Protein 2OLN (pdb70)

Sequence (385 aa):
ESYDVVVVGGGPVGLATAWQVAERGHRVLVLERHTFFNENGGTSGAERHWRLQYTQEDLFRLTLETLPLWRALESRCERRLIHEIGSLWFGDTDVVTNEGQISGTAAMMDKLSVRYEWLKATDIERRFGFRGLPRDYEGFLQPDGGTIDVRGTLAALFTLAQAAGATLRAGETVTELVPDADGVSVTTDRGTYRAGKVVLACGPYTNDLLEPLGARLAYSVYEMAIAAYRQATPVTEAPFWFAFQQPTPQDTNLFYGFGHNPWAPGEFVRCGPDFEVDPLDHPSAATGVADRRQMDRLSGWLRDHLPTVDPDPVRTSTCLAVLPTDPERQFFLGTARDLMTHGEKLVVYGAGWAFKFVPLFGRICADLAVEDSTAYDISRLAPQS

Radius of gyration: 20.55 Å; Cα contacts (8 Å, |Δi|>4): 923; chains: 1; bounding box: 46×59×38 Å

InterPro domains:
  IPR006076 FAD dependent oxidoreductase [PF01266] (6-370)
  IPR036188 FAD/NAD(P)-binding domain superfamily [G3DSA:3.50.50.60] (5-378)
  IPR036188 FAD/NAD(P)-binding domain superfamily [SSF51905] (5-384)
  IPR045170 MTOX family [PTHR10961] (2-383)

Structure (mmCIF, N/CA/C/O backbone):
data_2OLN
#
_entry.id   2OLN
#
_cell.length_a   78.24
_cell.length_b   95.60
_cell.length_c   77.90
_cell.angle_alpha   90.00
_cell.angle_beta   118.30
_cell.angle_gamma   90.00
#
_symmetry.space_group_name_H-M   'C 1 2 1'
#
loop_
_entity.id
_entity.type
_entity.pdbx_description
1 polymer 'nikD protein'
2 non-polymer 'SODIUM ION'
3 non-polymer 'FLAVIN-ADENINE DINUCLEOTIDE'
4 non-polymer 'PYRIDINE-2-CARBOXYLIC ACID'
5 water water
#
loop_
_atom_site.group_PDB
_atom_site.id
_atom_site.type_symbol
_atom_site.label_atom_id
_atom_site.label_alt_id
_atom_site.label_comp_id
_atom_site.label_asym_id
_atom_site.label_entity_id
_atom_site.label_seq_id
_atom_site.pdbx_PDB_ins_code
_atom_site.Cartn_x
_atom_site.Cartn_y
_atom_site.Cartn_z
_atom_site.occupancy
_atom_site.B_iso_or_equiv
_atom_site.auth_seq_id
_atom_site.auth_comp_id
_atom_site.auth_asym_id
_atom_site.auth_atom_id
_atom_site.pdbx_PDB_model_num
ATOM 1 N N . GLU A 1 3 ? -27.216 14.543 -24.698 1.00 50.02 3 GLU A N 1
ATOM 2 C CA . GLU A 1 3 ? -28.285 13.562 -24.898 1.00 36.10 3 GLU A CA 1
ATOM 3 C C . GLU A 1 3 ? -28.766 12.932 -23.584 1.00 27.82 3 GLU A C 1
ATOM 4 O O . GLU A 1 3 ? -28.029 12.981 -22.585 1.00 31.50 3 GLU A O 1
ATOM 10 N N . SER A 1 4 ? -29.946 12.310 -23.655 1.00 27.29 4 SER A N 1
ATOM 11 C CA . SER A 1 4 ? -30.465 11.705 -22.426 1.00 23.97 4 SER A CA 1
ATOM 12 C C . SER A 1 4 ? -31.083 10.369 -22.709 1.00 23.30 4 SER A C 1
ATOM 13 O O . SER A 1 4 ? -31.614 10.141 -23.791 1.00 26.72 4 SER A O 1
ATOM 16 N N . TYR A 1 5 ? -30.940 9.436 -21.748 1.00 19.37 5 TYR A N 1
ATOM 17 C CA . TYR A 1 5 ? -31.348 8.057 -21.888 1.00 19.19 5 TYR A CA 1
ATOM 18 C C . TYR A 1 5 ? -31.970 7.620 -20.575 1.00 18.09 5 TYR A C 1
ATOM 19 O O . TYR A 1 5 ? -31.642 8.141 -19.508 1.00 19.27 5 TYR A O 1
ATOM 28 N N . ASP A 1 6 ? -32.798 6.573 -20.629 1.00 17.59 6 ASP A N 1
ATOM 29 C CA . ASP A 1 6 ? -33.265 5.960 -19.412 1.00 17.42 6 ASP A CA 1
ATOM 30 C C . ASP A 1 6 ? -32.144 5.271 -18.653 1.00 16.31 6 ASP A C 1
ATOM 31 O O . ASP A 1 6 ? -32.031 5.386 -17.424 1.00 17.94 6 ASP A O 1
ATOM 36 N N . VAL A 1 7 ? -31.295 4.563 -19.364 1.00 15.67 7 VAL A N 1
ATOM 37 C CA . VAL A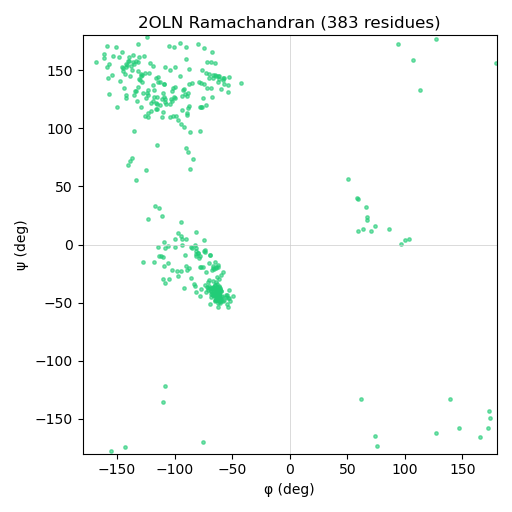 1 7 ? -30.161 3.846 -18.810 1.00 14.76 7 VAL A CA 1
ATOM 38 C C . VAL A 1 7 ? -28.938 4.125 -19.683 1.00 14.68 7 VAL A C 1
ATOM 39 O O . VAL A 1 7 ? -29.040 3.991 -20.905 1.00 15.64 7 VAL A O 1
ATOM 43 N N . VAL A 1 8 ? -27.836 4.472 -19.052 1.00 14.74 8 VAL A N 1
ATOM 44 C CA . VAL A 1 8 ? -26.543 4.449 -19.699 1.00 14.23 8 VAL A CA 1
ATOM 45 C C . VAL A 1 8 ? -25.726 3.308 -19.120 1.00 13.89 8 VAL A C 1
ATOM 46 O O . VAL A 1 8 ? -25.614 3.216 -17.887 1.00 14.40 8 VAL A O 1
ATOM 50 N N . VAL A 1 9 ? -25.206 2.439 -19.953 1.00 13.28 9 VAL A N 1
ATOM 51 C CA . VAL A 1 9 ? -24.360 1.330 -19.582 1.00 13.12 9 VAL A CA 1
ATOM 52 C C . VAL A 1 9 ? -22.929 1.713 -19.892 1.00 13.33 9 VAL A C 1
ATOM 53 O O . VAL A 1 9 ? -22.592 2.062 -21.031 1.00 14.55 9 VAL A O 1
ATOM 57 N N . VAL A 1 10 ? -22.079 1.649 -18.866 1.00 12.98 10 VAL A N 1
ATOM 58 C CA . VAL A 1 10 ? -20.652 1.920 -19.011 1.00 13.25 10 VAL A CA 1
ATOM 59 C C . VAL A 1 10 ? -19.951 0.574 -19.173 1.00 12.61 10 VAL A C 1
ATOM 60 O O . VAL A 1 10 ? -19.867 -0.211 -18.232 1.00 14.03 10 VAL A O 1
ATOM 64 N N . GLY A 1 11 ? -19.511 0.327 -20.390 1.00 12.99 11 GLY A N 1
ATOM 65 C CA . GLY A 1 11 ? -18.818 -0.890 -20.748 1.00 13.65 11 GLY A CA 1
ATOM 66 C C . GLY A 1 11 ? -19.661 -1.719 -21.713 1.00 13.58 11 GLY A C 1
ATOM 67 O O . GLY A 1 11 ? -20.837 -1.996 -21.495 1.00 14.32 11 GLY A O 1
ATOM 68 N N . GLY A 1 12 ? -19.012 -2.180 -22.787 1.00 13.04 12 GLY A N 1
ATOM 69 C CA . GLY A 1 12 ? -19.647 -2.976 -23.816 1.00 13.25 12 GLY A CA 1
ATOM 70 C C . GLY A 1 12 ? -19.077 -4.376 -23.946 1.00 12.07 12 GLY A C 1
ATOM 71 O O . GLY A 1 12 ? -19.044 -4.926 -25.040 1.00 13.50 12 GLY A O 1
ATOM 72 N N . GLY A 1 13 ? -18.648 -4.935 -22.810 1.00 12.00 13 GLY A N 1
ATOM 73 C CA . GLY A 1 13 ? -18.388 -6.350 -22.723 1.00 11.68 13 GLY A CA 1
ATOM 74 C C . GLY A 1 13 ? -19.680 -7.156 -22.647 1.00 11.32 13 GLY A C 1
ATOM 75 O O . GLY A 1 13 ? -20.771 -6.613 -22.870 1.00 11.87 13 GLY A O 1
ATOM 76 N N . PRO A 1 14 ? -19.583 -8.448 -22.364 1.00 11.10 14 PRO A N 1
ATOM 77 C CA . PRO A 1 14 ? -20.786 -9.272 -22.382 1.00 11.15 14 PRO A CA 1
ATOM 78 C C . PRO A 1 14 ? -21.809 -8.816 -21.386 1.00 11.29 14 PRO A C 1
ATOM 79 O O . PRO A 1 14 ? -23.016 -8.886 -21.662 1.00 11.47 14 PRO A O 1
ATOM 83 N N . VAL A 1 15 ? -21.394 -8.399 -20.181 1.00 11.13 15 VAL A N 1
ATOM 84 C CA . VAL A 1 15 ? -22.425 -8.000 -19.212 1.00 11.70 15 VAL A CA 1
ATOM 85 C C . VAL A 1 15 ? -23.119 -6.724 -19.649 1.00 11.55 15 VAL A C 1
ATOM 86 O O . VAL A 1 15 ? -24.351 -6.603 -19.561 1.00 12.16 15 VAL A O 1
ATOM 90 N N . GLY A 1 16 ? -22.359 -5.745 -20.131 1.00 11.67 16 GLY A N 1
ATOM 91 C CA . GLY A 1 16 ? -22.947 -4.491 -20.615 1.00 11.98 16 GLY A CA 1
ATOM 92 C C . GLY A 1 16 ? -23.901 -4.741 -21.802 1.00 11.60 16 GLY A C 1
ATOM 93 O O . GLY A 1 16 ? -25.005 -4.176 -21.849 1.00 12.28 16 GLY A O 1
ATOM 94 N N . LEU A 1 17 ? -23.499 -5.575 -22.724 1.00 11.64 17 LEU A N 1
ATOM 95 C CA . LEU A 1 17 ? -24.337 -5.877 -23.885 1.00 11.77 17 LEU A CA 1
ATOM 96 C C . LEU A 1 17 ? -25.605 -6.623 -23.497 1.00 11.75 17 LEU A C 1
ATOM 97 O O . LEU A 1 17 ? -26.678 -6.319 -23.993 1.00 12.78 17 LEU A O 1
ATOM 102 N N . ALA A 1 18 ? -25.480 -7.618 -22.603 1.00 11.39 18 ALA A N 1
ATOM 103 C CA . ALA A 1 18 ? -26.658 -8.327 -22.149 1.00 11.59 18 ALA A CA 1
ATOM 104 C C . ALA A 1 18 ? -27.598 -7.385 -21.440 1.00 11.83 18 ALA A C 1
ATOM 105 O O . ALA A 1 18 ? -28.813 -7.503 -21.598 1.00 12.54 18 ALA A O 1
ATOM 107 N N . THR A 1 19 ? -27.081 -6.499 -20.615 1.00 11.36 19 THR A N 1
ATOM 108 C CA . THR A 1 19 ? -27.917 -5.524 -19.906 1.00 11.58 19 THR A CA 1
ATOM 109 C C . THR A 1 19 ? -28.627 -4.663 -20.927 1.00 12.56 19 THR A C 1
ATOM 110 O O . THR A 1 19 ? -29.839 -4.432 -20.794 1.00 13.22 19 THR A O 1
ATOM 114 N N . ALA A 1 20 ? -27.924 -4.138 -21.891 1.00 12.77 20 ALA A N 1
ATOM 115 C CA . ALA A 1 20 ? -28.556 -3.274 -22.886 1.00 13.41 20 ALA A CA 1
ATOM 116 C C . ALA A 1 20 ? -29.630 -3.976 -23.672 1.00 13.48 20 ALA A C 1
ATOM 117 O O . ALA A 1 20 ? -30.694 -3.386 -23.937 1.00 13.94 20 ALA A O 1
ATOM 119 N N . TRP A 1 21 ? -29.392 -5.206 -24.077 1.00 13.16 21 TRP A N 1
ATOM 120 C CA . TRP A 1 21 ? -30.423 -6.020 -24.730 1.00 13.42 21 TRP A CA 1
ATOM 121 C C . TRP A 1 21 ? -31.668 -6.057 -23.864 1.00 13.78 21 TRP A C 1
ATOM 122 O O . TRP A 1 21 ? -32.768 -5.788 -24.349 1.00 15.08 21 TRP A O 1
ATOM 133 N N . GLN A 1 22 ? -31.518 -6.429 -22.616 1.00 13.51 22 GLN A N 1
ATOM 134 C CA . GLN A 1 22 ? -32.663 -6.596 -21.722 1.00 14.33 22 GLN A CA 1
ATOM 135 C C . GLN A 1 22 ? -33.374 -5.291 -21.505 1.00 15.77 22 GLN A C 1
ATOM 136 O O . GLN A 1 22 ? -34.600 -5.269 -21.514 1.00 17.86 22 GLN A O 1
ATOM 142 N N . VAL A 1 23 ? -32.653 -4.180 -21.294 1.00 14.39 23 VAL A N 1
ATOM 143 C CA . VAL A 1 23 ? -33.311 -2.869 -21.108 1.00 15.18 23 VAL A CA 1
ATOM 144 C C . VAL A 1 23 ? -34.049 -2.459 -22.342 1.00 15.50 23 VAL A C 1
ATOM 145 O O . VAL A 1 23 ? -35.199 -1.995 -22.278 1.00 17.23 23 VAL A O 1
ATOM 149 N N . ALA A 1 24 ? -33.420 -2.571 -23.528 1.00 15.99 24 ALA A N 1
ATOM 150 C CA . ALA A 1 24 ? -34.032 -2.130 -24.746 1.00 16.90 24 ALA A CA 1
ATOM 151 C C . ALA A 1 24 ? -35.247 -2.943 -25.123 1.00 17.53 24 ALA A C 1
ATOM 152 O O . ALA A 1 24 ? -36.248 -2.401 -25.630 1.00 19.88 24 ALA A O 1
ATOM 154 N N . GLU A 1 25 ? -35.187 -4.251 -24.922 1.00 16.57 25 GLU A N 1
ATOM 155 C CA . GLU A 1 25 ? -36.323 -5.089 -25.309 1.00 18.50 25 GLU A CA 1
ATOM 156 C C . GLU A 1 25 ? -37.522 -4.803 -24.437 1.00 20.26 25 GLU A C 1
ATOM 157 O O . GLU A 1 25 ? -38.658 -5.087 -24.842 1.00 24.12 25 GLU A O 1
ATOM 163 N N . ARG A 1 26 ? -37.316 -4.250 -23.262 1.00 19.14 26 ARG A N 1
ATOM 164 C CA . ARG A 1 26 ? -38.434 -3.809 -22.416 1.00 20.86 26 ARG A CA 1
ATOM 165 C C . ARG A 1 26 ? -38.943 -2.437 -22.823 1.00 20.96 26 ARG A C 1
ATOM 166 O O . ARG A 1 26 ? -39.888 -1.897 -22.221 1.00 25.72 26 ARG A O 1
ATOM 174 N N . GLY A 1 27 ? -38.384 -1.795 -23.827 1.00 20.80 27 GLY A N 1
ATOM 175 C CA . GLY A 1 27 ? -38.947 -0.592 -24.395 1.00 22.43 27 GLY A CA 1
ATOM 176 C C . GLY A 1 27 ? -38.276 0.676 -23.913 1.00 23.67 27 GLY A C 1
ATOM 177 O O . GLY A 1 27 ? -38.698 1.769 -24.291 1.00 29.47 27 GLY A O 1
ATOM 178 N N . HIS A 1 28 ? -37.228 0.585 -23.118 1.00 19.37 28 HIS A N 1
ATOM 179 C CA . HIS A 1 28 ? -36.521 1.748 -22.610 1.00 19.90 28 HIS A CA 1
ATOM 180 C C . HIS A 1 28 ? -35.370 2.212 -23.517 1.00 19.52 28 HIS A C 1
ATOM 181 O O . HIS A 1 28 ? -34.856 1.439 -24.311 1.00 22.20 28 HIS A O 1
ATOM 188 N N . ARG A 1 29 ? -34.978 3.468 -23.338 1.00 20.32 29 ARG A N 1
ATOM 189 C CA . ARG A 1 29 ? -33.924 4.103 -24.138 1.00 19.67 29 ARG A CA 1
ATOM 190 C C . ARG A 1 29 ? -32.590 3.826 -23.453 1.00 17.67 29 ARG A C 1
ATOM 191 O O . ARG A 1 29 ? -32.384 4.269 -22.319 1.00 19.39 29 ARG A O 1
ATOM 199 N N . VAL A 1 30 ? -31.716 3.127 -24.114 1.00 16.60 30 VAL A N 1
ATOM 200 C CA . VAL A 1 30 ? -30.440 2.743 -23.512 1.00 16.49 30 VAL A CA 1
ATOM 201 C C . VAL A 1 30 ? -29.292 3.103 -24.446 1.00 15.41 30 VAL A C 1
ATOM 202 O O . VAL A 1 30 ? -29.361 2.907 -25.677 1.00 17.35 30 VAL A O 1
ATOM 206 N N . LEU A 1 31 ? -28.209 3.565 -23.864 1.00 15.62 31 LEU A N 1
ATOM 207 C CA . LEU A 1 31 ? -26.931 3.850 -24.480 1.00 15.32 31 LEU A CA 1
ATOM 208 C C . LEU A 1 31 ? -25.871 2.958 -23.850 1.00 14.70 31 LEU A C 1
ATOM 209 O O . LEU A 1 31 ? -25.821 2.915 -22.619 1.00 16.57 31 LEU A O 1
ATOM 214 N N . VAL A 1 32 ? -25.032 2.314 -24.620 1.00 13.89 32 VAL A N 1
ATOM 215 C CA . VAL A 1 32 ? -23.827 1.657 -24.174 1.00 13.42 32 VAL A CA 1
ATOM 216 C C . VAL A 1 32 ? -22.610 2.438 -24.638 1.00 13.82 32 VAL A C 1
ATOM 217 O O . VAL A 1 32 ? -22.497 2.703 -25.845 1.00 15.42 32 VAL A O 1
ATOM 221 N N . LEU A 1 33 ? -21.760 2.792 -23.711 1.00 13.77 33 LEU A N 1
ATOM 222 C CA . LEU A 1 33 ? -20.489 3.473 -23.996 1.00 14.70 33 LEU A CA 1
ATOM 223 C C . LEU A 1 33 ? -19.361 2.510 -23.770 1.00 14.60 33 LEU A C 1
ATOM 224 O O . LEU A 1 33 ? -19.193 2.004 -22.667 1.00 16.11 33 LEU A O 1
ATOM 229 N N . GLU A 1 34 ? -18.532 2.264 -24.790 1.00 14.51 34 GLU A N 1
ATOM 230 C CA . GLU A 1 34 ? -17.395 1.339 -24.724 1.00 14.38 34 GLU A CA 1
ATOM 231 C C . GLU A 1 34 ? -16.153 2.098 -25.125 1.00 14.92 34 GLU A C 1
ATOM 232 O O . GLU A 1 34 ? -16.118 2.715 -26.201 1.00 15.87 34 GLU A O 1
ATOM 238 N N . ARG A 1 35 ? -15.145 2.058 -24.269 1.00 15.28 35 ARG A N 1
ATOM 239 C CA . ARG A 1 35 ? -13.948 2.877 -24.490 1.00 15.74 35 ARG A CA 1
ATOM 240 C C . ARG A 1 35 ? -13.119 2.390 -25.672 1.00 16.31 35 ARG A C 1
ATOM 241 O O . ARG A 1 35 ? -12.470 3.221 -26.315 1.00 20.41 35 ARG A O 1
ATOM 249 N N . HIS A 1 36 ? -13.139 1.105 -25.953 1.00 16.20 36 HIS A N 1
ATOM 250 C CA . HIS A 1 36 ? -12.338 0.527 -27.040 1.00 17.22 36 HIS A CA 1
ATOM 251 C C . HIS A 1 36 ? -13.302 0.155 -28.144 1.00 17.46 36 HIS A C 1
ATOM 252 O O . HIS A 1 36 ? -13.965 1.014 -28.699 1.00 22.51 36 HIS A O 1
ATOM 259 N N . THR A 1 37 ? -13.335 -1.090 -28.533 1.00 18.76 37 THR A N 1
ATOM 260 C CA . THR A 1 37 ? -14.267 -1.621 -29.513 1.00 17.62 37 THR A CA 1
ATOM 261 C C . THR A 1 37 ? -15.141 -2.698 -28.879 1.00 15.90 37 THR A C 1
ATOM 262 O O . THR A 1 37 ? -14.746 -3.375 -27.937 1.00 17.30 37 THR A O 1
ATOM 266 N N . PHE A 1 38 ? -16.318 -2.885 -29.422 1.00 16.44 38 PHE A N 1
ATOM 267 C CA . PHE A 1 38 ? -17.056 -4.084 -29.080 1.00 15.72 38 PHE A CA 1
ATOM 268 C C . PHE A 1 38 ? -16.237 -5.283 -29.544 1.00 16.22 38 PHE A C 1
ATOM 269 O O . PHE A 1 38 ? -15.487 -5.188 -30.532 1.00 20.12 38 PHE A O 1
ATOM 277 N N . PHE A 1 39 ? -16.285 -6.383 -28.801 1.00 16.34 39 PHE A N 1
ATOM 278 C CA . PHE A 1 39 ? -15.599 -7.617 -29.120 1.00 16.11 39 PHE A CA 1
ATOM 279 C C . PHE A 1 39 ? -14.093 -7.512 -28.859 1.00 17.32 39 PHE A C 1
ATOM 280 O O . PHE A 1 39 ? -13.396 -8.424 -29.292 1.00 19.60 39 PHE A O 1
ATOM 288 N N . ASN A 1 40 ? -13.634 -6.517 -28.117 1.00 17.86 40 ASN A N 1
ATOM 289 C CA . ASN A 1 40 ? -12.193 -6.428 -27.873 1.00 17.84 40 ASN A CA 1
ATOM 290 C C . ASN A 1 40 ? -11.713 -7.504 -26.914 1.00 19.19 40 ASN A C 1
ATOM 291 O O . ASN A 1 40 ? -12.474 -8.067 -26.131 1.00 21.60 40 ASN A O 1
ATOM 296 N N . GLU A 1 41 ? -10.420 -7.809 -26.992 1.00 19.70 41 GLU A N 1
ATOM 297 C CA . GLU A 1 41 ? -9.824 -8.840 -26.178 1.00 22.17 41 GLU A CA 1
ATOM 298 C C . GLU A 1 41 ? -8.825 -8.287 -25.189 1.00 19.44 41 GLU A C 1
ATOM 299 O O . GLU A 1 41 ? -7.848 -8.919 -24.783 1.00 21.12 41 GLU A O 1
ATOM 305 N N . ASN A 1 42 ? -9.108 -7.060 -24.751 1.00 18.30 42 ASN A N 1
ATOM 306 C CA . ASN A 1 42 ? -8.195 -6.405 -23.847 1.00 17.66 42 ASN A CA 1
ATOM 307 C C . ASN A 1 42 ? -8.712 -6.261 -22.446 1.00 16.80 42 ASN A C 1
ATOM 308 O O . ASN A 1 42 ? -8.032 -5.703 -21.575 1.00 19.00 42 ASN A O 1
ATOM 313 N N . GLY A 1 43 ? -9.883 -6.773 -22.171 1.00 17.09 43 GLY A N 1
ATOM 314 C CA . GLY A 1 43 ? -10.524 -6.736 -20.866 1.00 17.62 43 GLY A CA 1
ATOM 315 C C . GLY A 1 43 ? -10.574 -8.111 -20.246 1.00 16.81 43 GLY A C 1
ATOM 316 O O . GLY A 1 43 ? -9.603 -8.883 -20.303 1.00 17.48 43 GLY A O 1
ATOM 317 N N . GLY A 1 44 ? -11.735 -8.439 -19.690 1.00 16.43 44 GLY A N 1
ATOM 318 C CA . GLY A 1 44 ? -11.956 -9.682 -19.013 1.00 16.91 44 GLY A CA 1
ATOM 319 C C . GLY A 1 44 ? -12.541 -10.738 -19.927 1.00 14.82 44 GLY A C 1
ATOM 320 O O . GLY A 1 44 ? -12.780 -11.860 -19.480 1.00 17.56 44 GLY A O 1
ATOM 321 N N . THR A 1 45 ? -12.786 -10.433 -21.188 1.00 15.34 45 THR A N 1
ATOM 322 C CA . THR A 1 45 ? -13.452 -11.351 -22.088 1.00 14.35 45 THR A CA 1
ATOM 323 C C . THR A 1 45 ? -12.620 -11.618 -23.344 1.00 19.79 45 THR A C 1
ATOM 324 O O . THR A 1 45 ? -13.066 -11.495 -24.494 1.00 26.55 45 THR A O 1
ATOM 328 N N . SER A 1 46 ? -11.480 -12.212 -23.186 1.00 20.38 46 SER A N 1
ATOM 329 C CA . SER A 1 46 ? -10.572 -12.591 -24.216 1.00 18.67 46 SER A CA 1
ATOM 330 C C . SER A 1 46 ? -10.669 -14.087 -24.422 1.00 20.54 46 SER A C 1
ATOM 331 O O . SER A 1 46 ? -10.928 -14.821 -23.499 1.00 22.94 46 SER A O 1
ATOM 334 N N . GLY A 1 47 ? -10.414 -14.505 -25.662 1.00 19.27 47 GLY A N 1
ATOM 335 C CA . GLY A 1 47 ? -10.430 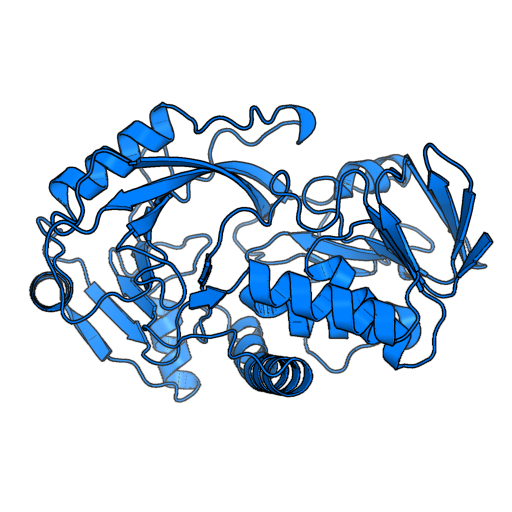-15.923 -25.917 1.00 20.89 47 GLY A CA 1
ATOM 336 C C . GLY A 1 47 ? -11.759 -16.398 -26.409 1.00 16.90 47 GLY A C 1
ATOM 337 O O . GLY A 1 47 ? -12.778 -15.688 -26.465 1.00 22.81 47 GLY A O 1
ATOM 338 N N . ALA A 1 48 ? -11.745 -17.661 -26.793 1.00 14.95 48 ALA A N 1
ATOM 339 C CA . ALA A 1 48 ? -12.877 -18.250 -27.426 1.00 13.73 48 ALA A CA 1
ATOM 340 C C . ALA A 1 48 ? -13.827 -19.000 -26.490 1.00 11.45 48 ALA A C 1
ATOM 341 O O . ALA A 1 48 ? -14.960 -19.230 -26.883 1.00 12.43 48 ALA A O 1
ATOM 343 N N . GLU A 1 49 ? -13.344 -19.435 -25.344 1.00 12.19 49 GLU A N 1
ATOM 344 C CA . GLU A 1 49 ? -14.016 -20.388 -24.521 1.00 11.82 49 GLU A CA 1
ATOM 345 C C . GLU A 1 49 ? -14.130 -19.898 -23.083 1.00 10.73 49 GLU A C 1
ATOM 346 O O . GLU A 1 49 ? -13.217 -19.289 -22.552 1.00 11.60 49 GLU A O 1
ATOM 357 N N . ARG A 1 50 ? -15.241 -20.252 -22.436 1.00 11.31 50 ARG A N 1
ATOM 358 C CA . ARG A 1 50 ? -15.423 -20.139 -20.992 1.00 11.37 50 ARG A CA 1
ATOM 359 C C . ARG A 1 50 ? -16.165 -21.395 -20.504 1.00 10.80 50 ARG A C 1
ATOM 360 O O . ARG A 1 50 ? -16.786 -22.112 -21.297 1.00 12.72 50 ARG A O 1
ATOM 368 N N . HIS A 1 51 ? -16.073 -21.637 -19.209 1.00 11.01 51 HIS A N 1
ATOM 369 C CA . HIS A 1 51 ? -16.743 -22.803 -18.637 1.00 11.09 51 HIS A CA 1
ATOM 370 C C . HIS A 1 51 ? -18.149 -22.482 -18.159 1.00 10.57 51 HIS A C 1
ATOM 371 O O . HIS A 1 51 ? -18.365 -21.548 -17.363 1.00 11.12 51 HIS A O 1
ATOM 378 N N . TRP A 1 52 ? -19.088 -23.321 -18.610 1.00 10.89 52 TRP A N 1
ATOM 379 C CA . TRP A 1 52 ? -20.426 -23.461 -18.047 1.00 10.88 52 TRP A CA 1
ATOM 380 C C . TRP A 1 52 ? -20.414 -24.584 -17.044 1.00 11.04 52 TRP A C 1
ATOM 381 O O . TRP A 1 52 ? -19.998 -25.700 -17.369 1.00 12.02 52 TRP A O 1
ATOM 392 N N . ARG A 1 53 ? -20.881 -24.334 -15.840 1.00 11.13 53 ARG A N 1
ATOM 393 C CA . ARG A 1 53 ? -21.046 -25.374 -14.846 1.00 11.43 53 ARG A CA 1
ATOM 394 C C . ARG A 1 53 ? -22.285 -25.082 -14.065 1.00 12.17 53 ARG A C 1
ATOM 395 O O . ARG A 1 53 ? -22.641 -23.939 -13.799 1.00 12.77 53 ARG A O 1
ATOM 403 N N . LEU A 1 54 ? -22.952 -26.197 -13.643 1.00 12.37 54 LEU A N 1
ATOM 404 C CA . LEU A 1 54 ? -24.029 -26.078 -12.669 1.00 13.30 54 LEU A CA 1
ATOM 405 C C . LEU A 1 54 ? -23.484 -25.895 -11.253 1.00 12.34 54 LEU A C 1
ATOM 406 O O . LEU A 1 54 ? -23.950 -25.121 -10.456 1.00 13.87 54 LEU A O 1
ATOM 411 N N . GLN A 1 55 ? -22.502 -26.666 -10.898 1.00 13.22 55 GLN A N 1
ATOM 412 C CA . GLN A 1 55 ? -22.108 -26.889 -9.503 1.00 12.69 55 GLN A CA 1
ATOM 413 C C . GLN A 1 55 ? -21.296 -25.729 -8.966 1.00 12.80 55 GLN A C 1
ATOM 414 O O . GLN A 1 55 ? -20.448 -25.123 -9.629 1.00 13.00 55 GLN A O 1
ATOM 420 N N . TYR A 1 56 ? -21.603 -25.403 -7.704 1.00 13.10 56 TYR A N 1
ATOM 421 C CA . TYR A 1 56 ? -21.012 -24.328 -6.943 1.00 12.56 56 TYR A CA 1
ATOM 422 C C . TYR A 1 56 ? -20.916 -24.787 -5.492 1.00 12.22 56 TYR A C 1
ATOM 423 O O . TYR A 1 56 ? -21.816 -25.510 -5.001 1.00 14.18 56 TYR A O 1
ATOM 432 N N . THR A 1 57 ? -19.920 -24.316 -4.770 1.00 12.62 57 THR A N 1
ATOM 433 C CA . THR A 1 57 ? -19.813 -24.636 -3.361 1.00 13.42 57 THR A CA 1
ATOM 434 C C . THR A 1 57 ? -20.917 -23.940 -2.578 1.00 14.73 57 THR A C 1
ATOM 435 O O . THR A 1 57 ? -21.432 -24.533 -1.614 1.00 17.36 57 THR A O 1
ATOM 439 N N . GLN A 1 58 ? -21.298 -22.745 -2.961 1.00 13.32 58 GLN A N 1
ATOM 440 C CA . GLN A 1 58 ? -22.316 -21.946 -2.301 1.00 14.38 58 GLN A CA 1
ATOM 441 C C . GLN A 1 58 ? -23.676 -22.274 -2.859 1.00 14.21 58 GLN A C 1
ATOM 442 O O . GLN A 1 58 ? -23.893 -22.230 -4.069 1.00 14.94 58 GLN A O 1
ATOM 448 N N . GLU A 1 59 ? -24.642 -22.545 -1.998 1.00 16.02 59 GLU A N 1
ATOM 449 C CA . GLU A 1 59 ? -25.994 -22.935 -2.406 1.00 16.15 59 GLU A CA 1
ATOM 450 C C . GLU A 1 59 ? -26.644 -21.810 -3.198 1.00 15.57 59 GLU A C 1
ATOM 451 O O . GLU A 1 59 ? -27.328 -22.133 -4.205 1.00 16.29 59 GLU A O 1
ATOM 457 N N . ASP A 1 60 ? -26.485 -20.563 -2.799 1.00 16.03 60 ASP A N 1
ATOM 458 C CA . ASP A 1 60 ? -27.195 -19.486 -3.519 1.00 15.93 60 ASP A CA 1
ATOM 459 C C . ASP A 1 60 ? -26.710 -19.412 -4.952 1.00 15.06 60 ASP A C 1
ATOM 460 O O . ASP A 1 60 ? -27.504 -19.174 -5.875 1.00 16.71 60 ASP A O 1
ATOM 465 N N . LEU A 1 61 ? -25.444 -19.580 -5.217 1.00 14.02 61 LEU A N 1
ATOM 466 C CA . LEU A 1 61 ? -24.885 -19.517 -6.570 1.00 13.21 61 LEU A CA 1
ATOM 467 C C . LEU A 1 61 ? -25.250 -20.739 -7.368 1.00 12.86 61 LEU A C 1
ATOM 468 O O . LEU A 1 61 ? -25.483 -20.653 -8.580 1.00 13.61 61 LEU A O 1
ATOM 473 N N . PHE A 1 62 ? -25.325 -21.904 -6.739 1.00 13.54 62 PHE A N 1
ATOM 474 C CA . PHE A 1 62 ? -25.809 -23.123 -7.387 1.00 13.73 62 PHE A CA 1
ATOM 475 C C . PHE A 1 62 ? -27.249 -22.959 -7.827 1.00 13.87 62 PHE A C 1
ATOM 476 O O . PHE A 1 62 ? -27.653 -23.291 -8.936 1.00 15.30 62 PHE A O 1
ATOM 484 N N . ARG A 1 63 ? -28.088 -22.356 -6.969 1.00 14.95 63 ARG A N 1
ATOM 485 C CA . ARG A 1 63 ? -29.468 -22.056 -7.378 1.00 15.62 63 ARG A CA 1
ATOM 486 C C . ARG A 1 63 ? -29.487 -21.103 -8.553 1.00 15.29 63 ARG A C 1
ATOM 487 O O . ARG A 1 63 ? -30.308 -21.238 -9.489 1.00 16.91 63 ARG A O 1
ATOM 495 N N . LEU A 1 64 ? -28.570 -20.146 -8.608 1.00 14.80 64 LEU A N 1
ATOM 496 C CA . LEU A 1 64 ? -28.489 -19.225 -9.735 1.00 14.09 64 LEU A CA 1
ATOM 497 C C . LEU A 1 64 ? -28.046 -19.944 -11.004 1.00 13.37 64 LEU A C 1
ATOM 498 O O . LEU A 1 64 ? -28.567 -19.588 -12.066 1.00 14.12 64 LEU A O 1
ATOM 503 N N . THR A 1 65 ? -27.124 -20.878 -11.017 1.00 13.15 65 THR A N 1
ATOM 504 C CA . THR A 1 65 ? -26.807 -21.546 -12.285 1.00 12.67 65 THR A CA 1
ATOM 505 C C . THR A 1 65 ? -27.999 -22.325 -12.782 1.00 13.27 65 THR A C 1
ATOM 506 O O . THR A 1 65 ? -28.308 -22.302 -13.988 1.00 13.56 65 THR A O 1
ATOM 510 N N . LEU A 1 66 ? -28.738 -22.965 -11.876 1.00 14.39 66 LEU A N 1
ATOM 511 C CA . LEU A 1 66 ? -29.944 -23.694 -12.293 1.00 14.79 66 LEU A CA 1
ATOM 512 C C . LEU A 1 66 ? -30.965 -22.751 -12.883 1.00 15.71 66 LEU A C 1
ATOM 513 O O . LEU A 1 66 ? -31.684 -23.133 -13.830 1.00 17.41 66 LEU A O 1
ATOM 518 N N . GLU A 1 67 ? -31.064 -21.532 -12.402 1.00 15.12 67 GLU A N 1
ATOM 519 C CA . GLU A 1 67 ? -31.952 -20.537 -12.945 1.00 16.33 67 GLU A CA 1
ATOM 520 C C . GLU A 1 67 ? -31.429 -19.900 -14.214 1.00 14.56 67 GLU A C 1
ATOM 521 O O . GLU A 1 67 ? -32.198 -19.369 -15.002 1.00 15.82 67 GLU A O 1
ATOM 527 N N . THR A 1 68 ? -30.132 -19.999 -14.477 1.00 13.90 68 THR A N 1
ATOM 528 C CA . THR A 1 68 ? -29.539 -19.416 -15.656 1.00 13.70 68 THR A CA 1
ATOM 529 C C . THR A 1 68 ? -29.624 -20.330 -16.835 1.00 13.30 68 THR A C 1
ATOM 530 O O . THR A 1 68 ? -29.687 -19.859 -17.980 1.00 13.79 68 THR A O 1
ATOM 534 N N . LEU A 1 69 ? -29.633 -21.634 -16.641 1.00 13.88 69 LEU A N 1
ATOM 535 C CA . LEU A 1 69 ? -29.715 -22.551 -17.768 1.00 14.49 69 LEU A CA 1
ATOM 536 C C . LEU A 1 69 ? -30.870 -22.242 -18.713 1.00 14.13 69 LEU A C 1
ATOM 537 O O . LEU A 1 69 ? -30.637 -22.155 -19.912 1.00 14.22 69 LEU A O 1
ATOM 542 N N . PRO A 1 70 ? -32.113 -22.027 -18.222 1.00 14.75 70 PRO A N 1
ATOM 543 C CA . PRO A 1 70 ? -33.173 -21.663 -19.161 1.00 15.61 70 PRO A CA 1
ATOM 544 C C . PRO A 1 70 ? -32.926 -20.327 -19.870 1.00 14.74 70 PRO A C 1
ATOM 545 O O . PRO A 1 70 ? -33.432 -20.139 -21.011 1.00 15.61 70 PRO A O 1
ATOM 549 N N . LEU A 1 71 ? -32.223 -19.419 -19.273 1.00 14.10 71 LEU A N 1
ATOM 550 C CA . LEU A 1 71 ? -31.883 -18.158 -19.908 1.00 13.89 71 LEU A CA 1
ATOM 551 C C . LEU A 1 71 ? -30.865 -18.367 -21.009 1.00 12.90 71 LEU A C 1
ATOM 552 O O . LEU A 1 71 ? -30.993 -17.736 -22.082 1.00 13.58 71 LEU A O 1
ATOM 557 N N . TRP A 1 72 ? -29.897 -19.255 -20.856 1.00 12.86 72 TRP A N 1
ATOM 558 C CA . TRP A 1 72 ? -29.053 -19.657 -21.965 1.00 11.94 72 TRP A CA 1
ATOM 559 C C . TRP A 1 72 ? -29.870 -20.288 -23.083 1.00 12.48 72 TRP A C 1
ATOM 560 O O . TRP A 1 72 ? -29.672 -19.947 -24.262 1.00 13.09 72 TRP A O 1
ATOM 571 N N . ARG A 1 73 ? -30.785 -21.201 -22.741 1.00 13.49 73 ARG A N 1
ATOM 572 C CA . ARG A 1 73 ? -31.579 -21.856 -23.792 1.00 13.74 73 ARG A CA 1
ATOM 573 C C . ARG A 1 73 ? -32.409 -20.833 -24.538 1.00 14.21 73 ARG A C 1
ATOM 574 O O . ARG A 1 73 ? -32.558 -20.899 -25.770 1.00 14.88 73 ARG A O 1
ATOM 582 N N . ALA A 1 74 ? -32.962 -19.821 -23.843 1.00 14.70 74 ALA A N 1
ATOM 583 C CA . ALA A 1 74 ? -33.736 -18.799 -24.510 1.00 15.77 74 ALA A CA 1
ATOM 584 C C . ALA A 1 74 ? -32.850 -17.988 -25.445 1.00 14.94 74 ALA A C 1
ATOM 585 O O . ALA A 1 74 ? -33.251 -17.692 -26.585 1.00 16.32 74 ALA A O 1
ATOM 587 N N . LEU A 1 75 ? -31.661 -17.606 -25.010 1.00 14.30 75 LEU A N 1
ATOM 588 C CA . LEU A 1 75 ? -30.744 -16.850 -25.829 1.00 13.75 75 LEU A CA 1
ATOM 589 C C . LEU A 1 75 ? -30.365 -17.670 -27.075 1.00 13.82 75 LEU A C 1
ATOM 590 O O . LEU A 1 75 ? -30.353 -17.142 -28.196 1.00 14.63 75 LEU A O 1
ATOM 595 N N . GLU A 1 76 ? -30.034 -18.935 -26.875 1.00 13.54 76 GLU A N 1
ATOM 596 C CA . GLU A 1 76 ? -29.708 -19.840 -28.013 1.00 13.12 76 GLU A CA 1
ATOM 597 C C . GLU A 1 76 ? -30.822 -19.861 -29.036 1.00 14.41 76 GLU A C 1
ATOM 598 O O . GLU A 1 76 ? -30.567 -19.862 -30.235 1.00 15.28 76 GLU A O 1
ATOM 604 N N . SER A 1 77 ? -32.064 -19.931 -28.573 1.00 15.29 77 SER A N 1
ATOM 605 C CA . SER A 1 77 ? -33.188 -19.984 -29.505 1.00 17.17 77 SER A CA 1
ATOM 606 C C . SER A 1 77 ? -33.336 -18.649 -30.200 1.00 17.38 77 SER A C 1
ATOM 607 O O . SER A 1 77 ? -33.674 -18.622 -31.390 1.00 20.96 77 SER A O 1
ATOM 610 N N . ARG A 1 78 ? -33.117 -17.550 -29.513 1.00 17.88 78 ARG A N 1
ATOM 611 C CA . ARG A 1 78 ? -33.261 -16.199 -30.133 1.00 20.36 78 ARG A CA 1
ATOM 612 C C . ARG A 1 78 ? -32.248 -15.999 -31.251 1.00 20.27 78 ARG A C 1
ATOM 613 O O . ARG A 1 78 ? -32.556 -15.470 -32.326 1.00 24.99 78 ARG A O 1
ATOM 621 N N . CYS A 1 79 ? -31.014 -16.463 -31.065 1.00 18.51 79 CYS A N 1
ATOM 622 C CA . CYS A 1 79 ? -29.942 -16.259 -32.026 1.00 17.91 79 CYS A CA 1
ATOM 623 C C . CYS A 1 79 ? -29.696 -17.468 -32.925 1.00 16.87 79 CYS A C 1
ATOM 624 O O . CYS A 1 79 ? -28.880 -17.389 -33.829 1.00 18.56 79 CYS A O 1
ATOM 627 N N . GLU A 1 80 ? -30.413 -18.545 -32.733 1.00 15.22 80 GLU A N 1
ATOM 628 C CA . GLU A 1 80 ? -30.341 -19.760 -33.547 1.00 15.60 80 GLU A CA 1
ATOM 629 C C . GLU A 1 80 ? -28.950 -20.309 -33.526 1.00 13.99 80 GLU A C 1
ATOM 630 O O . GLU A 1 80 ? -28.493 -20.863 -34.500 1.00 15.55 80 GLU A O 1
ATOM 636 N N . ARG A 1 81 ? -28.278 -20.290 -32.393 1.00 14.12 81 ARG A N 1
ATOM 637 C CA . ARG A 1 81 ? -26.949 -20.863 -32.268 1.00 13.44 81 ARG A CA 1
ATOM 638 C C . ARG A 1 81 ? -26.831 -21.535 -30.915 1.00 12.61 81 ARG A C 1
ATOM 639 O O . ARG A 1 81 ? -27.112 -20.908 -29.894 1.00 13.68 81 ARG A O 1
ATOM 647 N N . ARG A 1 82 ? -26.395 -22.784 -30.888 1.00 13.79 82 ARG A N 1
ATOM 648 C CA . ARG A 1 82 ? -26.010 -23.417 -29.628 1.00 13.52 82 ARG A CA 1
ATOM 649 C C . ARG A 1 82 ? -24.777 -22.730 -29.122 1.00 12.83 82 ARG A C 1
ATOM 650 O O . ARG A 1 82 ? -23.789 -22.607 -29.830 1.00 15.04 82 ARG A O 1
ATOM 658 N N . LEU A 1 83 ? -24.796 -22.271 -27.900 1.00 12.18 83 LEU A N 1
ATOM 659 C CA . LEU A 1 83 ? -23.708 -21.522 -27.269 1.00 11.62 83 LEU A CA 1
ATOM 660 C C . LEU A 1 83 ? -23.006 -22.332 -26.179 1.00 12.64 83 LEU A C 1
ATOM 661 O O . LEU A 1 83 ? -21.822 -22.160 -25.951 1.00 14.43 83 LEU A O 1
ATOM 666 N N . ILE A 1 84 ? -23.722 -23.234 -25.534 1.00 12.41 84 ILE A N 1
ATOM 667 C CA . ILE A 1 84 ? -23.182 -24.151 -24.546 1.00 13.18 84 ILE A CA 1
ATOM 668 C C . ILE A 1 84 ? -23.025 -25.518 -25.201 1.00 13.43 84 ILE A C 1
ATOM 669 O O . ILE A 1 84 ? -23.967 -26.022 -25.848 1.00 15.27 84 ILE A O 1
ATOM 674 N N . HIS A 1 85 ? -21.889 -26.142 -25.031 1.00 15.03 85 HIS A N 1
ATOM 675 C CA . HIS A 1 85 ? -21.567 -27.455 -25.535 1.00 15.23 85 HIS A CA 1
ATOM 676 C C . HIS A 1 85 ? -21.161 -28.311 -24.351 1.00 14.43 85 HIS A C 1
ATOM 677 O O . HIS A 1 85 ? -20.174 -28.037 -23.690 1.00 14.79 85 HIS A O 1
ATOM 684 N N . GLU A 1 86 ? -21.962 -29.340 -24.018 1.00 15.03 86 GLU A N 1
ATOM 685 C CA . GLU A 1 86 ? -21.822 -30.067 -22.777 1.00 15.50 86 GLU A CA 1
ATOM 686 C C . GLU A 1 86 ? -20.771 -31.161 -22.852 1.00 15.26 86 GLU A C 1
ATOM 687 O O . GLU A 1 86 ? -21.027 -32.344 -22.823 1.00 17.81 86 GLU A O 1
ATOM 693 N N . ILE A 1 87 ? -19.514 -30.735 -22.855 1.00 14.13 87 ILE A N 1
ATOM 694 C CA . ILE A 1 87 ? -18.329 -31.574 -22.889 1.00 14.26 87 ILE A CA 1
ATOM 695 C C . ILE A 1 87 ? -17.986 -32.102 -21.516 1.00 13.69 87 ILE A C 1
ATOM 696 O O . ILE A 1 87 ? -17.149 -32.996 -21.434 1.00 15.29 87 ILE A O 1
ATOM 701 N N . GLY A 1 88 ? -18.615 -31.613 -20.490 1.00 13.66 88 GLY A N 1
ATOM 702 C CA . GLY A 1 88 ? -18.381 -32.048 -19.110 1.00 14.10 88 GLY A CA 1
ATOM 703 C C . GLY A 1 88 ? -17.628 -31.044 -18.292 1.00 13.12 88 GLY A C 1
ATOM 704 O O . GLY A 1 88 ? -16.837 -30.254 -18.814 1.00 13.26 88 GLY A O 1
ATOM 705 N N . SER A 1 89 ? -17.756 -31.151 -16.964 1.00 12.89 89 SER A N 1
ATOM 706 C CA . SER A 1 89 ? -17.001 -30.362 -15.983 1.00 12.38 89 SER A CA 1
ATOM 707 C C . SER A 1 89 ? -16.271 -31.327 -15.057 1.00 12.00 89 SER A C 1
ATOM 708 O O . SER A 1 89 ? -16.938 -32.030 -14.286 1.00 13.24 89 SER A O 1
ATOM 711 N N . LEU A 1 90 ? -14.964 -31.384 -15.175 1.00 12.06 90 LEU A N 1
ATOM 712 C CA . LEU A 1 90 ? -14.143 -32.283 -14.337 1.00 12.20 90 LEU A CA 1
ATOM 713 C C . LEU A 1 90 ? -13.396 -31.464 -13.324 1.00 11.43 90 LEU A C 1
ATOM 714 O O . LEU A 1 90 ? -12.635 -30.565 -13.671 1.00 12.13 90 LEU A O 1
ATOM 719 N N . TRP A 1 91 ? -13.608 -31.735 -12.040 1.00 11.73 91 TRP A N 1
ATOM 720 C CA . TRP A 1 91 ? -12.933 -31.096 -10.929 1.00 11.76 91 TRP A CA 1
ATOM 721 C C . TRP A 1 91 ? -12.157 -32.161 -10.163 1.00 12.02 91 TRP A C 1
ATOM 722 O O . TRP A 1 91 ? -12.781 -33.145 -9.764 1.00 13.89 91 TRP A O 1
ATOM 733 N N . PHE A 1 92 ? -10.891 -31.976 -9.934 1.00 12.22 92 PHE A N 1
ATOM 734 C CA . PHE A 1 92 ? -10.143 -32.994 -9.160 1.00 13.08 92 PHE A CA 1
ATOM 735 C C . PHE A 1 92 ? -8.982 -32.388 -8.475 1.00 12.68 92 PHE A C 1
ATOM 736 O O . PHE A 1 92 ? -8.496 -31.323 -8.817 1.00 12.82 92 PHE A O 1
ATOM 744 N N . GLY A 1 93 ? -8.485 -33.131 -7.466 1.00 13.57 93 GLY A N 1
ATOM 745 C CA . GLY A 1 93 ? -7.230 -32.770 -6.812 1.00 14.41 93 GLY A CA 1
ATOM 746 C C . GLY A 1 93 ? -7.384 -32.978 -5.317 1.00 14.08 93 GLY A C 1
ATOM 747 O O . GLY A 1 93 ? -7.857 -34.024 -4.895 1.00 15.44 93 GLY A O 1
ATOM 748 N N . ASP A 1 94 ? -6.957 -31.998 -4.560 1.00 14.31 94 ASP A N 1
ATOM 749 C CA . ASP A 1 94 ? -7.141 -31.936 -3.107 1.00 14.54 94 ASP A CA 1
ATOM 750 C C . ASP A 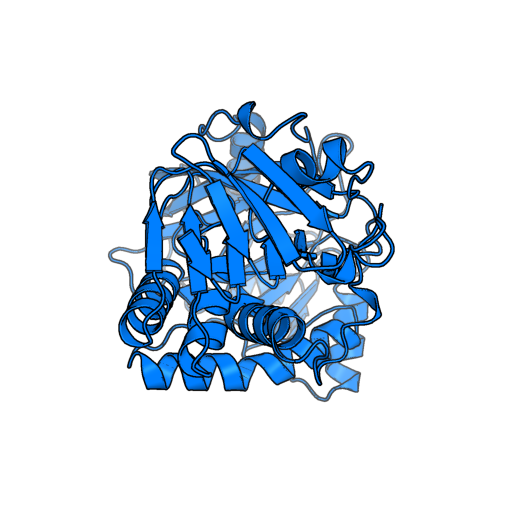1 94 ? -8.601 -31.524 -2.885 1.00 14.44 94 ASP A C 1
ATOM 751 O O . ASP A 1 94 ? -9.052 -30.478 -3.383 1.00 14.78 94 ASP A O 1
ATOM 756 N N . THR A 1 95 ? -9.385 -32.391 -2.232 1.00 16.01 95 THR A N 1
ATOM 757 C CA . THR A 1 95 ? -10.802 -32.157 -2.156 1.00 16.33 95 THR A CA 1
ATOM 758 C C . THR A 1 95 ? -11.195 -31.184 -1.073 1.00 15.86 95 THR A C 1
ATOM 759 O O . THR A 1 95 ? -12.387 -30.793 -0.978 1.00 17.12 95 THR A O 1
ATOM 763 N N . ASP A 1 96 ? -10.229 -30.804 -0.220 1.00 15.31 96 ASP A N 1
ATOM 764 C CA . ASP A 1 96 ? -10.596 -29.868 0.848 1.00 16.26 96 ASP A CA 1
ATOM 765 C C . ASP A 1 96 ? -10.128 -28.456 0.671 1.00 14.43 96 ASP A C 1
ATOM 766 O O . ASP A 1 96 ? -10.687 -27.554 1.327 1.00 15.78 96 ASP A O 1
ATOM 771 N N . VAL A 1 97 ? -9.175 -28.167 -0.208 1.00 13.74 97 VAL A N 1
ATOM 772 C CA . VAL A 1 97 ? -8.684 -26.830 -0.392 1.00 13.41 97 VAL A CA 1
ATOM 773 C C . VAL A 1 97 ? -9.791 -25.913 -0.872 1.00 12.71 97 VAL A C 1
ATOM 774 O O . VAL A 1 97 ? -10.576 -26.291 -1.758 1.00 13.82 97 VAL A O 1
ATOM 778 N N . VAL A 1 98 ? -9.816 -24.704 -0.358 1.00 13.15 98 VAL A N 1
ATOM 779 C CA . VAL A 1 98 ? -10.766 -23.693 -0.781 1.00 13.15 98 VAL A CA 1
ATOM 780 C C . VAL A 1 98 ? -10.065 -22.760 -1.757 1.00 12.38 98 VAL A C 1
ATOM 781 O O . VAL A 1 98 ? -9.001 -22.218 -1.476 1.00 13.66 98 VAL A O 1
ATOM 785 N N . THR A 1 99 ? -10.667 -22.604 -2.934 1.00 12.65 99 THR A N 1
ATOM 786 C CA . THR A 1 99 ? -10.108 -21.830 -4.035 1.00 11.90 99 THR A CA 1
ATOM 787 C C . THR A 1 99 ? -11.177 -20.892 -4.569 1.00 11.45 99 THR A C 1
ATOM 788 O O . THR A 1 99 ? -12.361 -21.026 -4.258 1.00 12.23 99 THR A O 1
ATOM 792 N N . ASN A 1 100 ? -10.747 -20.011 -5.478 1.00 10.90 100 ASN A N 1
ATOM 793 C CA . ASN A 1 100 ? -11.710 -19.121 -6.139 1.00 10.59 100 ASN A CA 1
ATOM 794 C C . ASN A 1 100 ? -12.648 -19.815 -7.087 1.00 10.65 100 ASN A C 1
ATOM 795 O O . ASN A 1 100 ? -13.611 -19.237 -7.550 1.00 11.54 100 ASN A O 1
ATOM 800 N N . GLU A 1 101 ? -12.440 -21.066 -7.387 1.00 11.03 101 GLU A N 1
ATOM 801 C CA . GLU A 1 101 ? -13.291 -21.982 -8.119 1.00 11.12 101 GLU A CA 1
ATOM 802 C C . GLU A 1 101 ? -14.291 -22.717 -7.240 1.00 11.19 101 GLU A C 1
ATOM 803 O O . GLU A 1 101 ? -15.256 -23.277 -7.736 1.00 12.92 101 GLU A O 1
ATOM 809 N N . GLY A 1 102 ? -14.006 -22.774 -5.923 1.00 12.38 102 GLY A N 1
ATOM 810 C CA . GLY A 1 102 ? -14.797 -23.561 -5.007 1.00 12.93 102 GLY A CA 1
ATOM 811 C C . GLY A 1 102 ? -13.941 -24.515 -4.195 1.00 12.13 102 GLY A C 1
ATOM 812 O O . GLY A 1 102 ? -12.741 -24.390 -4.126 1.00 12.45 102 GLY A O 1
ATOM 813 N N . GLN A 1 103 ? -14.630 -25.491 -3.639 1.00 12.43 103 GLN A N 1
ATOM 814 C CA . GLN A 1 103 ? -14.031 -26.578 -2.842 1.00 12.87 103 GLN A CA 1
ATOM 815 C C . GLN A 1 103 ? -14.692 -27.854 -3.306 1.00 12.57 103 GLN A C 1
ATOM 816 O O . GLN A 1 103 ? -15.951 -27.908 -3.343 1.00 13.70 103 GLN A O 1
ATOM 822 N N . ILE A 1 104 ? -13.924 -28.869 -3.661 1.00 12.37 104 ILE A N 1
ATOM 823 C CA . ILE A 1 104 ? -14.558 -30.073 -4.198 1.00 13.07 104 ILE A CA 1
ATOM 824 C C . ILE A 1 104 ? -15.522 -30.728 -3.221 1.00 13.53 104 ILE A C 1
ATOM 825 O O . ILE A 1 104 ? -16.644 -31.051 -3.593 1.00 14.98 104 ILE A O 1
ATOM 830 N N . SER A 1 105 ? -15.085 -30.958 -1.982 1.00 14.23 105 SER A N 1
ATOM 831 C CA . SER A 1 105 ? -15.872 -31.727 -1.029 1.00 16.13 105 SER A CA 1
ATOM 832 C C . SER A 1 105 ? -17.206 -31.035 -0.768 1.00 15.73 105 SER A C 1
ATOM 833 O O . SER A 1 105 ? -18.281 -31.619 -0.799 1.00 17.36 105 SER A O 1
ATOM 836 N N . GLY A 1 106 ? -17.166 -29.743 -0.493 1.00 16.04 106 GLY A N 1
ATOM 837 C CA . GLY A 1 106 ? -18.392 -28.983 -0.219 1.00 16.70 106 GLY A CA 1
ATOM 838 C C . GLY A 1 106 ? -19.325 -28.950 -1.399 1.00 15.25 106 GLY A C 1
ATOM 839 O O . GLY A 1 106 ? -20.551 -29.001 -1.275 1.00 16.12 106 GLY A O 1
ATOM 840 N N . THR A 1 107 ? -18.746 -28.874 -2.613 1.00 14.54 107 THR A N 1
ATOM 841 C CA . THR A 1 107 ? -19.568 -28.866 -3.821 1.00 13.91 107 THR A CA 1
ATOM 842 C C . THR A 1 107 ? -20.228 -30.209 -4.032 1.00 14.51 107 THR A C 1
ATOM 843 O O . THR A 1 107 ? -21.386 -30.262 -4.459 1.00 15.57 107 THR A O 1
ATOM 847 N N . ALA A 1 108 ? -19.532 -31.321 -3.781 1.00 15.32 108 ALA A N 1
ATOM 848 C CA . ALA A 1 108 ? -20.163 -32.642 -3.927 1.00 16.28 108 ALA A CA 1
ATOM 849 C C . ALA A 1 108 ? -21.327 -32.756 -2.970 1.00 16.33 108 ALA A C 1
ATOM 850 O O . ALA A 1 108 ? -22.374 -33.273 -3.353 1.00 17.78 108 ALA A O 1
ATOM 852 N N . ALA A 1 109 ? -21.188 -32.302 -1.724 1.00 17.24 109 ALA A N 1
ATOM 853 C CA . ALA A 1 109 ? -22.315 -32.325 -0.775 1.00 18.62 109 ALA A CA 1
ATOM 854 C C . ALA A 1 109 ? -23.456 -31.478 -1.294 1.00 17.44 109 ALA A C 1
ATOM 855 O O . ALA A 1 109 ? -24.610 -31.823 -1.104 1.00 19.72 109 ALA A O 1
ATOM 857 N N . MET A 1 110 ? -23.152 -30.365 -1.963 1.00 17.14 110 MET A N 1
ATOM 858 C CA . MET A 1 110 ? -24.235 -29.506 -2.495 1.00 16.59 110 MET A CA 1
ATOM 859 C C . MET A 1 110 ? -24.919 -30.153 -3.683 1.00 16.87 110 MET A C 1
ATOM 860 O O . MET A 1 110 ? -26.129 -30.053 -3.830 1.00 18.10 110 MET A O 1
ATOM 865 N N . MET A 1 111 ? -24.188 -30.846 -4.529 1.00 16.14 111 MET A N 1
ATOM 866 C CA . MET A 1 111 ? -24.783 -31.596 -5.622 1.00 16.64 111 MET A CA 1
ATOM 867 C C . MET A 1 111 ? -25.720 -32.680 -5.053 1.00 18.59 111 MET A C 1
ATOM 868 O O . MET A 1 111 ? -26.803 -32.885 -5.596 1.00 19.48 111 MET A O 1
ATOM 873 N N . ASP A 1 112 ? -25.296 -33.371 -3.989 1.00 19.31 112 ASP A N 1
ATOM 874 C CA . ASP A 1 112 ? -26.137 -34.346 -3.321 1.00 19.22 112 ASP A CA 1
ATOM 875 C C . ASP A 1 112 ? -27.432 -33.659 -2.867 1.00 20.86 112 ASP A C 1
ATOM 876 O O . ASP A 1 112 ? -28.538 -34.203 -3.120 1.00 23.41 112 ASP A O 1
ATOM 881 N N . LYS A 1 113 ? -27.332 -32.517 -2.236 1.00 20.76 113 LYS A N 1
ATOM 882 C CA . LYS A 1 113 ? -28.449 -31.782 -1.646 1.00 21.47 113 LYS A CA 1
ATOM 883 C C . LYS A 1 113 ? -29.477 -31.371 -2.715 1.00 22.49 113 LYS A C 1
ATOM 884 O O . LYS A 1 113 ? -30.698 -31.437 -2.560 1.00 26.32 113 LYS A O 1
ATOM 890 N N . LEU A 1 114 ? -28.943 -30.943 -3.872 1.00 21.17 114 LEU A N 1
ATOM 891 C CA . LEU A 1 114 ? -29.778 -30.455 -4.956 1.00 20.77 114 LEU A CA 1
ATOM 892 C C . LEU A 1 114 ? -30.097 -31.461 -6.049 1.00 22.15 114 LEU A C 1
ATOM 893 O O . LEU A 1 114 ? -30.669 -31.111 -7.084 1.00 26.36 114 LEU A O 1
ATOM 898 N N . SER A 1 115 ? -29.755 -32.724 -5.791 1.00 23.31 115 SER A N 1
ATOM 899 C CA . SER A 1 115 ? -30.048 -33.817 -6.685 1.00 25.54 115 SER A CA 1
ATOM 900 C C . SER A 1 115 ? -29.443 -33.667 -8.051 1.00 22.16 115 SER A C 1
ATOM 901 O O . SER A 1 115 ? -30.061 -33.964 -9.071 1.00 28.23 115 SER A O 1
ATOM 904 N N . VAL A 1 116 ? -28.220 -33.165 -8.122 1.00 19.48 116 VAL A N 1
ATOM 905 C CA . VAL A 1 116 ? -27.528 -32.949 -9.369 1.00 19.00 116 VAL A CA 1
ATOM 906 C C . VAL A 1 116 ? -26.542 -34.108 -9.548 1.00 17.86 116 VAL A C 1
ATOM 907 O O . VAL A 1 116 ? -25.753 -34.382 -8.644 1.00 19.03 116 VAL A O 1
ATOM 911 N N . ARG A 1 117 ? -26.602 -34.791 -10.709 1.00 18.83 117 ARG A N 1
ATOM 912 C CA . ARG A 1 117 ? -25.813 -35.999 -10.972 1.00 18.79 117 ARG A CA 1
ATOM 913 C C . ARG A 1 117 ? -24.346 -35.674 -11.121 1.00 17.18 117 ARG A C 1
ATOM 914 O O . ARG A 1 117 ? -23.913 -34.641 -11.652 1.00 17.71 117 ARG A O 1
ATOM 922 N N . TYR A 1 118 ? -23.523 -36.626 -10.682 1.00 17.58 118 TYR A N 1
ATOM 923 C CA . TYR A 1 118 ? -22.105 -36.561 -10.928 1.00 17.05 118 TYR A CA 1
ATOM 924 C C . TYR A 1 118 ? -21.509 -37.960 -10.744 1.00 16.93 118 TYR A C 1
ATOM 925 O O . TYR A 1 118 ? -22.116 -38.821 -10.120 1.00 20.36 118 TYR A O 1
ATOM 934 N N . GLU A 1 119 ? -20.333 -38.168 -11.301 1.00 16.91 119 GLU A N 1
ATOM 935 C CA . GLU A 1 119 ? -19.571 -39.384 -11.162 1.00 17.67 119 GLU A CA 1
ATOM 936 C C . GLU A 1 119 ? -18.348 -39.089 -10.324 1.00 16.86 119 GLU A C 1
ATOM 937 O O . GLU A 1 119 ? -17.571 -38.199 -10.670 1.00 19.05 119 GLU A O 1
ATOM 943 N N . TRP A 1 120 ? -18.127 -39.810 -9.251 1.00 17.25 120 TRP A N 1
ATOM 944 C CA . TRP A 1 120 ? -16.927 -39.647 -8.432 1.00 16.36 120 TRP A CA 1
ATOM 945 C C . TRP A 1 120 ? -15.804 -40.469 -9.003 1.00 16.85 120 TRP A C 1
ATOM 946 O O . TRP A 1 120 ? -16.016 -41.606 -9.403 1.00 21.08 120 TRP A O 1
ATOM 957 N N . LEU A 1 121 ? -14.584 -39.934 -9.019 1.00 16.99 121 LEU A N 1
ATOM 958 C CA . LEU A 1 121 ? -13.426 -40.491 -9.661 1.00 17.44 121 LEU A CA 1
ATOM 959 C C . LEU A 1 121 ? -12.234 -40.492 -8.724 1.00 17.22 121 LEU A C 1
ATOM 960 O O . LEU A 1 121 ? -11.930 -39.502 -8.089 1.00 20.55 121 LEU A O 1
ATOM 965 N N . LYS A 1 122 ? -11.495 -41.609 -8.693 1.00 19.55 122 LYS A N 1
ATOM 966 C CA . LYS A 1 122 ? -10.196 -41.685 -8.041 1.00 21.15 122 LYS A CA 1
ATOM 967 C C . LYS A 1 122 ? -9.078 -41.343 -9.005 1.00 19.35 122 LYS A C 1
ATOM 968 O O . LYS A 1 122 ? -9.322 -41.253 -10.228 1.00 19.98 122 LYS A O 1
ATOM 974 N N . ALA A 1 123 ? -7.860 -41.179 -8.492 1.00 21.35 123 ALA A N 1
ATOM 975 C CA . ALA A 1 123 ? -6.731 -40.760 -9.341 1.00 21.59 123 ALA A CA 1
ATOM 976 C C . ALA A 1 123 ? -6.587 -41.711 -10.514 1.00 21.22 123 ALA A C 1
ATOM 977 O O . ALA A 1 123 ? -6.362 -41.284 -11.642 1.00 20.80 123 ALA A O 1
ATOM 979 N N . THR A 1 124 ? -6.693 -43.030 -10.272 1.00 23.62 124 THR A N 1
ATOM 980 C CA . THR A 1 124 ? -6.494 -43.962 -11.390 1.00 25.07 124 THR A CA 1
ATOM 981 C C . THR A 1 124 ? -7.558 -43.785 -12.440 1.00 24.12 124 THR A C 1
ATOM 982 O O . THR A 1 124 ? -7.287 -43.952 -13.633 1.00 23.81 124 THR A O 1
ATOM 986 N N . ASP A 1 125 ? -8.768 -43.421 -12.051 1.00 22.46 125 ASP A N 1
ATOM 987 C CA . ASP A 1 125 ? -9.858 -43.221 -12.999 1.00 21.41 125 ASP A CA 1
ATOM 988 C C . ASP A 1 125 ? -9.640 -41.957 -13.836 1.00 20.88 125 ASP A C 1
ATOM 989 O O . ASP A 1 125 ? -9.913 -41.920 -15.019 1.00 20.28 125 ASP A O 1
ATOM 994 N N . ILE A 1 126 ? -9.145 -40.907 -13.210 1.00 18.29 126 ILE A N 1
ATOM 995 C CA . ILE A 1 126 ? -8.844 -39.657 -13.889 1.00 17.53 126 ILE A CA 1
ATOM 996 C C . ILE A 1 126 ? -7.774 -39.862 -14.922 1.00 17.51 126 ILE A C 1
ATOM 997 O O . ILE A 1 126 ? -7.840 -39.354 -16.044 1.00 18.30 126 ILE A O 1
ATOM 1002 N N . GLU A 1 127 ? -6.717 -40.589 -14.537 1.00 19.15 127 GLU A N 1
ATOM 1003 C CA . GLU A 1 127 ? -5.619 -40.853 -15.458 1.00 19.74 127 GLU A CA 1
ATOM 1004 C C . GLU A 1 127 ? -6.147 -41.713 -16.596 1.00 20.45 127 GLU A C 1
ATOM 1005 O O . GLU A 1 127 ? -5.860 -41.420 -17.770 1.00 22.70 127 GLU A O 1
ATOM 1011 N N . ARG A 1 128 ? -6.887 -42.782 -16.275 1.00 21.88 128 ARG A N 1
ATOM 1012 C CA . ARG A 1 128 ? -7.270 -43.684 -17.361 1.00 23.97 128 ARG A CA 1
ATOM 1013 C C . ARG A 1 128 ? -8.159 -43.018 -18.366 1.00 24.16 128 ARG A C 1
ATOM 1014 O O . ARG A 1 128 ? -7.912 -43.126 -19.563 1.00 25.54 128 ARG A O 1
ATOM 1022 N N . ARG A 1 129 ? -9.187 -42.323 -17.880 1.00 21.48 129 ARG A N 1
ATOM 1023 C CA . ARG A 1 129 ? -10.215 -41.786 -18.735 1.00 21.18 129 ARG A CA 1
ATOM 1024 C C . ARG A 1 129 ? -9.769 -40.529 -19.478 1.00 21.71 129 ARG A C 1
ATOM 1025 O O . ARG A 1 129 ? -10.179 -40.329 -20.628 1.00 24.23 129 ARG A O 1
ATOM 1033 N N . PHE A 1 130 ? -9.006 -39.658 -18.821 1.00 20.21 130 PHE A N 1
ATOM 1034 C CA . PHE A 1 130 ? -8.788 -38.328 -19.367 1.00 20.21 130 PHE A CA 1
ATOM 1035 C C . PHE A 1 130 ? -7.353 -38.089 -19.787 1.00 22.09 130 PHE A C 1
ATOM 1036 O O . PHE A 1 130 ? -7.089 -37.088 -20.446 1.00 27.14 130 PHE A O 1
ATOM 1044 N N . GLY A 1 131 ? -6.422 -38.988 -19.447 1.00 21.07 131 GLY A N 1
ATOM 1045 C CA . GLY A 1 131 ? -5.055 -38.884 -19.978 1.00 21.63 131 GLY A CA 1
ATOM 1046 C C . GLY A 1 131 ? -4.094 -38.181 -19.021 1.00 18.62 131 GLY A C 1
ATOM 1047 O O . GLY A 1 131 ? -2.942 -38.012 -19.417 1.00 19.65 131 GLY A O 1
ATOM 1048 N N . PHE A 1 132 ? -4.503 -37.753 -17.855 1.00 17.38 132 PHE A N 1
ATOM 1049 C CA . PHE A 1 132 ? -3.589 -37.170 -16.898 1.00 16.68 132 PHE A CA 1
ATOM 1050 C C . PHE A 1 132 ? -2.588 -38.240 -16.446 1.00 17.23 132 PHE A C 1
ATOM 1051 O O . PHE A 1 132 ? -2.900 -39.418 -16.482 1.00 19.42 132 PHE A O 1
ATOM 1059 N N . ARG A 1 133 ? -1.452 -37.814 -15.985 1.00 17.45 133 ARG A N 1
ATOM 1060 C CA . ARG A 1 133 ? -0.406 -38.644 -15.524 1.00 18.34 133 ARG A CA 1
ATOM 1061 C C . ARG A 1 133 ? 0.291 -38.068 -14.310 1.00 18.51 133 ARG A C 1
ATOM 1062 O O . ARG A 1 133 ? 0.296 -36.875 -14.097 1.00 18.54 133 ARG A O 1
ATOM 1070 N N . GLY A 1 134 ? 0.897 -38.942 -13.494 1.00 20.51 134 GLY A N 1
ATOM 1071 C CA . GLY A 1 134 ? 1.685 -38.480 -12.363 1.00 20.63 134 GLY A CA 1
ATOM 1072 C C . GLY A 1 134 ? 0.943 -37.810 -11.264 1.00 19.14 134 GLY A C 1
ATOM 1073 O O . GLY A 1 134 ? 1.550 -37.040 -10.510 1.00 20.80 134 GLY A O 1
ATOM 1074 N N . LEU A 1 135 ? -0.394 -38.088 -11.218 1.00 19.83 135 LEU A N 1
ATOM 1075 C CA . LEU A 1 135 ? -1.151 -37.462 -10.135 1.00 20.83 135 LEU A CA 1
ATOM 1076 C C . LEU A 1 135 ? -0.804 -38.056 -8.782 1.00 21.13 135 LEU A C 1
ATOM 1077 O O . LEU A 1 135 ? -0.598 -39.292 -8.682 1.00 23.52 135 LEU A O 1
ATOM 1082 N N . PRO A 1 136 ? -0.765 -37.257 -7.740 1.00 21.48 136 PRO A N 1
ATOM 1083 C CA . PRO A 1 136 ? -0.701 -37.852 -6.394 1.00 23.00 136 PRO A CA 1
ATOM 1084 C C . PRO A 1 136 ? -1.803 -38.873 -6.153 1.00 22.73 136 PRO A C 1
ATOM 1085 O O . PRO A 1 136 ? -2.934 -38.681 -6.619 1.00 23.19 136 PRO A O 1
ATOM 1089 N N . ARG A 1 137 ? -1.521 -39.940 -5.415 1.00 25.55 137 ARG A N 1
ATOM 1090 C CA . ARG A 1 137 ? -2.426 -41.036 -5.298 1.00 27.68 137 ARG A CA 1
ATOM 1091 C C . ARG A 1 137 ? -3.685 -40.613 -4.573 1.00 25.04 137 ARG A C 1
ATOM 1092 O O . ARG A 1 137 ? -4.685 -41.294 -4.791 1.00 30.29 137 ARG A O 1
ATOM 1100 N N . ASP A 1 138 ? -3.642 -39.535 -3.797 1.00 23.90 138 ASP A N 1
ATOM 1101 C CA . ASP A 1 138 ? -4.885 -39.155 -3.104 1.00 24.42 138 ASP A CA 1
ATOM 1102 C C . ASP A 1 138 ? -5.706 -38.119 -3.846 1.00 21.94 138 ASP A C 1
ATOM 1103 O O . ASP A 1 138 ? -6.740 -37.661 -3.280 1.00 26.41 138 ASP A O 1
ATOM 1108 N N . TYR A 1 139 ? -5.336 -37.765 -5.066 1.00 19.55 139 TYR A N 1
ATOM 1109 C CA . TYR A 1 139 ? -6.173 -36.888 -5.878 1.00 18.15 139 TYR A CA 1
ATOM 1110 C C . TYR A 1 139 ? -7.452 -37.590 -6.277 1.00 17.84 139 TYR A C 1
ATOM 1111 O O . TYR A 1 139 ? -7.449 -38.726 -6.710 1.00 22.88 139 TYR A O 1
ATOM 1120 N N . GLU A 1 140 ? -8.578 -36.880 -6.135 1.00 16.94 140 GLU A N 1
ATOM 1121 C CA . GLU A 1 140 ? -9.881 -37.447 -6.454 1.00 16.76 140 GLU A CA 1
ATOM 1122 C C . GLU A 1 140 ? -10.772 -36.302 -6.886 1.00 15.14 140 GLU A C 1
ATOM 1123 O O . GLU A 1 140 ? -10.425 -35.136 -6.733 1.00 15.99 140 GLU A O 1
ATOM 1129 N N . GLY A 1 141 ? -11.917 -36.598 -7.412 1.00 15.24 141 GLY A N 1
ATOM 1130 C CA . GLY A 1 141 ? -12.871 -35.563 -7.754 1.00 15.59 141 GLY A CA 1
ATOM 1131 C C . GLY A 1 141 ? -14.066 -36.110 -8.476 1.00 13.52 141 GLY A C 1
ATOM 1132 O O . GLY A 1 141 ? -14.440 -37.237 -8.232 1.00 15.60 141 GLY A O 1
ATOM 1133 N N . PHE A 1 142 ? -14.654 -35.303 -9.347 1.00 14.10 142 PHE A N 1
ATOM 1134 C CA . PHE A 1 142 ? -15.867 -35.739 -10.000 1.00 14.32 142 PHE A CA 1
ATOM 1135 C C . PHE A 1 142 ? -15.936 -35.142 -11.419 1.00 13.23 142 PHE A C 1
ATOM 1136 O O . PHE A 1 142 ? -15.336 -34.138 -11.743 1.00 13.77 142 PHE A O 1
ATOM 1144 N N . LEU A 1 143 ? -16.801 -35.807 -12.197 1.00 13.86 143 LEU A N 1
ATOM 1145 C CA . LEU A 1 143 ? -17.257 -35.339 -13.502 1.00 13.88 143 LEU A CA 1
ATOM 1146 C C . LEU A 1 143 ? -18.706 -35.011 -13.423 1.00 13.80 143 LEU A C 1
ATOM 1147 O O . LEU A 1 143 ? -19.498 -35.905 -13.080 1.00 15.73 143 LEU A O 1
ATOM 1152 N N . GLN A 1 144 ? -19.087 -33.766 -13.696 1.00 13.98 144 GLN A N 1
ATOM 1153 C CA . GLN A 1 144 ? -20.480 -33.320 -13.778 1.00 13.81 144 GLN A CA 1
ATOM 1154 C C . GLN A 1 144 ? -20.759 -33.244 -15.261 1.00 13.86 144 GLN A C 1
ATOM 1155 O O . GLN A 1 144 ? -20.213 -32.371 -15.944 1.00 13.86 144 GLN A O 1
ATOM 1161 N N . PRO A 1 145 ? -21.594 -34.125 -15.799 1.00 15.14 145 PRO A N 1
ATOM 1162 C CA . PRO A 1 145 ? -21.661 -34.231 -17.256 1.00 16.05 145 PRO A CA 1
ATOM 1163 C C . PRO A 1 145 ? -22.475 -33.178 -17.956 1.00 15.82 145 PRO A C 1
ATOM 1164 O O . PRO A 1 145 ? -22.469 -33.155 -19.190 1.00 19.35 145 PRO A O 1
ATOM 1168 N N . ASP A 1 146 ? -23.185 -32.327 -17.245 1.00 15.67 146 ASP A N 1
ATOM 1169 C CA . ASP A 1 146 ? -23.985 -31.263 -17.859 1.00 16.28 146 ASP A CA 1
ATOM 1170 C C . ASP A 1 146 ? -23.248 -29.961 -18.029 1.00 15.53 146 ASP A C 1
ATOM 1171 O O . ASP A 1 146 ? -23.764 -29.028 -18.638 1.00 16.60 146 ASP A O 1
ATOM 1176 N N . GLY A 1 147 ? -22.036 -29.842 -17.458 1.00 14.31 147 GLY A N 1
ATOM 1177 C CA . GLY A 1 147 ? -21.217 -28.675 -17.674 1.00 13.07 147 GLY A CA 1
ATOM 1178 C C . GLY A 1 147 ? 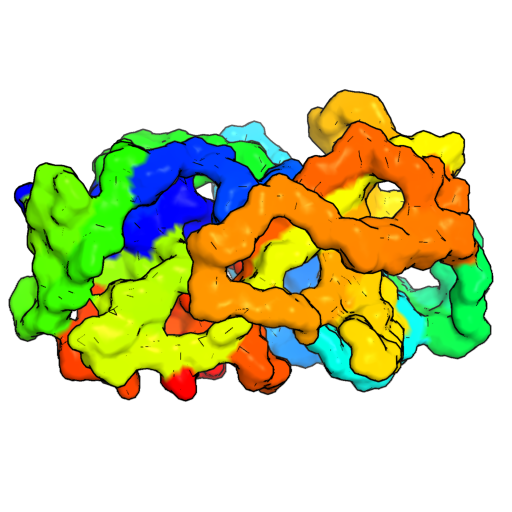-20.515 -28.736 -18.992 1.00 12.58 147 GLY A C 1
ATOM 1179 O O . GLY A 1 147 ? -20.584 -29.735 -19.726 1.00 14.18 147 GLY A O 1
ATOM 1180 N N . GLY A 1 148 ? -19.856 -27.664 -19.393 1.00 13.66 148 GLY A N 1
ATOM 1181 C CA . GLY A 1 148 ? -19.095 -27.708 -20.628 1.00 14.80 148 GLY A CA 1
ATOM 1182 C C . GLY A 1 148 ? -18.559 -26.357 -21.013 1.00 12.84 148 GLY A C 1
ATOM 1183 O O . GLY A 1 148 ? -18.109 -25.595 -20.162 1.00 13.95 148 GLY A O 1
ATOM 1184 N N . THR A 1 149 ? -18.543 -26.084 -22.302 1.00 12.49 149 THR A N 1
ATOM 1185 C CA . THR A 1 149 ? -17.854 -24.952 -22.833 1.00 12.19 149 THR A CA 1
ATOM 1186 C C . THR A 1 149 ? -18.852 -23.991 -23.480 1.00 12.32 149 THR A C 1
ATOM 1187 O O . THR A 1 149 ? -19.827 -24.401 -24.117 1.00 14.92 149 THR A O 1
ATOM 1191 N N . ILE A 1 150 ? -18.580 -22.711 -23.322 1.00 10.76 150 ILE A N 1
ATOM 1192 C CA . ILE A 1 150 ? -19.377 -21.610 -23.861 1.00 10.85 150 ILE A CA 1
ATOM 1193 C C . ILE A 1 150 ? -18.602 -20.931 -24.967 1.00 10.98 150 ILE A C 1
ATOM 1194 O O . ILE A 1 150 ? -17.457 -20.543 -24.807 1.00 11.30 150 ILE A O 1
ATOM 1199 N N . ASP A 1 151 ? -19.297 -20.749 -26.107 1.00 11.10 151 ASP A N 1
ATOM 1200 C CA . ASP A 1 151 ? -18.758 -20.029 -27.256 1.00 10.58 151 ASP A CA 1
ATOM 1201 C C . ASP A 1 151 ? -18.825 -18.536 -26.996 1.00 10.41 151 ASP A C 1
ATOM 1202 O O . ASP A 1 151 ? -19.879 -17.888 -27.143 1.00 11.06 151 ASP A O 1
ATOM 1207 N N . VAL A 1 152 ? -17.718 -17.959 -26.566 1.00 10.54 152 VAL A N 1
ATOM 1208 C CA . VAL A 1 152 ? -17.656 -16.580 -26.170 1.00 10.80 152 VAL A CA 1
ATOM 1209 C C . VAL A 1 152 ? -17.976 -15.637 -27.319 1.00 10.92 152 VAL A C 1
ATOM 1210 O O . VAL A 1 152 ? -18.810 -14.737 -27.156 1.00 10.58 152 VAL A O 1
ATOM 1214 N N . ARG A 1 153 ? -17.329 -15.825 -28.445 1.00 11.16 153 ARG A N 1
ATOM 1215 C CA . ARG A 1 153 ? -17.527 -14.884 -29.532 1.00 11.68 153 ARG A CA 1
ATOM 1216 C C . ARG A 1 153 ? -18.893 -15.008 -30.144 1.00 11.77 153 ARG A C 1
ATOM 1217 O O . ARG A 1 153 ? -19.484 -14.012 -30.555 1.00 12.48 153 ARG A O 1
ATOM 1225 N N . GLY A 1 154 ? -19.475 -16.213 -30.175 1.00 11.26 154 GLY A N 1
ATOM 1226 C CA . GLY A 1 154 ? -20.821 -16.383 -30.615 1.00 11.48 154 GLY A CA 1
ATOM 1227 C C . GLY A 1 154 ? -21.842 -15.714 -29.692 1.00 10.55 154 GLY A C 1
ATOM 1228 O O . GLY A 1 154 ? -22.819 -15.140 -30.122 1.00 11.50 154 GLY A O 1
ATOM 1229 N N . THR A 1 155 ? -21.554 -15.785 -28.400 1.00 10.73 155 THR A N 1
ATOM 1230 C CA . THR A 1 155 ? -22.400 -15.111 -27.430 1.00 10.57 155 THR A CA 1
ATOM 1231 C C . THR A 1 155 ? -22.361 -13.607 -27.616 1.00 10.55 155 THR A C 1
ATOM 1232 O O . THR A 1 155 ? -23.383 -12.925 -27.625 1.00 11.13 155 THR A O 1
ATOM 1236 N N . LEU A 1 156 ? -21.150 -13.044 -27.747 1.00 10.65 156 LEU A N 1
ATOM 1237 C CA . LEU A 1 156 ? -21.019 -11.600 -27.949 1.00 10.66 156 LEU A CA 1
ATOM 1238 C C . LEU A 1 156 ? -21.727 -11.136 -29.182 1.00 10.72 156 LEU A C 1
ATOM 1239 O O . LEU A 1 156 ? -22.432 -10.117 -29.168 1.00 11.50 156 LEU A O 1
ATOM 1244 N N . ALA A 1 157 ? -21.574 -11.854 -30.309 1.00 10.85 157 ALA A N 1
ATOM 1245 C CA . ALA A 1 157 ? -22.236 -11.449 -31.516 1.00 11.60 157 ALA A CA 1
ATOM 1246 C C . ALA A 1 157 ? -23.730 -11.515 -31.345 1.00 11.45 157 ALA A C 1
ATOM 1247 O O . ALA A 1 157 ? -24.477 -10.630 -31.834 1.00 12.60 157 ALA A O 1
ATOM 1249 N N . ALA A 1 158 ? -24.246 -12.539 -30.691 1.00 11.36 158 ALA A N 1
ATOM 1250 C CA . ALA A 1 158 ? -25.680 -12.662 -30.432 1.00 11.99 158 ALA A CA 1
ATOM 1251 C C . ALA A 1 158 ? -26.177 -11.487 -29.629 1.00 11.34 158 ALA A C 1
ATOM 1252 O O . ALA A 1 158 ? -27.232 -10.872 -29.954 1.00 12.71 158 ALA A O 1
ATOM 1254 N N . LEU A 1 159 ? -25.508 -11.131 -28.558 1.00 11.67 159 LEU A N 1
ATOM 1255 C CA . LEU A 1 159 ? -25.941 -10.040 -27.680 1.00 11.51 159 LEU A CA 1
ATOM 1256 C C . LEU A 1 159 ? -25.888 -8.697 -28.414 1.00 12.07 159 LEU A C 1
ATOM 1257 O O . LEU A 1 159 ? -26.782 -7.870 -28.273 1.00 12.59 159 LEU A O 1
ATOM 1262 N N . PHE A 1 160 ? -24.815 -8.433 -29.164 1.00 11.67 160 PHE A N 1
ATOM 1263 C CA . PHE A 1 160 ? -24.696 -7.200 -29.921 1.00 12.19 160 PHE A CA 1
ATOM 1264 C C . PHE A 1 160 ? -25.872 -7.061 -30.883 1.00 12.31 160 PHE A C 1
ATOM 1265 O O . PHE A 1 160 ? -26.529 -6.021 -30.972 1.00 13.59 160 PHE A O 1
ATOM 1273 N N . THR A 1 161 ? -26.133 -8.142 -31.624 1.00 11.66 161 THR A N 1
ATOM 1274 C CA . THR A 1 161 ? -27.185 -8.149 -32.628 1.00 13.17 161 THR A CA 1
ATOM 1275 C C . THR A 1 161 ? -28.528 -7.926 -31.985 1.00 12.47 161 THR A C 1
ATOM 1276 O O . THR A 1 161 ? -29.362 -7.133 -32.473 1.00 14.14 161 THR A O 1
ATOM 1280 N N . LEU A 1 162 ? -28.819 -8.635 -30.878 1.00 12.69 162 LEU A N 1
ATOM 1281 C CA . LEU A 1 162 ? -30.085 -8.490 -30.205 1.00 13.18 162 LEU A CA 1
ATOM 1282 C C . LEU A 1 162 ? -30.242 -7.105 -29.620 1.00 13.59 162 LEU A C 1
ATOM 1283 O O . LEU A 1 162 ? -31.337 -6.491 -29.697 1.00 15.50 162 LEU A O 1
ATOM 1288 N N . ALA A 1 163 ? -29.201 -6.550 -29.011 1.00 13.54 163 ALA A N 1
ATOM 1289 C CA . ALA A 1 163 ? -29.309 -5.215 -28.427 1.00 13.53 163 ALA A CA 1
ATOM 1290 C C . ALA A 1 163 ? -29.624 -4.175 -29.471 1.00 13.67 163 ALA A C 1
ATOM 1291 O O . ALA A 1 163 ? -30.506 -3.334 -29.282 1.00 14.92 163 ALA A O 1
ATOM 1293 N N . GLN A 1 164 ? -28.907 -4.239 -30.575 1.00 14.46 164 GLN A N 1
ATOM 1294 C CA . GLN A 1 164 ? -29.135 -3.239 -31.651 1.00 15.37 164 GLN A CA 1
ATOM 1295 C C . GLN A 1 164 ? -30.515 -3.391 -32.260 1.00 15.68 164 GLN A C 1
ATOM 1296 O O . GLN A 1 164 ? -31.181 -2.404 -32.528 1.00 17.56 164 GLN A O 1
ATOM 1302 N N . ALA A 1 165 ? -30.929 -4.624 -32.488 1.00 15.46 165 ALA A N 1
ATOM 1303 C CA . ALA A 1 165 ? -32.244 -4.853 -33.059 1.00 16.98 165 ALA A CA 1
ATOM 1304 C C . ALA A 1 165 ? -33.352 -4.322 -32.159 1.00 18.02 165 ALA A C 1
ATOM 1305 O O . ALA A 1 165 ? -34.410 -3.933 -32.668 1.00 22.50 165 ALA A O 1
ATOM 1307 N N . ALA A 1 166 ? -33.131 -4.302 -30.857 1.00 16.92 166 ALA A N 1
ATOM 1308 C CA . ALA A 1 166 ? -34.110 -3.812 -29.906 1.00 18.50 166 ALA A CA 1
ATOM 1309 C C . ALA A 1 166 ? -34.057 -2.309 -29.701 1.00 18.10 166 ALA A C 1
ATOM 1310 O O . ALA A 1 166 ? -34.855 -1.735 -28.974 1.00 21.27 166 ALA A O 1
ATOM 1312 N N . GLY A 1 167 ? -33.131 -1.665 -30.352 1.00 18.93 167 GLY A N 1
ATOM 1313 C CA . GLY A 1 167 ? -33.049 -0.209 -30.305 1.00 20.54 167 GLY A CA 1
ATOM 1314 C C . GLY A 1 167 ? -31.974 0.384 -29.424 1.00 19.25 167 GLY A C 1
ATOM 1315 O O . GLY A 1 167 ? -31.934 1.581 -29.298 1.00 20.51 167 GLY A O 1
ATOM 1316 N N . ALA A 1 168 ? -31.111 -0.436 -28.826 1.00 15.86 168 ALA A N 1
ATOM 1317 C CA . ALA A 1 168 ? -30.042 0.141 -28.021 1.00 15.53 168 ALA A CA 1
ATOM 1318 C C . ALA A 1 168 ? -29.077 0.903 -28.930 1.00 15.81 168 ALA A C 1
ATOM 1319 O O . ALA A 1 168 ? -28.785 0.495 -30.061 1.00 17.41 168 ALA A O 1
ATOM 1321 N N . THR A 1 169 ? -28.535 1.997 -28.384 1.00 16.34 169 THR A N 1
ATOM 1322 C CA . THR A 1 169 ? -27.495 2.788 -29.021 1.00 17.05 169 THR A CA 1
ATOM 1323 C C . THR A 1 169 ? -26.159 2.273 -28.517 1.00 16.67 169 THR A C 1
ATOM 1324 O O . THR A 1 169 ? -25.899 2.362 -27.312 1.00 17.63 169 THR A O 1
ATOM 1328 N N . LEU A 1 170 ? -25.331 1.710 -29.395 1.00 17.23 170 LEU A N 1
ATOM 1329 C CA . LEU A 1 170 ? -24.059 1.085 -29.015 1.00 16.69 170 LEU A CA 1
ATOM 1330 C C . LEU A 1 170 ? -22.924 1.947 -29.561 1.00 18.05 170 LEU A C 1
ATOM 1331 O O . LEU A 1 170 ? -22.758 2.000 -30.799 1.00 21.67 170 LEU A O 1
ATOM 1336 N N . ARG A 1 171 ? -22.201 2.621 -28.692 1.00 16.76 171 ARG A N 1
ATOM 1337 C CA . ARG A 1 171 ? -21.198 3.610 -29.060 1.00 16.90 171 ARG A CA 1
ATOM 1338 C C . ARG A 1 171 ? -19.841 3.222 -28.530 1.00 16.57 171 ARG A C 1
ATOM 1339 O O . ARG A 1 171 ? -19.627 3.199 -27.337 1.00 19.53 171 ARG A O 1
ATOM 1347 N N . ALA A 1 172 ? -18.926 2.947 -29.432 1.00 17.46 172 ALA A N 1
ATOM 1348 C CA . ALA A 1 172 ? -17.571 2.549 -29.119 1.00 17.66 172 ALA A CA 1
ATOM 1349 C C . ALA A 1 172 ? -16.652 3.757 -29.267 1.00 18.24 172 ALA A C 1
ATOM 1350 O O . ALA A 1 172 ? -17.026 4.832 -29.755 1.00 21.75 172 ALA A O 1
ATOM 1352 N N . GLY A 1 173 ? -15.410 3.592 -28.812 1.00 18.24 173 GLY A N 1
ATOM 1353 C CA . GLY A 1 173 ? -14.419 4.656 -28.864 1.00 19.47 173 GLY A CA 1
ATOM 1354 C C . GLY A 1 173 ? -14.746 5.811 -27.964 1.00 19.65 173 GLY A C 1
ATOM 1355 O O . GLY A 1 173 ? -14.232 6.875 -28.218 1.00 26.07 173 GLY A O 1
ATOM 1356 N N . GLU A 1 174 ? -15.530 5.597 -26.932 1.00 18.62 174 GLU A N 1
ATOM 1357 C CA . GLU A 1 174 ? -15.874 6.683 -26.036 1.00 19.21 174 GLU A CA 1
ATOM 1358 C C . GLU A 1 174 ? -15.694 6.251 -24.595 1.00 18.68 174 GLU A C 1
ATOM 1359 O O . GLU A 1 174 ? -16.277 5.279 -24.149 1.00 19.01 174 GLU A O 1
ATOM 1365 N N . THR A 1 175 ? -14.879 6.995 -23.849 1.00 18.82 175 THR A N 1
ATOM 1366 C CA . THR A 1 175 ? -14.546 6.640 -22.476 1.00 17.92 175 THR A CA 1
ATOM 1367 C C . THR A 1 175 ? -15.302 7.485 -21.467 1.00 16.73 175 THR A C 1
ATOM 1368 O O . THR A 1 175 ? -15.238 8.710 -21.530 1.00 19.23 175 THR A O 1
ATOM 1372 N N . VAL A 1 176 ? -15.999 6.830 -20.556 1.00 16.12 176 VAL A N 1
ATOM 1373 C CA . VAL A 1 176 ? -16.651 7.548 -19.468 1.00 16.14 176 VAL A CA 1
ATOM 1374 C C . VAL A 1 176 ? -15.578 7.954 -18.473 1.00 16.26 176 VAL A C 1
ATOM 1375 O O . VAL A 1 176 ? -14.805 7.110 -17.985 1.00 17.52 176 VAL A O 1
ATOM 1379 N N . THR A 1 177 ? -15.527 9.234 -18.158 1.00 16.98 177 THR A N 1
ATOM 1380 C CA . THR A 1 177 ? -14.542 9.792 -17.269 1.00 18.90 177 THR A CA 1
ATOM 1381 C C . THR A 1 177 ? -15.115 10.223 -15.926 1.00 18.34 177 THR A C 1
ATOM 1382 O O . THR A 1 177 ? -14.337 10.377 -14.995 1.00 22.60 177 THR A O 1
ATOM 1386 N N . GLU A 1 178 ? -16.426 10.416 -15.813 1.00 18.32 178 GLU A N 1
ATOM 1387 C CA . GLU A 1 178 ? -17.003 10.832 -14.545 1.00 18.78 178 GLU A CA 1
ATOM 1388 C C . GLU A 1 178 ? -18.479 10.462 -14.497 1.00 16.83 178 GLU A C 1
ATOM 1389 O O . GLU A 1 178 ? -19.183 10.586 -15.511 1.00 18.86 178 GLU A O 1
ATOM 1395 N N . LEU A 1 179 ? -18.972 10.060 -13.350 1.00 17.05 179 LEU A N 1
ATOM 1396 C CA . LEU A 1 179 ? -20.367 9.858 -13.017 1.00 16.86 179 LEU A CA 1
ATOM 1397 C C . LEU A 1 179 ? -20.754 10.700 -11.809 1.00 16.42 179 LEU A C 1
ATOM 1398 O O . LEU A 1 179 ? -19.988 10.678 -10.812 1.00 18.12 179 LEU A O 1
ATOM 1403 N N . VAL A 1 180 ? -21.865 11.416 -11.856 1.00 16.71 180 VAL A N 1
ATOM 1404 C CA . VAL A 1 180 ? -22.303 12.164 -10.669 1.00 17.93 180 VAL A CA 1
ATOM 1405 C C . VAL A 1 180 ? -23.809 11.919 -10.510 1.00 17.97 180 VAL A C 1
ATOM 1406 O O . VAL A 1 180 ? -24.637 12.543 -11.183 1.00 18.44 180 VAL A O 1
ATOM 1410 N N . PRO A 1 181 ? -24.202 10.990 -9.651 1.00 17.36 181 PRO A N 1
ATOM 1411 C CA . PRO A 1 181 ? -25.610 10.787 -9.352 1.00 17.89 181 PRO A CA 1
ATOM 1412 C C . PRO A 1 181 ? -26.150 11.916 -8.488 1.00 18.13 181 PRO A C 1
ATOM 1413 O O . PRO A 1 181 ? -25.472 12.509 -7.648 1.00 21.05 181 PRO A O 1
ATOM 1417 N N . ASP A 1 182 ? -27.417 12.218 -8.685 1.00 17.76 182 ASP A N 1
ATOM 1418 C CA . ASP A 1 182 ? -28.133 13.186 -7.879 1.00 18.73 182 ASP A CA 1
ATOM 1419 C C . ASP A 1 182 ? -29.550 12.709 -7.680 1.00 18.30 182 ASP A C 1
ATOM 1420 O O . ASP A 1 182 ? -29.928 11.626 -8.096 1.00 18.82 182 ASP A O 1
ATOM 1425 N N . ALA A 1 183 ? -30.391 13.537 -7.059 1.00 19.17 183 ALA A N 1
ATOM 1426 C CA . ALA A 1 183 ? -31.759 13.125 -6.790 1.00 20.69 183 ALA A CA 1
ATOM 1427 C C . ALA A 1 183 ? -32.634 12.934 -8.033 1.00 20.72 183 ALA A C 1
ATOM 1428 O O . ALA A 1 183 ? -33.671 12.300 -7.927 1.00 24.26 183 ALA A O 1
ATOM 1430 N N . ASP A 1 184 ? -32.195 13.524 -9.145 1.00 19.67 184 ASP A N 1
ATOM 1431 C CA . ASP A 1 184 ? -33.008 13.558 -10.343 1.00 19.60 184 ASP A CA 1
ATOM 1432 C C . ASP A 1 184 ? -32.468 12.633 -11.437 1.00 17.89 184 ASP A C 1
ATOM 1433 O O . ASP A 1 184 ? -33.146 12.536 -12.491 1.00 20.92 184 ASP A O 1
ATOM 1438 N N . GLY A 1 185 ? -31.365 11.948 -11.289 1.00 17.44 185 GLY A N 1
ATOM 1439 C CA . GLY A 1 185 ? -30.753 11.121 -12.355 1.00 18.03 185 GLY A CA 1
ATOM 1440 C C . GLY A 1 185 ? -29.261 11.171 -12.193 1.00 17.18 185 GLY A C 1
ATOM 1441 O O . GLY A 1 185 ? -28.745 11.395 -11.089 1.00 18.54 185 GLY A O 1
ATOM 1442 N N . VAL A 1 186 ? -28.504 10.896 -13.247 1.00 16.56 186 VAL A N 1
ATOM 1443 C CA . VAL A 1 186 ? -27.074 10.770 -13.203 1.00 16.02 186 VAL A CA 1
ATOM 1444 C C . VAL A 1 186 ? -26.469 11.543 -14.357 1.00 15.93 186 VAL A C 1
ATOM 1445 O O . VAL A 1 186 ? -26.880 11.398 -15.502 1.00 17.27 186 VAL A O 1
ATOM 1449 N N . SER A 1 187 ? -25.453 12.353 -14.056 1.00 16.41 187 SER A N 1
ATOM 1450 C CA . SER A 1 187 ? -24.655 13.014 -15.092 1.00 16.85 187 SER A CA 1
ATOM 1451 C C . SER A 1 187 ? -23.486 12.127 -15.482 1.00 16.85 187 SER A C 1
ATOM 1452 O O . SER A 1 187 ? -22.754 11.657 -14.603 1.00 19.22 187 SER A O 1
ATOM 1455 N N . VAL A 1 188 ? -23.325 11.877 -16.782 1.00 17.39 188 VAL A N 1
ATOM 1456 C CA . VAL A 1 188 ? -22.266 11.047 -17.316 1.00 17.86 188 VAL A CA 1
ATOM 1457 C C . VAL A 1 188 ? -21.392 11.926 -18.184 1.00 18.86 188 VAL A C 1
ATOM 1458 O O . VAL A 1 188 ? -21.880 12.519 -19.163 1.00 23.08 188 VAL A O 1
ATOM 1462 N N . THR A 1 189 ? -20.139 12.010 -17.879 1.00 18.49 189 THR A N 1
ATOM 1463 C CA . THR A 1 189 ? -19.179 12.740 -18.705 1.00 19.37 189 THR A CA 1
ATOM 1464 C C . THR A 1 189 ? -18.263 11.763 -19.404 1.00 18.05 189 THR A C 1
ATOM 1465 O O . THR A 1 189 ? -17.791 10.822 -18.814 1.00 18.67 189 THR A O 1
ATOM 1469 N N . THR A 1 190 ? -17.991 12.028 -20.673 1.00 20.61 190 THR A N 1
ATOM 1470 C CA . THR A 1 190 ? -17.043 11.228 -21.421 1.00 20.23 190 THR A CA 1
ATOM 1471 C C . THR A 1 190 ? -15.946 12.101 -22.015 1.00 24.79 190 THR A C 1
ATOM 1472 O O . THR A 1 190 ? -15.982 13.328 -21.892 1.00 27.03 190 THR A O 1
ATOM 1476 N N . ASP A 1 191 ? -14.974 11.495 -22.708 1.00 24.10 191 ASP A N 1
ATOM 1477 C CA . ASP A 1 191 ? -13.975 12.262 -23.440 1.00 25.02 191 ASP A CA 1
ATOM 1478 C C . ASP A 1 191 ? -14.617 12.873 -24.698 1.00 27.83 191 ASP A C 1
ATOM 1479 O O . ASP A 1 191 ? -13.995 13.636 -25.423 1.00 31.98 191 ASP A O 1
ATOM 1484 N N . ARG A 1 192 ? -15.873 12.567 -24.996 1.00 29.10 192 ARG A N 1
ATOM 1485 C CA . ARG A 1 192 ? -16.455 13.135 -26.218 1.00 30.19 192 ARG A CA 1
ATOM 1486 C C . ARG A 1 192 ? -17.656 14.036 -25.948 1.00 32.53 192 ARG A C 1
ATOM 1487 O O . ARG A 1 192 ? -18.039 14.815 -26.839 1.00 36.98 192 ARG A O 1
ATOM 1495 N N . GLY A 1 193 ? -18.240 13.981 -24.739 1.00 30.61 193 GLY A N 1
ATOM 1496 C CA . GLY A 1 193 ? -19.386 14.818 -24.417 1.00 33.17 193 GLY A CA 1
ATOM 1497 C C . GLY A 1 193 ? -20.064 14.513 -23.085 1.00 28.23 193 GLY A C 1
ATOM 1498 O O . GLY A 1 193 ? -19.434 13.958 -22.194 1.00 26.57 193 GLY A O 1
ATOM 1499 N N . THR A 1 194 ? -21.328 14.884 -22.914 1.00 28.09 194 THR A N 1
ATOM 1500 C CA . THR A 1 194 ? -22.037 14.612 -21.651 1.00 26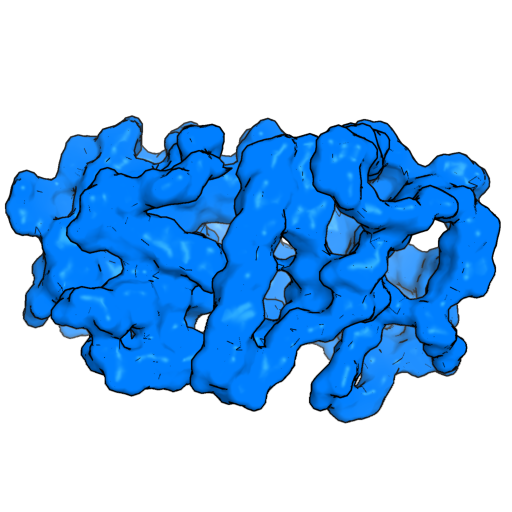.90 194 THR A CA 1
ATOM 1501 C C . THR A 1 194 ? -23.443 14.089 -21.898 1.00 24.90 194 THR A C 1
ATOM 1502 O O . THR A 1 194 ? -24.031 14.310 -22.990 1.00 31.01 194 THR A O 1
ATOM 1506 N N . TYR A 1 195 ? -23.957 13.382 -20.884 1.00 21.02 195 TYR A N 1
ATOM 1507 C CA . TYR A 1 195 ? -25.255 12.735 -20.960 1.00 20.59 195 TYR A CA 1
ATOM 1508 C C . TYR A 1 195 ? -25.971 12.839 -19.615 1.00 20.15 195 TYR A C 1
ATOM 1509 O O . TYR A 1 195 ? -25.329 12.931 -18.578 1.00 21.24 195 TYR A O 1
ATOM 1518 N N . ARG A 1 196 ? -27.276 12.762 -19.661 1.00 20.26 196 ARG A N 1
ATOM 1519 C CA . ARG A 1 196 ? -28.069 12.476 -18.488 1.00 19.21 196 ARG A CA 1
ATOM 1520 C C . ARG A 1 196 ? -28.731 11.121 -18.622 1.00 18.23 196 ARG A C 1
ATOM 1521 O O . ARG A 1 196 ? -29.163 10.751 -19.711 1.00 20.41 196 ARG A O 1
ATOM 1529 N N . ALA A 1 197 ? -28.743 10.421 -17.528 1.00 17.76 197 ALA A N 1
ATOM 1530 C CA . ALA A 1 197 ? -29.327 9.110 -17.448 1.00 17.42 197 ALA A CA 1
ATOM 1531 C C . ALA A 1 197 ? -30.279 9.011 -16.297 1.00 16.86 197 ALA A C 1
ATOM 1532 O O . ALA A 1 197 ? -29.962 9.529 -15.209 1.00 18.85 197 ALA A O 1
ATOM 1534 N N . GLY A 1 198 ? -31.352 8.258 -16.434 1.00 17.28 198 GLY A N 1
ATOM 1535 C CA . GLY A 1 198 ? -32.157 7.901 -15.248 1.00 17.54 198 GLY A CA 1
ATOM 1536 C C . GLY A 1 198 ? -31.377 7.073 -14.240 1.00 17.11 198 GLY A C 1
ATOM 1537 O O . GLY A 1 198 ? -31.368 7.299 -13.024 1.00 18.19 198 GLY A O 1
ATOM 1538 N N . LYS A 1 199 ? -30.660 6.086 -14.765 1.00 16.39 199 LYS A N 1
ATOM 1539 C CA . LYS A 1 199 ? -29.814 5.174 -14.015 1.00 15.85 199 LYS A CA 1
ATOM 1540 C C . LYS A 1 199 ? -28.596 4.826 -14.886 1.00 14.47 199 LYS A C 1
ATOM 1541 O O . LYS A 1 199 ? -28.693 4.869 -16.111 1.00 15.18 199 LYS A O 1
ATOM 1547 N N . VAL A 1 200 ? -27.504 4.498 -14.239 1.00 14.47 200 VAL A N 1
ATOM 1548 C CA . VAL A 1 200 ? -26.306 4.026 -14.917 1.00 13.69 200 VAL A CA 1
ATOM 1549 C C . VAL A 1 200 ? -26.001 2.618 -14.441 1.00 14.25 200 VAL A C 1
ATOM 1550 O O . VAL A 1 200 ? -26.114 2.325 -13.270 1.00 15.92 200 VAL A O 1
ATOM 1554 N N . VAL A 1 201 ? -25.637 1.756 -15.411 1.00 12.99 201 VAL A N 1
ATOM 1555 C CA . VAL A 1 201 ? -25.118 0.437 -15.101 1.00 12.79 201 VAL A CA 1
ATOM 1556 C C . VAL A 1 201 ? -23.609 0.462 -15.325 1.00 12.79 201 VAL A C 1
ATOM 1557 O O . VAL A 1 201 ? -23.150 0.747 -16.428 1.00 13.81 201 VAL A O 1
ATOM 1561 N N . LEU A 1 202 ? -22.850 0.176 -14.283 1.00 12.62 202 LEU A N 1
ATOM 1562 C CA . LEU A 1 202 ? -21.408 -0.005 -14.386 1.00 12.78 202 LEU A CA 1
ATOM 1563 C C . LEU A 1 202 ? -21.113 -1.455 -14.686 1.00 12.69 202 LEU A C 1
ATOM 1564 O O . LEU A 1 202 ? -21.358 -2.324 -13.851 1.00 13.73 202 LEU A O 1
ATOM 1569 N N . ALA A 1 203 ? -20.621 -1.695 -15.901 1.00 12.32 203 ALA A N 1
ATOM 1570 C CA . ALA A 1 203 ? -20.185 -2.988 -16.367 1.00 12.74 203 ALA A CA 1
ATOM 1571 C C . ALA A 1 203 ? -18.831 -2.804 -17.054 1.00 12.83 203 ALA A C 1
ATOM 1572 O O . ALA A 1 203 ? -18.657 -3.218 -18.197 1.00 12.99 203 ALA A O 1
ATOM 1574 N N . CYS A 1 204 ? -17.913 -2.224 -16.296 1.00 13.65 204 CYS A N 1
ATOM 1575 C CA . CYS A 1 204 ? -16.645 -1.786 -16.852 1.00 14.39 204 CYS A CA 1
ATOM 1576 C C . CYS A 1 204 ? -15.451 -2.606 -16.371 1.00 13.74 204 CYS A C 1
ATOM 1577 O O . CYS A 1 204 ? -14.303 -2.157 -16.454 1.00 14.66 204 CYS A O 1
ATOM 1580 N N . GLY A 1 205 ? -15.754 -3.841 -15.962 1.00 17.54 205 GLY A N 1
ATOM 1581 C CA . GLY A 1 205 ? -14.660 -4.795 -15.770 1.00 18.98 205 GLY A CA 1
ATOM 1582 C C . GLY A 1 205 ? -13.746 -4.264 -14.687 1.00 16.80 205 GLY A C 1
ATOM 1583 O O . GLY A 1 205 ? -14.168 -3.874 -13.615 1.00 21.71 205 GLY A O 1
ATOM 1584 N N . PRO A 1 206 ? -12.423 -4.277 -14.912 1.00 16.93 206 PRO A N 1
ATOM 1585 C CA . PRO A 1 206 ? -11.497 -3.884 -13.855 1.00 19.79 206 PRO A CA 1
ATOM 1586 C C . PRO A 1 206 ? -11.428 -2.387 -13.587 1.00 20.93 206 PRO A C 1
ATOM 1587 O O . PRO A 1 206 ? -10.806 -1.973 -12.595 1.00 23.96 206 PRO A O 1
ATOM 1591 N N . TYR A 1 207 ? -12.115 -1.608 -14.399 1.00 17.16 207 TYR A N 1
ATOM 1592 C CA . TYR A 1 207 ? -12.081 -0.166 -14.263 1.00 16.58 207 TYR A CA 1
ATOM 1593 C C . TYR A 1 207 ? -13.112 0.472 -13.360 1.00 16.59 207 TYR A C 1
ATOM 1594 O O . TYR A 1 207 ? -13.159 1.686 -13.207 1.00 18.27 207 TYR A O 1
ATOM 1603 N N . THR A 1 208 ? -13.901 -0.385 -12.684 1.00 17.36 208 THR A N 1
ATOM 1604 C CA . THR A 1 208 ? -15.003 0.120 -11.853 1.00 17.54 208 THR A CA 1
ATOM 1605 C C . THR A 1 208 ? -14.596 1.185 -10.841 1.00 16.96 208 THR A C 1
ATOM 1606 O O . THR A 1 208 ? -15.197 2.244 -10.679 1.00 18.86 208 THR A O 1
ATOM 1610 N N . ASN A 1 209 ? -13.480 0.899 -10.140 1.00 16.22 209 ASN A N 1
ATOM 1611 C CA . ASN A 1 209 ? -13.075 1.811 -9.092 1.00 16.24 209 ASN A CA 1
ATOM 1612 C C . ASN A 1 209 ? -12.646 3.169 -9.620 1.00 16.60 209 ASN A C 1
ATOM 1613 O O . ASN A 1 209 ? -12.700 4.168 -8.879 1.00 17.99 209 ASN A O 1
ATOM 1618 N N . ASP A 1 210 ? -12.282 3.288 -10.893 1.00 17.30 210 ASP A N 1
ATOM 1619 C CA . ASP A 1 210 ? -11.957 4.594 -11.451 1.00 17.66 210 ASP A CA 1
ATOM 1620 C C . ASP A 1 210 ? -13.133 5.557 -11.369 1.00 16.75 210 ASP A C 1
ATOM 1621 O O . ASP A 1 210 ? -12.929 6.757 -11.172 1.00 19.57 210 ASP A O 1
ATOM 1626 N N . LEU A 1 211 ? -14.339 5.039 -11.587 1.00 16.07 211 LEU A N 1
ATOM 1627 C CA . LEU A 1 211 ? -15.520 5.908 -11.530 1.00 16.64 211 LEU A CA 1
ATOM 1628 C C . LEU A 1 211 ? -16.104 6.009 -10.155 1.00 17.16 211 LEU A C 1
ATOM 1629 O O . LEU A 1 211 ? -16.814 6.973 -9.843 1.00 20.10 211 LEU A O 1
ATOM 1634 N N . LEU A 1 212 ? -15.853 5.074 -9.274 1.00 17.59 212 LEU A N 1
ATOM 1635 C CA . LEU A 1 212 ? -16.377 5.100 -7.909 1.00 17.68 212 LEU A CA 1
ATOM 1636 C C . LEU A 1 212 ? -15.521 5.951 -6.982 1.00 19.80 212 LEU A C 1
ATOM 1637 O O . LEU A 1 212 ? -16.040 6.580 -6.066 1.00 20.05 212 LEU A O 1
ATOM 1642 N N . GLU A 1 213 ? -14.238 5.958 -7.211 1.00 22.52 213 GLU A N 1
ATOM 1643 C CA . GLU A 1 213 ? -13.400 6.602 -6.176 1.00 26.02 213 GLU A CA 1
ATOM 1644 C C . GLU A 1 213 ? -13.677 8.094 -6.085 1.00 23.68 213 GLU A C 1
ATOM 1645 O O . GLU A 1 213 ? -13.679 8.606 -4.953 1.00 24.04 213 GLU A O 1
ATOM 1651 N N . PRO A 1 214 ? -13.956 8.869 -7.133 1.00 22.47 214 PRO A N 1
ATOM 1652 C CA . PRO A 1 214 ? -14.312 10.295 -6.909 1.00 23.74 214 PRO A CA 1
ATOM 1653 C C . PRO A 1 214 ? -15.608 10.525 -6.161 1.00 20.75 214 PRO A C 1
ATOM 1654 O O . PRO A 1 214 ? -15.854 11.630 -5.643 1.00 23.05 214 PRO A O 1
ATOM 1658 N N . LEU A 1 215 ? -16.426 9.475 -6.068 1.00 19.27 215 LEU A N 1
ATOM 1659 C CA . LEU A 1 215 ? -17.684 9.483 -5.307 1.00 18.16 215 LEU A CA 1
ATOM 1660 C C . LEU A 1 215 ? -17.503 8.963 -3.885 1.00 18.76 215 LEU A C 1
ATOM 1661 O O . LEU A 1 215 ? -18.472 8.805 -3.155 1.00 20.08 215 LEU A O 1
ATOM 1666 N N . GLY A 1 216 ? -16.243 8.676 -3.509 1.00 21.07 216 GLY A N 1
ATOM 1667 C CA . GLY A 1 216 ? -15.941 8.260 -2.162 1.00 23.47 216 GLY A CA 1
ATOM 1668 C C . GLY A 1 216 ? -16.078 6.809 -1.913 1.00 23.19 216 GLY A C 1
ATOM 1669 O O . GLY A 1 216 ? -16.099 6.382 -0.747 1.00 29.95 216 GLY A O 1
ATOM 1670 N N . ALA A 1 217 ? -16.186 6.024 -2.969 1.00 22.45 217 ALA A N 1
ATOM 1671 C CA . ALA A 1 217 ? -16.337 4.592 -2.845 1.00 23.22 217 ALA A CA 1
ATOM 1672 C C . ALA A 1 217 ? -15.210 3.835 -3.576 1.00 20.45 217 ALA A C 1
ATOM 1673 O O . ALA A 1 217 ? -14.553 4.314 -4.503 1.00 25.01 217 ALA A O 1
ATOM 1675 N N . ARG A 1 218 ? -15.016 2.628 -3.102 1.00 21.65 218 ARG A N 1
ATOM 1676 C CA . ARG A 1 218 ? -14.006 1.714 -3.671 1.00 21.43 218 ARG A CA 1
ATOM 1677 C C . ARG A 1 218 ? -14.426 0.310 -3.323 1.00 21.28 218 ARG A C 1
ATOM 1678 O O . ARG A 1 218 ? -14.696 0.099 -2.133 1.00 24.73 218 ARG A O 1
ATOM 1686 N N . LEU A 1 219 ? -14.468 -0.580 -4.305 1.00 19.58 219 LEU A N 1
ATOM 1687 C CA . LEU A 1 219 ? -14.790 -1.963 -4.075 1.00 18.07 219 LEU A CA 1
ATOM 1688 C C . LEU A 1 219 ? -13.515 -2.777 -3.921 1.00 16.72 219 LEU A C 1
ATOM 1689 O 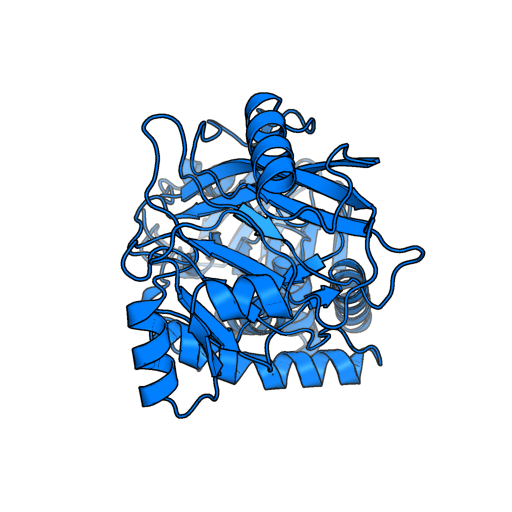O . LEU A 1 219 ? -12.533 -2.539 -4.587 1.00 18.37 219 LEU A O 1
ATOM 1694 N N . ALA A 1 220 ? -13.664 -3.782 -3.029 1.00 16.44 220 ALA A N 1
ATOM 1695 C CA . ALA A 1 220 ? -12.492 -4.602 -2.677 1.00 15.75 220 ALA A CA 1
ATOM 1696 C C . ALA A 1 220 ? -12.342 -5.771 -3.639 1.00 15.29 220 ALA A C 1
ATOM 1697 O O . ALA A 1 220 ? -12.725 -6.885 -3.353 1.00 15.45 220 ALA A O 1
ATOM 1699 N N . TYR A 1 221 ? -11.786 -5.469 -4.789 1.00 16.55 221 TYR A N 1
ATOM 1700 C CA . TYR A 1 221 ? -11.417 -6.500 -5.766 1.00 16.42 221 TYR A CA 1
ATOM 1701 C C . TYR A 1 221 ? -9.961 -6.314 -6.142 1.00 15.92 221 TYR A C 1
ATOM 1702 O O . TYR A 1 221 ? -9.357 -5.218 -5.972 1.00 17.18 221 TYR A O 1
ATOM 1711 N N . SER A 1 222 ? -9.418 -7.359 -6.712 1.00 16.84 222 SER A N 1
ATOM 1712 C CA . SER A 1 222 ? -8.087 -7.405 -7.229 1.00 17.98 222 SER A CA 1
ATOM 1713 C C . SER A 1 222 ? -8.154 -7.772 -8.731 1.00 15.80 222 SER A C 1
ATOM 1714 O O . SER A 1 222 ? -9.036 -8.524 -9.136 1.00 16.04 222 SER A O 1
ATOM 1717 N N . VAL A 1 223 ? -7.210 -7.253 -9.505 1.00 16.06 223 VAL A N 1
ATOM 1718 C CA . VAL A 1 223 ? -7.126 -7.478 -10.931 1.00 14.82 223 VAL A CA 1
ATOM 1719 C C . VAL A 1 223 ? -5.842 -8.242 -11.214 1.00 14.10 223 VAL A C 1
ATOM 1720 O O . VAL A 1 223 ? -4.779 -7.826 -10.793 1.00 16.62 223 VAL A O 1
ATOM 1724 N N . TYR A 1 224 ? -5.956 -9.364 -11.912 1.00 13.65 224 TYR A N 1
ATOM 1725 C CA . TYR A 1 224 ? -4.838 -10.227 -12.229 1.00 13.47 224 TYR A CA 1
ATOM 1726 C C . TYR A 1 224 ? -4.748 -10.411 -13.724 1.00 13.99 224 TYR A C 1
ATOM 1727 O O . TYR A 1 224 ? -5.746 -10.737 -14.395 1.00 15.12 224 TYR A O 1
ATOM 1736 N N . GLU A 1 225 ? -3.578 -10.187 -14.302 1.00 14.70 225 GLU A N 1
ATOM 1737 C CA . GLU A 1 225 ? -3.348 -10.433 -15.697 1.00 13.93 225 GLU A CA 1
ATOM 1738 C C . GLU A 1 225 ? -2.935 -11.882 -15.868 1.00 13.92 225 GLU A C 1
ATOM 1739 O O . GLU A 1 225 ? -1.767 -12.250 -15.665 1.00 15.33 225 GLU A O 1
ATOM 1745 N N . MET A 1 226 ? -3.897 -12.723 -16.207 1.00 13.78 226 M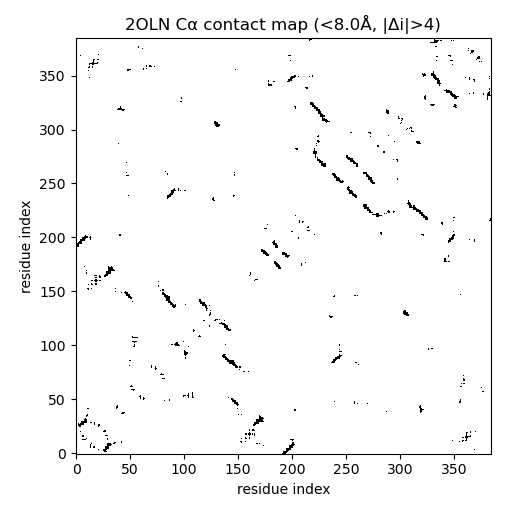ET A N 1
ATOM 1746 C CA . MET A 1 226 ? -3.736 -14.141 -16.278 1.00 14.16 226 MET A CA 1
ATOM 1747 C C . MET A 1 226 ? -3.345 -14.573 -17.672 1.00 14.66 226 MET A C 1
ATOM 1748 O O . MET A 1 226 ? -3.921 -14.178 -18.680 1.00 16.81 226 MET A O 1
ATOM 1753 N N . ALA A 1 227 ? -2.361 -15.437 -17.835 1.00 15.35 227 ALA A N 1
ATOM 1754 C CA . ALA A 1 227 ? -1.904 -16.025 -19.008 1.00 15.64 227 ALA A CA 1
ATOM 1755 C C . ALA A 1 227 ? -2.892 -17.093 -19.464 1.00 14.87 227 ALA A C 1
ATOM 1756 O O . ALA A 1 227 ? -3.359 -17.867 -18.629 1.00 14.58 227 ALA A O 1
ATOM 1758 N N . ILE A 1 228 ? -3.165 -17.151 -20.747 1.00 16.25 228 ILE A N 1
ATOM 1759 C CA . ILE A 1 228 ? -3.928 -18.229 -21.375 1.00 16.16 228 ILE A CA 1
ATOM 1760 C C . ILE A 1 228 ? -3.106 -18.675 -22.573 1.00 17.18 228 ILE A C 1
ATOM 1761 O O . ILE A 1 228 ? -2.437 -17.898 -23.226 1.00 20.15 228 ILE A O 1
ATOM 1766 N N . ALA A 1 229 ? -3.100 -19.961 -22.834 1.00 15.57 229 ALA A N 1
ATOM 1767 C CA . ALA A 1 229 ? -2.313 -20.449 -23.975 1.00 15.41 229 ALA A CA 1
ATOM 1768 C C . ALA A 1 229 ? -3.005 -21.596 -24.631 1.00 14.54 229 ALA A C 1
ATOM 1769 O O . ALA A 1 229 ? -3.777 -22.340 -24.031 1.00 14.98 229 ALA A O 1
ATOM 1771 N N . ALA A 1 230 ? -2.752 -21.733 -25.925 1.00 15.20 230 ALA A N 1
ATOM 1772 C CA . ALA A 1 230 ? -3.259 -22.772 -26.779 1.00 16.26 230 ALA A CA 1
ATOM 1773 C C . ALA A 1 230 ? -2.184 -23.850 -27.016 1.00 15.40 230 ALA A C 1
ATOM 1774 O O . ALA A 1 230 ? -1.043 -23.518 -27.311 1.00 17.77 230 ALA A O 1
ATOM 1776 N N . TYR A 1 231 ? -2.650 -25.090 -26.888 1.00 15.45 231 TYR A N 1
ATOM 1777 C CA . TYR A 1 231 ? -1.811 -26.238 -27.049 1.00 15.79 231 TYR A CA 1
ATOM 1778 C C . TYR A 1 231 ? -2.423 -27.210 -28.036 1.00 16.84 231 TYR A C 1
ATOM 1779 O O . TYR A 1 231 ? -3.605 -27.442 -28.084 1.00 18.24 231 TYR A O 1
ATOM 1788 N N . ARG A 1 232 ? -1.582 -27.790 -28.860 1.00 18.62 232 ARG A N 1
ATOM 1789 C CA . ARG A 1 232 ? -2.033 -28.806 -29.812 1.00 19.31 232 ARG A CA 1
ATOM 1790 C C . ARG A 1 232 ? -2.364 -30.091 -29.088 1.00 19.26 232 ARG A C 1
ATOM 1791 O O . ARG A 1 232 ? -1.575 -30.568 -28.235 1.00 21.30 232 ARG A O 1
ATOM 1806 N N . GLN A 1 233 ? -3.474 -30.691 -29.413 1.00 21.59 233 GLN A N 1
ATOM 1807 C CA . GLN A 1 233 ? -3.780 -32.026 -28.859 1.00 22.64 233 GLN A CA 1
ATOM 1808 C C . GLN A 1 233 ? -2.876 -33.018 -29.549 1.00 26.28 233 GLN A C 1
ATOM 1809 O O . GLN A 1 233 ? -2.993 -33.152 -30.812 1.00 39.49 233 GLN A O 1
ATOM 1815 N N . ALA A 1 234 ? -2.011 -33.772 -28.909 1.00 26.28 234 ALA A N 1
ATOM 1816 C CA . ALA A 1 234 ? -0.992 -34.662 -29.415 1.00 29.53 234 ALA A CA 1
ATOM 1817 C C . ALA A 1 234 ? -1.530 -36.093 -29.555 1.00 29.19 234 ALA A C 1
ATOM 1818 O O . ALA A 1 234 ? -1.172 -36.713 -30.544 1.00 35.96 234 ALA A O 1
ATOM 1820 N N . THR A 1 235 ? -2.353 -36.511 -28.629 1.00 27.26 235 THR A N 1
ATOM 1821 C CA . THR A 1 235 ? -3.016 -37.807 -28.583 1.00 29.02 235 THR A CA 1
ATOM 1822 C C . THR A 1 235 ? -4.517 -37.726 -28.620 1.00 28.99 235 THR A C 1
ATOM 1823 O O . THR A 1 235 ? -5.117 -37.094 -27.791 1.00 29.54 235 THR A O 1
ATOM 1827 N N . PRO A 1 236 ? -5.128 -38.384 -29.593 1.00 34.78 236 PRO A N 1
ATOM 1828 C CA . PRO A 1 236 ? -6.579 -38.311 -29.671 1.00 37.05 236 PRO A CA 1
ATOM 1829 C C . PRO A 1 236 ? -7.170 -38.896 -28.391 1.00 36.86 236 PRO A C 1
ATOM 1830 O O . PRO A 1 236 ? -6.600 -39.838 -27.832 1.00 39.19 236 PRO A O 1
ATOM 1834 N N . VAL A 1 237 ? -8.280 -38.356 -27.900 1.00 38.18 237 VAL A N 1
ATOM 1835 C CA . VAL A 1 237 ? -8.784 -38.835 -26.625 1.00 38.98 237 VAL A CA 1
ATOM 1836 C C . VAL A 1 237 ? -10.282 -39.042 -26.738 1.00 37.83 237 VAL A C 1
ATOM 1837 O O . VAL A 1 237 ? -10.844 -38.358 -27.585 1.00 51.28 237 VAL A O 1
ATOM 1841 N N . THR A 1 238 ? -10.833 -39.912 -25.898 1.00 39.43 238 THR A N 1
ATOM 1842 C CA . THR A 1 238 ? -12.281 -40.117 -26.023 1.00 47.02 238 THR A CA 1
ATOM 1843 C C . THR A 1 238 ? -13.079 -39.039 -25.290 1.00 40.89 238 THR A C 1
ATOM 1844 O O . THR A 1 238 ? -14.145 -38.589 -25.729 1.00 53.28 238 THR A O 1
ATOM 1848 N N . GLU A 1 239 ? -12.522 -38.612 -24.155 1.00 29.51 239 GLU A N 1
ATOM 1849 C CA . GLU A 1 239 ? -13.204 -37.615 -23.333 1.00 24.87 239 GLU A CA 1
ATOM 1850 C C . GLU A 1 239 ? -12.264 -36.445 -23.149 1.00 23.63 239 GLU A C 1
ATOM 1851 O O . GLU A 1 239 ? -11.109 -36.691 -22.727 1.00 23.75 239 GLU A O 1
ATOM 1857 N N . ALA A 1 240 ? -12.704 -35.227 -23.381 1.00 20.52 240 ALA A N 1
ATOM 1858 C CA . ALA A 1 240 ? -11.937 -34.028 -23.254 1.00 18.00 240 ALA A CA 1
ATOM 1859 C C . ALA A 1 240 ? -12.818 -32.941 -22.641 1.00 16.09 240 ALA A C 1
ATOM 1860 O O . ALA A 1 240 ? -13.133 -31.936 -23.283 1.00 16.96 240 ALA A O 1
ATOM 1862 N N . PRO A 1 241 ? -13.153 -33.130 -21.381 1.00 14.83 241 PRO A N 1
ATOM 1863 C CA . PRO A 1 241 ? -13.968 -32.141 -20.682 1.00 13.94 241 PRO A CA 1
ATOM 1864 C C . PRO A 1 241 ? -13.196 -30.916 -20.318 1.00 12.71 241 PRO A C 1
ATOM 1865 O O . PRO A 1 241 ? -11.967 -30.856 -20.366 1.00 14.38 241 PRO A O 1
ATOM 1869 N N . PHE A 1 242 ? -13.903 -29.870 -19.885 1.00 12.14 242 PHE A N 1
ATOM 1870 C CA . PHE A 1 242 ? -13.246 -28.835 -19.067 1.00 11.53 242 PHE A CA 1
ATOM 1871 C C . PHE A 1 242 ? -12.662 -29.512 -17.854 1.00 10.95 242 PHE A C 1
ATOM 1872 O O . PHE A 1 242 ? -13.349 -30.368 -17.258 1.00 12.55 242 PHE A O 1
ATOM 1880 N N . TRP A 1 243 ? -11.506 -29.081 -17.396 1.00 10.99 243 TRP A N 1
ATOM 1881 C CA . TRP A 1 243 ? -10.952 -29.619 -16.150 1.00 11.43 243 TRP A CA 1
ATOM 1882 C C . TRP A 1 243 ? -10.362 -28.487 -15.321 1.00 10.74 243 TRP A C 1
ATOM 1883 O O . TRP A 1 243 ? -9.841 -27.505 -15.841 1.00 10.91 243 TRP A O 1
ATOM 1894 N N . PHE A 1 244 ? -10.339 -28.700 -14.008 1.00 11.04 244 PHE A N 1
ATOM 1895 C CA . PHE A 1 244 ? -9.727 -27.792 -13.049 1.00 10.82 244 PHE A CA 1
ATOM 1896 C C . PHE A 1 244 ? -9.057 -28.643 -11.984 1.00 11.00 244 PHE A C 1
ATOM 1897 O O . PHE A 1 244 ? -9.717 -29.485 -11.374 1.00 11.63 244 PHE A O 1
ATOM 1905 N N . ALA A 1 245 ? -7.763 -28.376 -11.775 1.00 11.52 245 ALA A N 1
ATOM 1906 C CA . ALA A 1 245 ? -6.933 -29.065 -10.800 1.00 11.97 245 ALA A CA 1
ATOM 1907 C C . ALA A 1 245 ? -6.837 -28.199 -9.541 1.00 11.88 245 ALA A C 1
ATOM 1908 O O . ALA A 1 245 ? -6.202 -27.131 -9.530 1.00 12.94 245 ALA A O 1
ATOM 1910 N N . PHE A 1 246 ? -7.482 -28.688 -8.469 1.00 12.08 246 PHE A N 1
ATOM 1911 C CA . PHE A 1 246 ? -7.495 -28.104 -7.155 1.00 12.30 246 PHE A CA 1
ATOM 1912 C C . PHE A 1 246 ? -6.317 -28.587 -6.351 1.00 12.47 246 PHE A C 1
ATOM 1913 O O . PHE A 1 246 ? -6.154 -29.792 -6.175 1.00 14.07 246 PHE A O 1
ATOM 1921 N N . GLN A 1 247 ? -5.438 -27.698 -5.909 1.00 12.46 247 GLN A N 1
ATOM 1922 C CA . GLN A 1 247 ? -4.220 -28.075 -5.207 1.00 13.19 247 GLN A CA 1
ATOM 1923 C C . GLN A 1 247 ? -4.005 -27.074 -4.075 1.00 13.63 247 GLN A C 1
ATOM 1924 O O . GLN A 1 247 ? -4.468 -25.930 -4.129 1.00 13.61 247 GLN A O 1
ATOM 1930 N N . GLN A 1 248 ? -3.241 -27.498 -3.063 1.00 14.08 248 GLN A N 1
ATOM 1931 C CA . GLN A 1 248 ? -2.772 -26.567 -2.061 1.00 13.73 248 GLN A CA 1
ATOM 1932 C C . GLN A 1 248 ? -1.834 -25.553 -2.710 1.00 12.78 248 GLN A C 1
ATOM 1933 O O . GLN A 1 248 ? -1.088 -25.928 -3.631 1.00 13.35 248 GLN A O 1
ATOM 1939 N N . PRO A 1 249 ? -1.832 -24.312 -2.242 1.00 13.02 249 PRO A N 1
ATOM 1940 C CA . PRO A 1 249 ? -0.943 -23.328 -2.841 1.00 12.84 249 PRO A CA 1
ATOM 1941 C C . PRO A 1 249 ? 0.509 -23.682 -2.538 1.00 12.20 249 PRO A C 1
ATOM 1942 O O . PRO A 1 249 ? 0.847 -24.469 -1.666 1.00 13.40 249 PRO A O 1
ATOM 1946 N N . THR A 1 250 ? 1.393 -23.046 -3.273 1.00 13.14 250 THR A N 1
ATOM 1947 C CA . THR A 1 250 ? 2.801 -23.043 -2.969 1.00 13.76 250 THR A CA 1
ATOM 1948 C C . THR A 1 250 ? 3.169 -21.684 -2.377 1.00 13.76 250 THR A C 1
ATOM 1949 O O . THR A 1 250 ? 2.362 -20.744 -2.379 1.00 13.79 250 THR A O 1
ATOM 1953 N N . PRO A 1 251 ? 4.384 -21.530 -1.857 1.00 13.67 251 PRO A N 1
ATOM 1954 C CA . PRO A 1 251 ? 4.781 -20.217 -1.376 1.00 15.23 251 PRO A CA 1
ATOM 1955 C C . PRO A 1 251 ? 4.759 -19.112 -2.411 1.00 16.57 251 PRO A C 1
ATOM 1956 O O . PRO A 1 251 ? 4.600 -17.930 -2.091 1.00 19.57 251 PRO A O 1
ATOM 1960 N N . GLN A 1 252 ? 4.911 -19.441 -3.686 1.00 15.30 252 GLN A N 1
ATOM 1961 C CA . GLN A 1 252 ? 4.969 -18.505 -4.755 1.00 17.08 252 GLN A CA 1
ATOM 1962 C C . GLN A 1 252 ? 3.679 -18.253 -5.518 1.00 16.24 252 GLN A C 1
ATOM 1963 O O . GLN A 1 252 ? 3.470 -17.185 -6.073 1.00 18.05 252 GLN A O 1
ATOM 1969 N N . ASP A 1 253 ? 2.764 -19.193 -5.566 1.00 13.94 253 ASP A N 1
ATOM 1970 C CA . ASP A 1 253 ? 1.572 -19.070 -6.389 1.00 13.20 253 ASP A CA 1
ATOM 1971 C C . ASP A 1 253 ? 0.474 -20.000 -5.877 1.00 12.10 253 ASP A C 1
ATOM 1972 O O . ASP A 1 253 ? 0.646 -20.881 -5.055 1.00 13.65 253 ASP A O 1
ATOM 1977 N N . THR A 1 254 ? -0.693 -19.797 -6.464 1.00 12.11 254 THR A N 1
ATOM 1978 C CA . THR A 1 254 ? -1.892 -20.467 -6.012 1.00 12.23 254 THR A CA 1
ATOM 1979 C C . THR A 1 254 ? -1.922 -21.915 -6.443 1.00 11.69 254 THR A C 1
ATOM 1980 O O . THR A 1 254 ? -2.691 -22.714 -5.896 1.00 11.90 254 THR A O 1
ATOM 1984 N N . ASN A 1 255 ? -1.139 -22.298 -7.440 1.00 11.91 255 ASN A N 1
ATOM 1985 C CA . ASN A 1 255 ? -0.991 -23.673 -7.789 1.00 11.90 255 ASN A CA 1
ATOM 1986 C C . ASN A 1 255 ? -2.231 -24.351 -8.349 1.00 11.35 255 ASN A C 1
ATOM 1987 O O . ASN A 1 255 ? -2.430 -25.539 -8.165 1.00 12.35 255 ASN A O 1
ATOM 1992 N N . LEU A 1 256 ? -3.047 -23.568 -9.061 1.00 11.28 256 LEU A N 1
ATOM 1993 C CA . LEU A 1 256 ? -4.252 -24.056 -9.707 1.00 11.23 256 LEU A CA 1
ATOM 1994 C C . LEU A 1 256 ? -4.094 -23.955 -11.212 1.00 10.66 256 LEU A C 1
ATOM 1995 O O . LEU A 1 256 ? -3.553 -22.974 -11.721 1.00 11.26 256 LEU A O 1
ATOM 2000 N N . PHE A 1 257 ? -4.560 -24.953 -11.910 1.00 11.20 257 PHE A N 1
ATOM 2001 C CA . PHE A 1 257 ? -4.485 -25.037 -13.375 1.00 11.18 257 PHE A CA 1
ATOM 2002 C C . PHE A 1 257 ? -5.788 -25.532 -13.922 1.00 10.85 257 PHE A C 1
ATOM 2003 O O . PHE A 1 257 ? -6.498 -26.293 -13.242 1.00 11.89 257 PHE A O 1
ATOM 2011 N N . TYR A 1 258 ? -6.145 -25.116 -15.140 1.00 10.79 258 TYR A N 1
ATOM 2012 C CA . TYR A 1 258 ? -7.372 -25.551 -15.768 1.00 11.02 258 TYR A CA 1
ATOM 2013 C C . TYR A 1 258 ? -7.158 -25.678 -17.261 1.00 10.97 258 TYR A C 1
ATOM 2014 O O . TYR A 1 258 ? -6.242 -25.103 -17.846 1.00 11.36 258 TYR A O 1
ATOM 2023 N N . GLY A 1 259 ? -8.115 -26.341 -17.895 1.00 10.89 259 GLY A N 1
ATOM 2024 C CA . GLY A 1 259 ? -8.202 -26.380 -19.329 1.00 12.48 259 GLY A CA 1
ATOM 2025 C C . GLY A 1 259 ? -9.633 -26.366 -19.751 1.00 14.77 259 GLY A C 1
ATOM 2026 O O . GLY A 1 259 ? -10.483 -26.989 -19.184 1.00 15.26 259 GLY A O 1
ATOM 2027 N N . PHE A 1 260 ? -9.948 -25.515 -20.776 1.00 14.38 260 PHE A N 1
ATOM 2028 C CA . PHE A 1 260 ? -11.338 -25.364 -21.256 1.00 15.58 260 PHE A CA 1
ATOM 2029 C C . PHE A 1 260 ? -11.841 -26.542 -22.054 1.00 19.07 260 PHE A C 1
ATOM 2030 O O . PHE A 1 260 ? -13.054 -26.612 -22.306 1.00 17.13 260 PHE A O 1
ATOM 2038 N N . GLY A 1 261 ? -10.940 -27.473 -22.320 1.00 15.04 261 GLY A N 1
ATOM 2039 C CA . GLY A 1 261 ? -11.383 -28.718 -23.043 1.00 16.36 261 GLY A CA 1
ATOM 2040 C C . GLY A 1 261 ? -11.640 -28.590 -24.499 1.00 16.39 261 GLY A C 1
ATOM 2041 O O . GLY A 1 261 ? -11.318 -27.630 -25.241 1.00 16.76 261 GLY A O 1
ATOM 2042 N N . HIS A 1 262 ? -12.162 -29.658 -25.103 1.00 18.38 262 HIS A N 1
ATOM 2043 C CA . HIS A 1 262 ? -12.402 -29.715 -26.557 1.00 18.66 262 HIS A CA 1
ATOM 2044 C C . HIS A 1 262 ? -13.238 -28.521 -27.032 1.00 17.68 262 HIS A C 1
ATOM 2045 O O . HIS A 1 262 ? -14.217 -28.157 -26.365 1.00 17.81 262 HIS A O 1
ATOM 2052 N N . ASN A 1 263 ? -12.817 -27.977 -28.168 1.00 16.86 263 ASN A N 1
ATOM 2053 C CA . ASN A 1 263 ? -13.538 -26.797 -28.744 1.00 16.41 263 ASN A CA 1
ATOM 2054 C C . ASN A 1 263 ? -14.365 -27.320 -29.909 1.00 16.35 263 ASN A C 1
ATOM 2055 O O . ASN A 1 263 ? -13.773 -27.693 -30.942 1.00 17.97 263 ASN A O 1
ATOM 2060 N N . PRO A 1 264 ? -15.688 -27.379 -29.831 1.00 14.77 264 PRO A N 1
ATOM 2061 C CA . PRO A 1 264 ? -16.443 -28.021 -30.900 1.00 15.19 264 PRO A CA 1
ATOM 2062 C C . PRO A 1 264 ? -16.687 -27.221 -32.131 1.00 15.64 264 PRO A C 1
ATOM 2063 O O . PRO A 1 264 ? -17.210 -27.768 -33.087 1.00 20.63 264 PRO A O 1
ATOM 2067 N N . TRP A 1 265 ? -16.364 -25.966 -32.177 1.00 15.09 265 TRP A N 1
ATOM 2068 C CA . TRP A 1 265 ? -16.651 -25.099 -33.316 1.00 15.53 265 TRP A CA 1
ATOM 2069 C C . TRP A 1 265 ? -15.391 -24.693 -34.030 1.00 14.78 265 TRP A C 1
ATOM 2070 O O . TRP A 1 265 ? -15.546 -24.137 -35.148 1.00 16.80 265 TRP A O 1
ATOM 2081 N N . ALA A 1 266 ? -14.204 -24.922 -33.551 1.00 14.98 266 ALA A N 1
ATOM 2082 C CA . ALA A 1 266 ? -12.994 -24.341 -34.131 1.00 15.15 266 ALA A CA 1
ATOM 2083 C C . ALA A 1 266 ? -12.263 -25.313 -35.036 1.00 15.04 266 ALA A C 1
ATOM 2084 O O . ALA A 1 266 ? -12.309 -26.528 -34.782 1.00 17.43 266 ALA A O 1
ATOM 2086 N N . PRO A 1 267 ? -11.520 -24.805 -36.014 1.00 15.08 267 PRO A N 1
ATOM 2087 C CA . PRO A 1 267 ? -10.698 -25.686 -36.809 1.00 16.62 267 PRO A CA 1
ATOM 2088 C C . PRO A 1 267 ? 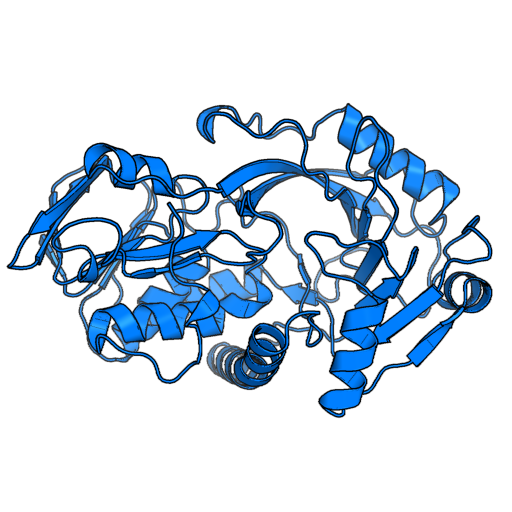-9.554 -26.272 -36.016 1.00 16.44 267 PRO A C 1
ATOM 2089 O O . PRO A 1 267 ? -9.068 -25.717 -35.041 1.00 18.42 267 PRO A O 1
ATOM 2093 N N . GLY A 1 268 ? -9.059 -27.392 -36.491 1.00 18.84 268 GLY A N 1
ATOM 2094 C CA . GLY A 1 268 ? -7.928 -28.021 -35.849 1.00 20.76 268 GLY A CA 1
ATOM 2095 C C . GLY A 1 268 ? -8.317 -28.700 -34.534 1.00 17.79 268 GLY A C 1
ATOM 2096 O O . GLY A 1 268 ? -9.486 -28.824 -34.225 1.00 19.87 268 GLY A O 1
ATOM 2097 N N . GLU A 1 269 ? -7.240 -28.993 -33.785 1.00 20.06 269 GLU A N 1
ATOM 2098 C CA . GLU A 1 269 ? -7.448 -29.620 -32.504 1.00 20.90 269 GLU A CA 1
ATOM 2099 C C . GLU A 1 269 ? -6.529 -28.956 -31.459 1.00 18.11 269 GLU A C 1
ATOM 2100 O O . GLU A 1 269 ? -5.531 -29.507 -31.026 1.00 23.72 269 GLU A O 1
ATOM 2106 N N . PHE A 1 270 ? -6.908 -27.775 -31.090 1.00 18.19 270 PHE A N 1
ATOM 2107 C CA . PHE A 1 270 ? -6.164 -26.976 -30.106 1.00 17.51 270 PHE A CA 1
ATOM 2108 C C . PHE A 1 270 ? -7.036 -26.819 -28.885 1.00 16.65 270 PHE A C 1
ATOM 2109 O O . PHE A 1 270 ? -8.249 -26.658 -29.006 1.00 17.98 270 PHE A O 1
ATOM 2117 N N . VAL A 1 271 ? -6.386 -26.834 -27.731 1.00 16.51 271 VAL A N 1
ATOM 2118 C CA . VAL A 1 271 ? -7.098 -26.638 -26.484 1.00 16.47 271 VAL A CA 1
ATOM 2119 C C . VAL A 1 271 ? -6.433 -25.494 -25.713 1.00 15.63 271 VAL A C 1
ATOM 2120 O O . VAL A 1 271 ? -5.219 -25.276 -25.784 1.00 19.64 271 VAL A O 1
ATOM 2124 N N . ARG A 1 272 ? -7.231 -24.754 -24.972 1.00 13.42 272 ARG A N 1
ATOM 2125 C CA . ARG A 1 272 ? -6.746 -23.629 -24.155 1.00 12.84 272 ARG A CA 1
ATOM 2126 C C . ARG A 1 272 ? -6.614 -24.071 -22.715 1.00 12.63 272 ARG A C 1
ATOM 2127 O O . ARG A 1 272 ? -7.516 -24.748 -22.178 1.00 14.47 272 ARG A O 1
ATOM 2135 N N . CYS A 1 273 ? -5.529 -23.712 -22.089 1.00 12.75 273 CYS A N 1
ATOM 2136 C CA . CYS A 1 273 ? -5.281 -23.980 -20.685 1.00 12.84 273 CYS A CA 1
ATOM 2137 C C . CYS A 1 273 ? -4.712 -22.727 -20.053 1.00 12.35 273 CYS A C 1
ATOM 2138 O O . CYS A 1 273 ? -4.195 -21.846 -20.710 1.00 14.43 273 CYS A O 1
ATOM 2141 N N . GLY A 1 274 ? -4.751 -22.692 -18.731 1.00 12.42 274 GLY A N 1
ATOM 2142 C CA . GLY A 1 274 ? -4.173 -21.590 -18.014 1.00 11.97 274 GLY A CA 1
ATOM 2143 C C . GLY A 1 274 ? -3.902 -21.902 -16.557 1.00 11.46 274 GLY A C 1
ATOM 2144 O O . GLY A 1 274 ? -4.486 -22.830 -15.979 1.00 11.73 274 GLY A O 1
ATOM 2145 N N . PRO A 1 275 ? -3.094 -21.072 -15.928 1.00 11.45 275 PRO A N 1
ATOM 2146 C CA . PRO A 1 275 ? -2.998 -21.070 -14.462 1.00 11.66 275 PRO A CA 1
ATOM 2147 C C . PRO A 1 275 ? -4.070 -20.146 -13.914 1.00 11.60 275 PRO A C 1
ATOM 2148 O O . PRO A 1 275 ? -4.473 -19.165 -14.535 1.00 13.86 275 PRO A O 1
ATOM 2152 N N . ASP A 1 276 ? -4.530 -20.436 -12.726 1.00 11.70 276 ASP A N 1
ATOM 2153 C CA . ASP A 1 276 ? -5.428 -19.560 -11.977 1.00 11.22 276 ASP A CA 1
ATOM 2154 C C . ASP A 1 276 ? -4.666 -19.116 -10.745 1.00 11.28 276 ASP A C 1
ATOM 2155 O O . ASP A 1 276 ? -4.726 -19.762 -9.697 1.00 12.33 276 ASP A O 1
ATOM 2160 N N . PHE A 1 277 ? -3.876 -18.045 -10.902 1.00 11.90 277 PHE A N 1
ATOM 2161 C CA . PHE A 1 277 ? -2.968 -17.590 -9.881 1.00 12.70 277 PHE A CA 1
ATOM 2162 C C . PHE A 1 277 ? -3.384 -16.203 -9.378 1.00 13.54 277 PHE A C 1
ATOM 2163 O O . PHE A 1 277 ? -3.346 -15.221 -10.120 1.00 15.37 277 PHE A O 1
ATOM 2171 N N . GLU A 1 278 ? -3.655 -16.102 -8.104 1.00 15.00 278 GLU A N 1
ATOM 2172 C CA . GLU A 1 278 ? -3.925 -14.835 -7.436 1.00 16.21 278 GLU A CA 1
ATOM 2173 C C . GLU A 1 278 ? -2.626 -14.199 -6.982 1.00 16.50 278 GLU A C 1
ATOM 2174 O O . GLU A 1 278 ? -2.295 -14.050 -5.781 1.00 24.14 278 GLU A O 1
ATOM 2180 N N . VAL A 1 279 ? -1.814 -13.832 -7.911 1.00 18.55 279 VAL A N 1
ATOM 2181 C CA . VAL A 1 279 ? -0.524 -13.207 -7.612 1.00 21.95 279 VAL A CA 1
ATOM 2182 C C . VAL A 1 279 ? -0.317 -11.963 -8.435 1.00 20.08 279 VAL A C 1
ATOM 2183 O O . VAL A 1 279 ? -0.899 -11.840 -9.489 1.00 20.91 279 VAL A O 1
ATOM 2187 N N . ASP A 1 280 ? 0.545 -11.056 -7.960 1.00 22.67 280 ASP A N 1
ATOM 2188 C CA . ASP A 1 280 ? 0.911 -9.859 -8.678 1.00 26.34 280 ASP A CA 1
ATOM 2189 C C . ASP A 1 280 ? -0.328 -9.132 -9.130 1.00 22.01 280 ASP A C 1
ATOM 2190 O O . ASP A 1 280 ? -0.470 -8.760 -10.279 1.00 25.54 280 ASP A O 1
ATOM 2195 N N . PRO A 1 281 ? -1.219 -8.781 -8.212 1.00 21.20 281 PRO A N 1
ATOM 2196 C CA . PRO A 1 281 ? -2.371 -7.986 -8.630 1.00 21.74 281 PRO A CA 1
ATOM 2197 C C . PRO A 1 281 ? -1.927 -6.638 -9.210 1.00 26.48 281 PRO A C 1
ATOM 2198 O O . PRO A 1 281 ? -0.925 -6.065 -8.768 1.00 26.85 281 PRO A O 1
ATOM 2202 N N . LEU A 1 282 ? -2.611 -6.165 -10.252 1.00 23.98 282 LEU A N 1
ATOM 2203 C CA . LEU A 1 282 ? -2.263 -4.890 -10.862 1.00 23.15 282 LEU A CA 1
ATOM 2204 C C . LEU A 1 282 ? -2.758 -3.718 -10.011 1.00 25.15 282 LEU A C 1
ATOM 2205 O O . LEU A 1 282 ? -3.874 -3.703 -9.503 1.00 27.56 282 LEU A O 1
ATOM 2210 N N . ASP A 1 283 ? -1.920 -2.685 -9.900 1.00 28.65 283 ASP A N 1
ATOM 2211 C CA . ASP A 1 283 ? -2.343 -1.466 -9.256 1.00 33.78 283 ASP A CA 1
ATOM 2212 C C . ASP A 1 283 ? -3.524 -0.821 -9.961 1.00 28.26 283 ASP A C 1
ATOM 2213 O O . ASP A 1 283 ? -4.388 -0.220 -9.318 1.00 32.97 283 ASP A O 1
ATOM 2218 N N . HIS A 1 284 ? -3.473 -0.934 -11.284 1.00 24.32 284 HIS A N 1
ATOM 2219 C CA . HIS A 1 284 ? -4.439 -0.310 -12.154 1.00 24.36 284 HIS A CA 1
ATOM 2220 C C . HIS A 1 284 ? -4.454 -1.139 -13.438 1.00 22.12 284 HIS A C 1
ATOM 2221 O O . HIS A 1 284 ? -3.377 -1.637 -13.815 1.00 23.03 284 HIS A O 1
ATOM 2228 N N . PRO A 1 285 ? -5.553 -1.321 -14.134 1.00 22.27 285 PRO A N 1
ATOM 2229 C CA . PRO A 1 285 ? -5.525 -2.148 -15.336 1.00 21.68 285 PRO A CA 1
ATOM 2230 C C . PRO A 1 285 ? -4.631 -1.646 -16.455 1.00 22.30 285 PRO A C 1
ATOM 2231 O O . PRO A 1 285 ? -4.253 -2.400 -17.337 1.00 25.50 285 PRO A O 1
ATOM 2235 N N . SER A 1 286 ? -4.261 -0.405 -16.486 1.00 24.01 286 SER A N 1
ATOM 2236 C CA . SER A 1 286 ? -3.383 0.255 -17.404 1.00 27.10 286 SER A CA 1
ATOM 2237 C C . SER A 1 286 ? -1.989 -0.324 -17.276 1.00 25.54 286 SER A C 1
ATOM 2238 O O . SER A 1 286 ? -1.241 -0.152 -18.251 1.00 30.66 286 SER A O 1
ATOM 2241 N N . ALA A 1 287 ? -1.682 -0.978 -16.189 1.00 24.88 287 ALA A N 1
ATOM 2242 C CA . ALA A 1 287 ? -0.382 -1.659 -16.022 1.00 25.98 287 ALA A CA 1
ATOM 2243 C C . ALA A 1 287 ? -0.321 -2.983 -16.753 1.00 25.06 287 ALA A C 1
ATOM 2244 O O . ALA A 1 287 ? 0.773 -3.569 -16.811 1.00 28.87 287 ALA A O 1
ATOM 2246 N N . ALA A 1 288 ? -1.426 -3.499 -17.273 1.00 23.06 288 ALA A N 1
ATOM 2247 C CA . ALA A 1 288 ? -1.380 -4.741 -18.051 1.00 21.95 288 ALA A CA 1
ATOM 2248 C C . ALA A 1 288 ? -0.452 -4.629 -19.251 1.00 22.20 288 ALA A C 1
ATOM 2249 O O . ALA A 1 288 ? -0.369 -3.598 -19.929 1.00 26.91 288 ALA A O 1
ATOM 2251 N N . THR A 1 289 ? 0.260 -5.712 -19.566 1.00 21.68 289 THR A N 1
ATOM 2252 C CA . THR A 1 289 ? 1.185 -5.706 -20.673 1.00 23.26 289 THR A CA 1
ATOM 2253 C C . THR A 1 289 ? 0.603 -6.307 -21.945 1.00 23.39 289 THR A C 1
ATOM 2254 O O . THR A 1 289 ? 1.101 -6.043 -23.028 1.00 26.13 289 THR A O 1
ATOM 2258 N N . GLY A 1 290 ? -0.415 -7.150 -21.772 1.00 21.50 290 GLY A N 1
ATOM 2259 C CA . GLY A 1 290 ? -0.942 -7.895 -22.890 1.00 22.18 290 GLY A CA 1
ATOM 2260 C C . GLY A 1 290 ? -0.090 -8.974 -23.452 1.00 19.52 290 GLY A C 1
ATOM 2261 O O . GLY A 1 290 ? -0.311 -9.522 -24.501 1.00 22.64 290 GLY A O 1
ATOM 2262 N N . VAL A 1 291 ? 0.977 -9.398 -22.829 1.00 19.68 291 VAL A N 1
ATOM 2263 C CA . VAL A 1 291 ? 1.937 -10.429 -23.026 1.00 19.12 291 VAL A CA 1
ATOM 2264 C C . VAL A 1 291 ? 1.946 -11.395 -21.833 1.00 18.33 291 VAL A C 1
ATOM 2265 O O . VAL A 1 291 ? 2.172 -11.019 -20.702 1.00 18.60 291 VAL A O 1
ATOM 2269 N N . ALA A 1 292 ? 1.680 -12.668 -22.171 1.00 18.85 292 ALA A N 1
ATOM 2270 C CA . ALA A 1 292 ? 1.607 -13.675 -21.112 1.00 18.28 292 ALA A CA 1
ATOM 2271 C C . ALA A 1 292 ? 2.853 -13.658 -20.260 1.00 18.96 292 ALA A C 1
ATOM 2272 O O . ALA A 1 292 ? 3.981 -13.643 -20.729 1.00 19.76 292 ALA A O 1
ATOM 2274 N N . ASP A 1 293 ? 2.611 -13.630 -18.927 1.00 17.99 293 ASP A N 1
ATOM 2275 C CA . ASP A 1 293 ? 3.698 -13.608 -17.970 1.00 18.65 293 ASP A CA 1
ATOM 2276 C C . ASP A 1 293 ? 4.585 -14.816 -18.110 1.00 18.47 293 ASP A C 1
ATOM 2277 O O . ASP A 1 293 ? 4.111 -15.951 -18.222 1.00 17.97 293 ASP A O 1
ATOM 2282 N N . ARG A 1 294 ? 5.882 -14.651 -18.114 1.00 19.78 294 ARG A N 1
ATOM 2283 C CA . ARG A 1 294 ? 6.821 -15.748 -18.329 1.00 20.12 294 ARG A CA 1
ATOM 2284 C C . ARG A 1 294 ? 6.773 -16.808 -17.248 1.00 19.18 294 ARG A C 1
ATOM 2285 O O . ARG A 1 294 ? 6.809 -18.018 -17.552 1.00 19.31 294 ARG A O 1
ATOM 2293 N N . ARG A 1 295 ? 6.729 -16.360 -15.982 1.00 19.55 295 ARG A N 1
ATOM 2294 C CA . ARG A 1 295 ? 6.666 -17.356 -14.912 1.00 18.73 295 ARG A CA 1
ATOM 2295 C C . ARG A 1 295 ? 5.367 -18.160 -14.987 1.00 16.19 295 ARG A C 1
ATOM 2296 O O . ARG A 1 295 ? 5.379 -19.384 -14.777 1.00 17.74 295 ARG A O 1
ATOM 2304 N N . GLN A 1 296 ? 4.253 -17.508 -15.231 1.00 16.62 296 GLN A N 1
ATOM 2305 C CA . GLN A 1 296 ? 2.995 -18.206 -15.349 1.00 15.17 296 GLN A CA 1
ATOM 2306 C C . GLN A 1 296 ? 3.078 -19.246 -16.477 1.00 15.23 296 GLN A C 1
ATOM 2307 O O . GLN A 1 296 ? 2.617 -20.354 -16.327 1.00 14.50 296 GLN A O 1
ATOM 2313 N N . MET A 1 297 ? 3.658 -18.837 -17.628 1.00 15.56 297 MET A N 1
ATOM 2314 C CA . MET A 1 297 ? 3.746 -19.783 -18.720 1.00 15.53 297 MET A CA 1
ATOM 2315 C C . MET A 1 297 ? 4.689 -20.930 -18.409 1.00 16.20 297 MET A C 1
ATOM 2316 O O . MET A 1 297 ? 4.412 -22.095 -18.780 1.00 16.55 297 MET A O 1
ATOM 2321 N N . ASP A 1 298 ? 5.803 -20.678 -17.716 1.00 16.25 298 ASP A N 1
ATOM 2322 C CA . ASP A 1 298 ? 6.708 -21.776 -17.374 1.00 17.05 298 ASP A CA 1
ATOM 2323 C C . ASP A 1 298 ? 5.977 -22.740 -16.446 1.00 16.58 298 ASP A C 1
ATOM 2324 O O . ASP A 1 298 ? 6.136 -23.968 -16.537 1.00 16.84 298 ASP A O 1
ATOM 2329 N N . ARG A 1 299 ? 5.205 -22.217 -15.503 1.00 14.94 299 ARG A N 1
ATOM 2330 C CA . ARG A 1 299 ? 4.477 -23.059 -14.575 1.00 14.18 299 ARG A CA 1
ATOM 2331 C C . ARG A 1 299 ? 3.447 -23.861 -15.327 1.00 14.14 299 ARG A C 1
ATOM 2332 O O . ARG A 1 299 ? 3.297 -25.070 -15.065 1.00 14.35 299 ARG A O 1
ATOM 2340 N N . LEU A 1 300 ? 2.655 -23.236 -16.176 1.00 13.71 300 LEU A N 1
ATOM 2341 C CA . LEU A 1 300 ? 1.586 -23.925 -16.906 1.00 13.62 300 LEU A CA 1
ATOM 2342 C C . LEU A 1 300 ? 2.130 -25.000 -17.825 1.00 13.74 300 LEU A C 1
ATOM 2343 O O . LEU A 1 300 ? 1.720 -26.168 -17.761 1.00 14.11 300 LEU A O 1
ATOM 2348 N N . SER A 1 301 ? 3.056 -24.629 -18.684 1.00 14.30 301 SER A N 1
ATOM 2349 C CA . SER A 1 301 ? 3.571 -25.618 -19.629 1.00 15.01 301 SER A CA 1
ATOM 2350 C C . SER A 1 301 ? 4.302 -26.711 -18.902 1.00 15.30 301 SER A C 1
ATOM 2351 O O . SER A 1 301 ? 4.240 -27.875 -19.290 1.00 15.85 301 SER A O 1
ATOM 2354 N N . GLY A 1 302 ? 4.991 -26.391 -17.800 1.00 15.73 302 GLY A N 1
ATOM 2355 C CA . GLY A 1 302 ? 5.681 -27.416 -17.021 1.00 16.51 302 GLY A CA 1
ATOM 2356 C C . GLY A 1 302 ? 4.726 -28.364 -16.339 1.00 16.28 302 GLY A C 1
ATOM 2357 O O . GLY A 1 302 ? 4.991 -29.587 -16.267 1.00 17.39 302 GLY A O 1
ATOM 2358 N N . TRP A 1 303 ? 3.591 -27.879 -15.844 1.00 15.12 303 TRP A N 1
ATOM 2359 C CA . TRP A 1 303 ? 2.614 -28.766 -15.215 1.00 15.17 303 TRP A CA 1
ATOM 2360 C C . TRP A 1 303 ? 1.996 -29.658 -16.270 1.00 14.72 303 TRP A C 1
ATOM 2361 O O . TRP A 1 303 ? 1.856 -30.873 -16.095 1.00 16.32 303 TRP A O 1
ATOM 2372 N N . LEU A 1 304 ? 1.609 -29.116 -17.428 1.00 14.48 304 LEU A N 1
ATOM 2373 C CA . LEU A 1 304 ? 1.076 -29.919 -18.506 1.00 13.89 304 LEU A CA 1
ATOM 2374 C C . LEU A 1 304 ? 2.062 -30.970 -19.001 1.00 14.41 304 LEU A C 1
ATOM 2375 O O . LEU A 1 304 ? 1.691 -32.091 -19.355 1.00 16.16 304 LEU A O 1
ATOM 2380 N N . ARG A 1 305 ? 3.342 -30.588 -19.092 1.00 15.24 305 ARG A N 1
ATOM 2381 C CA . ARG A 1 305 ? 4.382 -31.518 -19.602 1.00 16.46 305 ARG A CA 1
ATOM 2382 C C . ARG A 1 305 ? 4.360 -32.790 -18.791 1.00 17.07 305 ARG A C 1
ATOM 2383 O O . ARG A 1 305 ? 4.461 -33.876 -19.369 1.00 20.05 305 ARG A O 1
ATOM 2391 N N . ASP A 1 306 ? 4.280 -32.681 -17.459 1.00 15.52 306 ASP A N 1
ATOM 2392 C CA . ASP A 1 306 ? 4.267 -33.852 -16.593 1.00 16.62 306 ASP A CA 1
ATOM 2393 C C . ASP A 1 306 ? 2.889 -34.473 -16.507 1.00 16.40 306 ASP A C 1
ATOM 2394 O O . ASP A 1 306 ? 2.758 -35.706 -16.491 1.00 20.12 306 ASP A O 1
ATOM 2399 N N . HIS A 1 307 ? 1.833 -33.651 -16.410 1.00 15.69 307 HIS A N 1
ATOM 2400 C CA . HIS A 1 307 ? 0.579 -34.197 -15.911 1.00 16.44 307 HIS A CA 1
ATOM 2401 C C . HIS A 1 307 ? -0.528 -34.320 -16.967 1.00 15.51 307 HIS A C 1
ATOM 2402 O O . HIS A 1 307 ? -1.530 -34.950 -16.672 1.00 16.52 307 HIS A O 1
ATOM 2409 N N . LEU A 1 308 ? -0.353 -33.738 -18.160 1.00 16.02 308 LEU A N 1
ATOM 2410 C CA . LEU A 1 308 ? -1.354 -33.938 -19.214 1.00 15.93 308 LEU A CA 1
ATOM 2411 C C . LEU A 1 308 ? -0.640 -34.143 -20.539 1.00 16.34 308 LEU A C 1
ATOM 2412 O O . LEU A 1 308 ? -0.615 -33.286 -21.418 1.00 17.30 308 LEU A O 1
ATOM 2417 N N . PRO A 1 309 ? 0.010 -35.316 -20.710 1.00 17.15 309 PRO A N 1
ATOM 2418 C CA . PRO A 1 309 ? 0.803 -35.551 -21.901 1.00 19.51 309 PRO A CA 1
ATOM 2419 C C . PRO A 1 309 ? -0.019 -35.820 -23.155 1.00 20.59 309 PRO A C 1
ATOM 2420 O O . PRO A 1 309 ? 0.596 -36.086 -24.189 1.00 24.13 309 PRO A O 1
ATOM 2424 N N . THR A 1 310 ? -1.327 -35.750 -23.086 1.00 20.38 310 THR A N 1
ATOM 2425 C CA . THR A 1 310 ? -2.147 -35.753 -24.288 1.00 20.44 310 THR A CA 1
ATOM 2426 C C . THR A 1 310 ? -2.023 -34.470 -25.098 1.00 19.19 310 THR A C 1
ATOM 2427 O O . THR A 1 310 ? -2.426 -34.495 -26.255 1.00 22.03 310 THR A O 1
ATOM 2431 N N . VAL A 1 311 ? -1.493 -33.405 -24.504 1.00 18.78 311 VAL A N 1
ATOM 2432 C CA . VAL A 1 311 ? -1.240 -32.179 -25.271 1.00 19.11 311 VAL A CA 1
ATOM 2433 C C . VAL A 1 311 ? 0.259 -32.031 -25.457 1.00 18.83 311 VAL A C 1
ATOM 2434 O O . VAL A 1 311 ? 1.074 -32.498 -24.623 1.00 20.63 311 VAL A O 1
ATOM 2438 N N . ASP A 1 312 ? 0.659 -31.359 -26.545 1.00 18.72 312 ASP A N 1
ATOM 2439 C CA . ASP A 1 312 ? 2.038 -30.932 -26.767 1.00 19.05 312 ASP A CA 1
ATOM 2440 C C . ASP A 1 312 ? 2.258 -29.699 -25.908 1.00 17.84 312 ASP A C 1
ATOM 2441 O O . ASP A 1 312 ? 1.586 -28.712 -26.070 1.00 17.94 312 ASP A O 1
ATOM 2446 N N . PRO A 1 313 ? 3.203 -29.789 -24.959 1.00 18.75 313 PRO A N 1
ATOM 2447 C CA . PRO A 1 313 ? 3.343 -28.680 -23.986 1.00 18.25 313 PRO A CA 1
ATOM 2448 C C . PRO A 1 313 ? 4.135 -27.498 -24.490 1.00 19.30 313 PRO A C 1
ATOM 2449 O O . PRO A 1 313 ? 4.355 -26.580 -23.685 1.00 20.87 313 PRO A O 1
ATOM 2453 N N . ASP A 1 314 ? 4.452 -27.417 -25.773 1.00 21.85 314 ASP A N 1
ATOM 2454 C CA . ASP A 1 314 ? 4.991 -26.200 -26.365 1.00 21.37 314 ASP A CA 1
ATOM 2455 C C . ASP A 1 314 ? 3.874 -25.376 -26.973 1.00 19.92 314 ASP A C 1
ATOM 2456 O O . ASP A 1 314 ? 3.347 -25.762 -28.008 1.00 21.01 314 ASP A O 1
ATOM 2461 N N . PRO A 1 315 ? 3.450 -24.295 -26.330 1.00 19.82 315 PRO A N 1
ATOM 2462 C CA . PRO A 1 315 ? 2.225 -23.643 -26.787 1.00 19.65 315 PRO A CA 1
ATOM 2463 C C . PRO A 1 315 ? 2.338 -23.070 -28.186 1.00 18.82 315 PRO A C 1
ATOM 2464 O O . PRO A 1 315 ? 3.389 -22.592 -28.601 1.00 22.28 315 PRO A O 1
ATOM 2468 N N . VAL A 1 316 ? 1.211 -23.136 -28.907 1.00 19.28 316 VAL A N 1
ATOM 2469 C CA . VAL A 1 316 ? 1.185 -22.569 -30.283 1.00 20.33 316 VAL A CA 1
ATOM 2470 C C . VAL A 1 316 ? 0.775 -21.120 -30.263 1.00 19.95 316 VAL A C 1
ATOM 2471 O O . VAL A 1 316 ? 1.089 -20.400 -31.244 1.00 25.38 316 VAL A O 1
ATOM 2475 N N . ARG A 1 317 ? 0.158 -20.614 -29.214 1.00 18.68 317 ARG A N 1
ATOM 2476 C CA . ARG A 1 317 ? -0.191 -19.209 -29.113 1.00 21.30 317 ARG A CA 1
ATOM 2477 C C . ARG A 1 317 ? -0.372 -18.929 -27.623 1.00 18.13 317 ARG A C 1
ATOM 2478 O O . ARG A 1 317 ? -0.715 -19.841 -26.873 1.00 18.05 317 ARG A O 1
ATOM 2486 N N . THR A 1 318 ? -0.149 -17.706 -27.224 1.00 18.93 318 THR A N 1
ATOM 2487 C CA . THR A 1 318 ? -0.393 -17.259 -25.868 1.00 18.78 318 THR A CA 1
ATOM 2488 C C . THR A 1 318 ? -1.143 -15.922 -25.920 1.00 21.63 318 THR A C 1
ATOM 2489 O O . THR A 1 318 ? -1.042 -15.201 -26.905 1.00 22.96 318 THR A O 1
ATOM 2493 N N . SER A 1 319 ? -1.852 -15.561 -24.847 1.00 18.89 319 SER A N 1
ATOM 2494 C CA . SER A 1 319 ? -2.588 -14.336 -24.678 1.00 20.38 319 SER A CA 1
ATOM 2495 C C . SER A 1 319 ? -2.711 -14.062 -23.190 1.00 17.48 319 SER A C 1
ATOM 2496 O O . SER A 1 319 ? -2.221 -14.829 -22.344 1.00 19.47 319 SER A O 1
ATOM 2499 N N . THR A 1 320 ? -3.406 -12.987 -22.884 1.00 17.51 320 THR A N 1
ATOM 2500 C CA . THR A 1 320 ? -3.746 -12.639 -21.523 1.00 17.09 320 THR A CA 1
ATOM 2501 C C . THR A 1 320 ? -5.233 -12.324 -21.416 1.00 15.32 320 THR A C 1
ATOM 2502 O O . THR A 1 320 ? -5.912 -12.006 -22.393 1.00 17.16 320 THR A O 1
ATOM 2506 N N . CYS A 1 321 ? -5.713 -12.384 -20.169 1.00 15.23 321 CYS A N 1
ATOM 2507 C CA . CYS A 1 321 ? -7.068 -11.969 -19.851 1.00 15.29 321 CYS A CA 1
ATOM 2508 C C . CYS A 1 321 ? -7.067 -11.398 -18.457 1.00 13.09 321 CYS A C 1
ATOM 2509 O O . CYS A 1 321 ? -6.348 -11.919 -17.568 1.00 16.68 321 CYS A O 1
ATOM 2512 N N . LEU A 1 322 ? -7.806 -10.352 -18.221 1.00 14.05 322 LEU A N 1
ATOM 2513 C CA . LEU A 1 322 ? -7.845 -9.722 -16.923 1.00 14.12 322 LEU A CA 1
ATOM 2514 C C . LEU A 1 322 ? -8.917 -10.342 -16.080 1.00 13.65 322 LEU A C 1
ATOM 2515 O O . LEU A 1 322 ? -10.087 -10.181 -16.380 1.00 16.47 322 LEU A O 1
ATOM 2520 N N . ALA A 1 323 ? -8.496 -11.026 -15.010 1.00 13.04 323 ALA A N 1
ATOM 2521 C CA . ALA A 1 323 ? -9.418 -11.549 -14.025 1.00 13.04 323 ALA A CA 1
ATOM 2522 C C . ALA A 1 323 ? -9.688 -10.474 -12.973 1.00 13.26 323 ALA A C 1
ATOM 2523 O O . ALA A 1 323 ? -8.743 -9.767 -12.549 1.00 15.88 323 ALA A O 1
ATOM 2525 N N . VAL A 1 324 ? -10.918 -10.326 -12.555 1.00 13.40 324 VAL A N 1
ATOM 2526 C CA . VAL A 1 324 ? -11.296 -9.354 -11.544 1.00 13.62 324 VAL A CA 1
ATOM 2527 C C . VAL A 1 324 ? -12.023 -10.128 -10.475 1.00 14.81 324 VAL A C 1
ATOM 2528 O O . VAL A 1 324 ? -13.100 -10.659 -10.740 1.00 16.87 324 VAL A O 1
ATOM 2532 N N . LEU A 1 325 ? -11.413 -10.258 -9.291 1.00 15.38 325 LEU A N 1
ATOM 2533 C CA . LEU A 1 325 ? -11.927 -11.154 -8.285 1.00 16.68 325 LEU A CA 1
ATOM 2534 C C . LEU A 1 325 ? -12.044 -10.398 -6.958 1.00 16.72 325 LEU A C 1
ATOM 2535 O O . LEU A 1 325 ? -11.160 -9.579 -6.640 1.00 18.84 325 LEU A O 1
ATOM 2540 N N . PRO A 1 326 ? -13.060 -10.761 -6.157 1.00 15.64 326 PRO A N 1
ATOM 2541 C CA . PRO A 1 326 ? -13.099 -10.170 -4.807 1.00 15.45 326 PRO A CA 1
ATOM 2542 C C . PRO A 1 326 ? -11.836 -10.483 -4.047 1.00 15.38 326 PRO A C 1
ATOM 2543 O O . PRO A 1 326 ? -11.276 -11.570 -4.108 1.00 17.57 326 PRO A O 1
ATOM 2547 N N . THR A 1 327 ? -11.349 -9.542 -3.277 1.00 15.12 327 THR A N 1
ATOM 2548 C CA . THR A 1 327 ? -10.231 -9.723 -2.384 1.00 17.31 327 THR A CA 1
ATOM 2549 C C . THR A 1 327 ? -10.583 -10.665 -1.248 1.00 17.59 327 THR A C 1
ATOM 2550 O O . THR A 1 327 ? -9.738 -11.466 -0.860 1.00 21.91 327 THR A O 1
ATOM 2554 N N . ASP A 1 328 ? -11.815 -10.573 -0.746 1.00 17.09 328 ASP A N 1
ATOM 2555 C CA . ASP A 1 328 ? -12.319 -11.435 0.325 1.00 18.73 328 ASP A CA 1
ATOM 2556 C C . ASP A 1 328 ? -12.641 -12.798 -0.272 1.00 16.65 328 ASP A C 1
ATOM 2557 O O . ASP A 1 328 ? -13.573 -12.852 -1.089 1.00 18.22 328 ASP A O 1
ATOM 2562 N N . PRO A 1 329 ? -12.043 -13.898 0.111 1.00 17.34 329 PRO A N 1
ATOM 2563 C CA . PRO A 1 329 ? -12.381 -15.195 -0.500 1.00 19.22 329 PRO A CA 1
ATOM 2564 C C . PRO A 1 329 ? -13.770 -15.677 -0.125 1.00 18.47 329 PRO A C 1
ATOM 2565 O O . PRO A 1 329 ? -14.255 -16.610 -0.732 1.00 22.74 329 PRO A O 1
ATOM 2569 N N . GLU A 1 330 ? -14.451 -15.046 0.801 1.00 19.38 330 GLU A N 1
ATOM 2570 C CA . GLU A 1 330 ? -15.821 -15.414 1.121 1.00 21.45 330 GLU A CA 1
ATOM 2571 C C . GLU A 1 330 ? -16.837 -14.865 0.122 1.00 19.55 330 GLU A C 1
ATOM 2572 O O . GLU A 1 330 ? -17.993 -15.252 0.152 1.00 23.64 330 GLU A O 1
ATOM 2578 N N . ARG A 1 331 ? -16.410 -13.953 -0.739 1.00 16.53 331 ARG A N 1
ATOM 2579 C CA . ARG A 1 331 ? -17.216 -13.327 -1.773 1.00 17.38 331 ARG A CA 1
ATOM 2580 C C . ARG A 1 331 ? -16.818 -13.809 -3.133 1.00 15.31 331 ARG A C 1
ATOM 2581 O O . ARG A 1 331 ? -15.626 -13.929 -3.411 1.00 17.19 331 ARG A O 1
ATOM 2589 N N . GLN A 1 332 ? -17.811 -14.058 -3.964 1.00 14.09 332 GLN A N 1
ATOM 2590 C CA . GLN A 1 332 ? -17.620 -14.503 -5.338 1.00 13.63 332 GLN A CA 1
ATOM 2591 C C . GLN A 1 332 ? -17.968 -13.422 -6.349 1.00 13.53 332 GLN A C 1
ATOM 2592 O O . GLN A 1 332 ? -17.310 -13.404 -7.400 1.00 13.21 332 GLN A O 1
ATOM 2598 N N . PHE A 1 333 ? -18.925 -12.565 -6.089 1.00 13.34 333 PHE A N 1
ATOM 2599 C CA . PHE A 1 333 ? -19.365 -11.563 -7.040 1.00 13.72 333 PHE A CA 1
ATOM 2600 C C . PHE A 1 333 ? -19.704 -10.274 -6.327 1.00 13.94 333 PHE A C 1
ATOM 2601 O O . PHE A 1 333 ? -20.148 -10.320 -5.160 1.00 15.25 333 PHE A O 1
ATOM 2609 N N . PHE A 1 334 ? -19.580 -9.169 -7.025 1.00 13.78 334 PHE A N 1
ATOM 2610 C CA . PHE A 1 334 ? -20.203 -7.905 -6.668 1.00 13.83 334 PHE A CA 1
ATOM 2611 C C . PHE A 1 334 ? -21.299 -7.634 -7.673 1.00 13.61 334 PHE A C 1
ATOM 2612 O O . PHE A 1 334 ? -20.990 -7.390 -8.854 1.00 13.83 334 PHE A O 1
ATOM 2620 N N . LEU A 1 335 ? -22.556 -7.636 -7.217 1.00 12.80 335 LEU A N 1
ATOM 2621 C CA . LEU A 1 335 ? -23.685 -7.378 -8.103 1.00 12.47 335 LEU A CA 1
ATOM 2622 C C . LEU A 1 335 ? -24.794 -6.737 -7.295 1.00 13.24 335 LEU A C 1
ATOM 2623 O O . LEU A 1 335 ? -25.289 -7.342 -6.342 1.00 14.62 335 LEU A O 1
ATOM 2628 N N . GLY A 1 336 ? -25.185 -5.523 -7.620 1.00 13.77 336 GLY A N 1
ATOM 2629 C CA . GLY A 1 336 ? -26.191 -4.826 -6.850 1.00 15.67 336 GLY A CA 1
ATOM 2630 C C . GLY A 1 336 ? -26.162 -3.388 -7.210 1.00 16.48 336 GLY A C 1
ATOM 2631 O O . GLY A 1 336 ? -25.774 -3.011 -8.280 1.00 25.11 336 GLY A O 1
ATOM 2632 N N . THR A 1 337 ? -26.783 -2.572 -6.435 1.00 19.87 337 THR A N 1
ATOM 2633 C CA . THR A 1 337 ? -26.667 -1.124 -6.619 1.00 19.17 337 THR A CA 1
ATOM 2634 C C . THR A 1 337 ? -25.587 -0.583 -5.691 1.00 18.31 337 THR A C 1
ATOM 2635 O O . THR A 1 337 ? -25.099 -1.286 -4.819 1.00 21.53 337 THR A O 1
ATOM 2639 N N . ALA A 1 338 ? -25.273 0.689 -5.848 1.00 19.03 338 ALA A N 1
ATOM 2640 C CA . ALA A 1 338 ? -24.304 1.386 -5.015 1.00 18.07 338 ALA A CA 1
ATOM 2641 C C . ALA A 1 338 ? -24.980 2.093 -3.875 1.00 17.99 338 ALA A C 1
ATOM 2642 O O . ALA A 1 338 ? -24.407 2.983 -3.217 1.00 18.65 338 ALA A O 1
ATOM 2644 N N . ARG A 1 339 ? -26.138 1.797 -3.487 1.00 18.11 339 ARG A N 1
ATOM 2645 C CA . ARG A 1 339 ? -26.967 2.362 -2.419 1.00 18.85 339 ARG A CA 1
ATOM 2646 C C . ARG A 1 339 ? -26.177 2.447 -1.124 1.00 19.63 339 ARG A C 1
ATOM 2647 O O . ARG A 1 339 ? -26.276 3.487 -0.449 1.00 21.55 339 ARG A O 1
ATOM 2655 N N . ASP A 1 340 ? -25.455 1.429 -0.770 1.00 19.03 340 ASP A N 1
ATOM 2656 C CA . ASP A 1 340 ? -24.718 1.404 0.517 1.00 21.48 340 ASP A CA 1
ATOM 2657 C C . ASP A 1 340 ? -23.369 2.079 0.412 1.00 22.25 340 ASP A C 1
ATOM 2658 O O . ASP A 1 340 ? -22.656 2.193 1.450 1.00 26.42 340 ASP A O 1
ATOM 2663 N N . LEU A 1 341 ? -23.027 2.518 -0.779 1.00 21.01 341 LEU A N 1
ATOM 2664 C CA . LEU A 1 341 ? -21.697 3.060 -1.016 1.00 21.17 341 LEU A CA 1
ATOM 2665 C C . LEU A 1 341 ? -21.676 4.567 -1.076 1.00 20.89 341 LEU A C 1
ATOM 2666 O O . LEU A 1 341 ? -20.594 5.152 -0.914 1.00 21.63 341 LEU A O 1
ATOM 2671 N N . MET A 1 342 ? -22.798 5.203 -1.362 1.00 19.55 342 MET A N 1
ATOM 2672 C CA . MET A 1 342 ? -22.818 6.636 -1.579 1.00 19.93 342 MET A CA 1
ATOM 2673 C C . MET A 1 342 ? -24.247 7.113 -1.588 1.00 19.83 342 MET A C 1
ATOM 2674 O O . MET A 1 342 ? -25.160 6.323 -1.862 1.00 20.83 342 MET A O 1
ATOM 2679 N N . THR A 1 343 ? -24.458 8.366 -1.321 1.00 19.99 343 THR A N 1
ATOM 2680 C CA . THR A 1 343 ? -25.806 8.946 -1.474 1.00 19.34 343 THR A CA 1
ATOM 2681 C C . THR A 1 343 ? -26.187 8.943 -2.962 1.00 17.89 343 THR A C 1
ATOM 2682 O O . THR A 1 343 ? -25.341 9.167 -3.854 1.00 19.08 343 THR A O 1
ATOM 2686 N N . HIS A 1 344 ? -27.442 8.694 -3.181 1.00 18.00 344 HIS A N 1
ATOM 2687 C CA . HIS A 1 344 ? -27.973 8.487 -4.527 1.00 17.39 344 HIS A CA 1
ATOM 2688 C C . HIS A 1 344 ? -27.399 7.257 -5.205 1.00 18.34 344 HIS A C 1
ATOM 2689 O O . HIS A 1 344 ? -27.572 7.099 -6.430 1.00 18.66 344 HIS A O 1
ATOM 2696 N N . GLY A 1 345 ? -26.736 6.373 -4.464 1.00 18.13 345 GLY A N 1
ATOM 2697 C CA . GLY A 1 345 ? -26.134 5.211 -5.025 1.00 17.65 345 GLY A CA 1
ATOM 2698 C C . GLY A 1 345 ? -27.083 4.228 -5.632 1.00 17.03 345 GLY A C 1
ATOM 2699 O O . GLY A 1 345 ? -26.646 3.402 -6.437 1.00 17.56 345 GLY A O 1
ATOM 2700 N N . GLU A 1 346 ? -28.348 4.254 -5.274 1.00 17.56 346 GLU A N 1
ATOM 2701 C CA . GLU A 1 346 ? -29.334 3.389 -5.935 1.00 18.01 346 GLU A CA 1
ATOM 2702 C C . GLU A 1 346 ? -29.463 3.692 -7.403 1.00 17.99 346 GLU A C 1
ATOM 2703 O O . GLU A 1 346 ? -30.008 2.839 -8.115 1.00 21.02 346 GLU A O 1
ATOM 2709 N N . LYS A 1 347 ? -29.012 4.855 -7.860 1.00 17.37 347 LYS A N 1
ATOM 2710 C CA . LYS A 1 347 ? -29.037 5.165 -9.293 1.00 17.96 347 LYS A CA 1
ATOM 2711 C C . LYS A 1 347 ? -27.869 4.551 -10.051 1.00 15.90 347 LYS A C 1
ATOM 2712 O O . LYS A 1 347 ? -27.886 4.671 -11.282 1.00 17.54 347 LYS A O 1
ATOM 2718 N N . LEU A 1 348 ? -26.963 3.891 -9.381 1.00 16.83 348 LEU A N 1
ATOM 2719 C CA . LEU A 1 348 ? -25.856 3.179 -10.015 1.00 15.50 348 LEU A CA 1
ATOM 2720 C C . LEU A 1 348 ? -26.021 1.712 -9.750 1.00 15.65 348 LEU A C 1
ATOM 2721 O O . LEU A 1 348 ? -25.931 1.238 -8.623 1.00 21.20 348 LEU A O 1
ATOM 2726 N N . VAL A 1 349 ? -26.218 0.944 -10.801 1.00 14.26 349 VAL A N 1
ATOM 2727 C CA . VAL A 1 349 ? -26.236 -0.481 -10.764 1.00 13.25 349 VAL A CA 1
ATOM 2728 C C . VAL A 1 349 ? -24.816 -0.958 -11.075 1.00 13.56 349 VAL A C 1
ATOM 2729 O O . VAL A 1 349 ? -24.199 -0.443 -12.009 1.00 17.70 349 VAL A O 1
ATOM 2733 N N . VAL A 1 350 ? -24.291 -1.884 -10.296 1.00 13.33 350 VAL A N 1
ATOM 2734 C CA . VAL A 1 350 ? -22.880 -2.248 -10.448 1.00 13.66 350 VAL A CA 1
ATOM 2735 C C . VAL A 1 350 ? -22.755 -3.751 -10.611 1.00 13.48 350 VAL A C 1
ATOM 2736 O O . VAL A 1 350 ? -23.268 -4.525 -9.773 1.00 14.85 350 VAL A O 1
ATOM 2740 N N . TYR A 1 351 ? -22.014 -4.176 -11.634 1.00 12.99 351 TYR A N 1
ATOM 2741 C CA . TYR A 1 351 ? -21.467 -5.518 -11.714 1.00 13.15 351 TYR A CA 1
ATOM 2742 C C . TYR A 1 351 ? -19.934 -5.377 -11.690 1.00 14.06 351 TYR A C 1
ATOM 2743 O O . TYR A 1 351 ? -19.403 -4.771 -12.601 1.00 16.14 351 TYR A O 1
ATOM 2752 N N . GLY A 1 352 ? -19.299 -5.908 -10.655 1.00 16.50 352 GLY A N 1
ATOM 2753 C CA . GLY A 1 352 ? -17.951 -5.469 -10.115 1.00 20.23 352 GLY A CA 1
ATOM 2754 C C . GLY A 1 352 ? -16.909 -6.536 -9.954 1.00 17.86 352 GLY A C 1
ATOM 2755 O O . GLY A 1 352 ? -15.735 -6.116 -9.850 1.00 20.70 352 GLY A O 1
ATOM 2756 N N . ALA A 1 353 ? -17.312 -7.802 -9.995 1.00 24.76 353 ALA A N 1
ATOM 2757 C CA . ALA A 1 353 ? -16.132 -8.876 -9.883 1.00 19.36 353 ALA A CA 1
ATOM 2758 C C . ALA A 1 353 ? -16.665 -10.274 -9.912 1.00 19.62 353 ALA A C 1
ATOM 2759 O O . ALA A 1 353 ? -17.871 -10.404 -9.536 1.00 21.74 353 ALA A O 1
ATOM 2761 N N . GLY A 1 354 ? -15.816 -11.259 -10.314 1.00 16.82 354 GLY A N 1
ATOM 2762 C CA . GLY A 1 354 ? -16.154 -12.696 -10.287 1.00 15.30 354 GLY A CA 1
ATOM 2763 C C . GLY A 1 354 ? -15.951 -13.420 -11.585 1.00 12.18 354 GLY A C 1
ATOM 2764 O O . GLY A 1 354 ? -15.614 -12.813 -12.596 1.00 12.82 354 GLY A O 1
ATOM 2765 N N . TRP A 1 355 ? -16.193 -14.712 -11.539 1.00 11.43 355 TRP A N 1
ATOM 2766 C CA . TRP A 1 355 ? -16.163 -15.600 -12.737 1.00 10.74 355 TRP A CA 1
ATOM 2767 C C . TRP A 1 355 ? -17.557 -15.615 -13.332 1.00 10.53 355 TRP A C 1
ATOM 2768 O O . TRP A 1 355 ? -18.373 -16.488 -13.020 1.00 11.76 355 TRP A O 1
ATOM 2779 N N . ALA A 1 356 ? -17.881 -14.605 -14.151 1.00 10.15 356 ALA A N 1
ATOM 2780 C CA . ALA A 1 356 ? -19.252 -14.322 -14.507 1.00 10.30 356 ALA A CA 1
ATOM 2781 C C . ALA A 1 356 ? -19.669 -14.703 -15.910 1.00 9.69 356 ALA A C 1
ATOM 2782 O O . ALA A 1 356 ? -20.838 -14.468 -16.243 1.00 10.28 356 ALA A O 1
ATOM 2784 N N . PHE A 1 357 ? -18.818 -15.253 -16.780 1.00 9.65 357 PHE A N 1
ATOM 2785 C CA . PHE A 1 357 ? -19.299 -15.480 -18.134 1.00 9.69 357 PHE A CA 1
ATOM 2786 C C . PHE A 1 357 ? -20.495 -16.412 -18.135 1.00 9.72 357 PHE A C 1
ATOM 2787 O O . PHE A 1 357 ? -21.449 -16.205 -18.898 1.00 10.32 357 PHE A O 1
ATOM 2795 N N . LYS A 1 358 ? -20.462 -17.448 -17.298 1.00 9.93 358 LYS A N 1
ATOM 2796 C CA . LYS A 1 358 ? -21.574 -18.394 -17.198 1.00 10.11 358 LYS A CA 1
ATOM 2797 C C . LYS A 1 358 ? -22.887 -17.728 -16.821 1.00 10.29 358 LYS A C 1
ATOM 2798 O O . LYS A 1 358 ? -23.947 -18.309 -17.053 1.00 11.12 358 LYS A O 1
ATOM 2804 N N . PHE A 1 359 ? -22.799 -16.553 -16.165 1.00 10.32 359 PHE A N 1
ATOM 2805 C CA . PHE A 1 359 ? -23.949 -15.831 -15.696 1.00 10.59 359 PHE A CA 1
ATOM 2806 C C . PHE A 1 359 ? -24.355 -14.690 -16.617 1.00 11.14 359 PHE A C 1
ATOM 2807 O O . PHE A 1 359 ? -25.300 -13.976 -16.263 1.00 12.09 359 PHE A O 1
ATOM 2815 N N . VAL A 1 360 ? -23.732 -14.503 -17.772 1.00 10.83 360 VAL A N 1
ATOM 2816 C CA . VAL A 1 360 ? -24.014 -13.315 -18.557 1.00 11.64 360 VAL A CA 1
ATOM 2817 C C . VAL A 1 360 ? -25.493 -13.126 -18.838 1.00 11.24 360 VAL A C 1
ATOM 2818 O O . VAL A 1 360 ? -25.995 -12.004 -18.628 1.00 11.73 360 VAL A O 1
ATOM 2822 N N . PRO A 1 361 ? -26.283 -14.122 -19.249 1.00 11.54 361 PRO A N 1
ATOM 2823 C CA . PRO A 1 361 ? -27.707 -13.831 -19.504 1.00 12.31 361 PRO A CA 1
ATOM 2824 C C . PRO A 1 361 ? -28.440 -13.429 -18.247 1.00 12.02 361 PRO A C 1
ATOM 2825 O O . PRO A 1 361 ? -29.404 -12.658 -18.288 1.00 13.93 361 PRO A O 1
ATOM 2829 N N . LEU A 1 362 ? -28.065 -14.025 -17.112 1.00 12.35 362 LEU A N 1
ATOM 2830 C CA . LEU A 1 362 ? -28.681 -13.721 -15.834 1.00 12.60 362 LEU A CA 1
ATOM 2831 C C . LEU A 1 362 ? -28.326 -12.321 -15.365 1.00 11.61 362 LEU A C 1
ATOM 2832 O O . LEU A 1 362 ? -29.176 -11.536 -14.955 1.00 12.60 362 LEU A O 1
ATOM 2837 N N . PHE A 1 363 ? -27.014 -12.013 -15.359 1.00 11.81 363 PHE A N 1
ATOM 2838 C CA . PHE A 1 363 ? -26.591 -10.729 -14.850 1.00 11.91 363 PHE A CA 1
ATOM 2839 C C . PHE A 1 363 ? -27.072 -9.599 -15.726 1.00 12.52 363 PHE A C 1
ATOM 2840 O O . PHE A 1 363 ? -27.403 -8.521 -15.191 1.00 12.71 363 PHE A O 1
ATOM 2848 N N . GLY A 1 364 ? -27.215 -9.774 -17.038 1.00 12.22 364 GLY A N 1
ATOM 2849 C CA . GLY A 1 364 ? -27.858 -8.786 -17.804 1.00 12.92 364 GLY A CA 1
ATOM 2850 C C . GLY A 1 364 ? -29.261 -8.504 -17.455 1.00 13.28 364 GLY A C 1
ATOM 2851 O O . GLY A 1 364 ? -29.719 -7.392 -17.403 1.00 13.53 364 GLY A O 1
ATOM 2852 N N . ARG A 1 365 ? -30.014 -9.607 -17.232 1.00 13.35 365 ARG A N 1
ATOM 2853 C CA . ARG A 1 365 ? -31.393 -9.487 -16.787 1.00 14.66 365 ARG A CA 1
ATOM 2854 C C . ARG A 1 365 ? -31.476 -8.816 -15.425 1.00 13.84 365 ARG A C 1
ATOM 2855 O O . ARG A 1 365 ? -32.337 -7.940 -15.226 1.00 15.35 365 ARG A O 1
ATOM 2863 N N . ILE A 1 366 ? -30.632 -9.163 -14.469 1.00 13.36 366 ILE A N 1
ATOM 2864 C CA . ILE A 1 366 ? -30.673 -8.563 -13.143 1.00 13.80 366 ILE A CA 1
ATOM 2865 C C . ILE A 1 366 ? -30.288 -7.102 -13.209 1.00 13.76 366 ILE A C 1
ATOM 2866 O O . ILE A 1 366 ? -30.918 -6.268 -12.558 1.00 14.75 366 ILE A O 1
ATOM 2871 N N . CYS A 1 367 ? -29.252 -6.738 -13.968 1.00 13.30 367 CYS A N 1
ATOM 2872 C CA . CYS A 1 367 ? -28.894 -5.328 -14.063 1.00 13.54 367 CYS A CA 1
ATOM 2873 C C . CYS A 1 367 ? -30.023 -4.544 -14.690 1.00 13.54 367 CYS A C 1
ATOM 2874 O O . CYS A 1 367 ? -30.312 -3.422 -14.250 1.00 14.88 367 CYS A O 1
ATOM 2877 N N . ALA A 1 368 ? -30.688 -5.067 -15.708 1.00 13.67 368 ALA A N 1
ATOM 2878 C CA . ALA A 1 368 ? -31.864 -4.441 -16.281 1.00 14.19 368 ALA A CA 1
ATOM 2879 C C . ALA A 1 368 ? -32.974 -4.300 -15.250 1.00 15.07 368 ALA A C 1
ATOM 2880 O O . ALA A 1 368 ? -33.583 -3.225 -15.140 1.00 17.27 368 ALA A O 1
ATOM 2882 N N . ASP A 1 369 ? -33.248 -5.359 -14.486 1.00 15.72 369 ASP A N 1
ATOM 2883 C CA . ASP A 1 369 ? -34.250 -5.328 -13.425 1.00 17.16 369 ASP A CA 1
ATOM 2884 C C . ASP A 1 369 ? -33.970 -4.189 -12.471 1.00 17.45 369 ASP A C 1
ATOM 2885 O O . ASP A 1 369 ? -34.861 -3.404 -12.093 1.00 19.67 369 ASP A O 1
ATOM 2890 N N . LEU A 1 370 ? -32.742 -4.104 -11.989 1.00 16.89 370 LEU A N 1
ATOM 2891 C CA . LEU A 1 370 ? -32.385 -3.100 -10.997 1.00 17.97 370 LEU A CA 1
ATOM 2892 C C . LEU A 1 370 ? -32.467 -1.708 -11.602 1.00 18.90 370 LEU A C 1
ATOM 2893 O O . LEU A 1 370 ? -32.858 -0.771 -10.898 1.00 25.26 370 LEU A O 1
ATOM 2898 N N . ALA A 1 371 ? -32.099 -1.544 -12.859 1.00 16.99 371 ALA A N 1
ATOM 2899 C CA . ALA A 1 371 ? -32.095 -0.251 -13.499 1.00 19.08 371 ALA A CA 1
ATOM 2900 C C . ALA A 1 371 ? -33.520 0.227 -13.780 1.00 23.06 371 ALA A C 1
ATOM 2901 O O . ALA A 1 371 ? -33.830 1.384 -13.577 1.00 31.50 371 ALA A O 1
ATOM 2903 N N . VAL A 1 372 ? -34.426 -0.613 -14.211 1.00 21.47 372 VAL A N 1
ATOM 2904 C CA . VAL A 1 372 ? -35.748 -0.203 -14.646 1.00 27.00 372 VAL A CA 1
ATOM 2905 C C . VAL A 1 372 ? -36.853 -0.502 -13.700 1.00 29.99 372 VAL A C 1
ATOM 2906 O O . VAL A 1 372 ? -37.829 0.266 -13.679 1.00 36.21 372 VAL A O 1
ATOM 2910 N N . GLU A 1 373 ? -36.728 -1.541 -12.914 1.00 30.50 373 GLU A N 1
ATOM 2911 C CA . GLU A 1 373 ? -37.804 -1.905 -11.990 1.00 37.25 373 GLU A CA 1
ATOM 2912 C C . GLU A 1 373 ? -37.371 -1.743 -10.525 1.00 37.75 373 GLU A C 1
ATOM 2913 O O . GLU A 1 373 ? -38.244 -1.950 -9.641 1.00 47.63 373 GLU A O 1
ATOM 2919 N N . ASP A 1 374 ? -36.169 -1.367 -10.190 1.00 35.39 374 ASP A N 1
ATOM 2920 C CA . ASP A 1 374 ? -35.511 -1.133 -8.925 1.00 40.39 374 ASP A CA 1
ATOM 2921 C C . ASP A 1 374 ? -35.470 -2.335 -7.983 1.00 42.88 374 ASP A C 1
ATOM 2922 O O . ASP A 1 374 ? -35.127 -2.209 -6.777 1.00 47.75 374 ASP A O 1
ATOM 2927 N N . SER A 1 375 ? -35.828 -3.488 -8.540 1.00 35.11 375 SER A N 1
ATOM 2928 C CA . SER A 1 375 ? -35.845 -4.759 -7.843 1.00 33.80 375 SER A CA 1
ATOM 2929 C C . SER A 1 375 ? -35.744 -5.936 -8.792 1.00 29.71 375 SER A C 1
ATOM 2930 O O . SER A 1 375 ? -36.115 -5.845 -9.949 1.00 32.83 375 SER A O 1
ATOM 2933 N N . THR A 1 376 ? -35.261 -7.084 -8.317 1.00 26.23 376 THR A N 1
ATOM 2934 C CA . THR A 1 376 ? -35.113 -8.281 -9.114 1.00 22.48 376 THR A CA 1
ATOM 2935 C C . THR A 1 376 ? -35.718 -9.443 -8.327 1.00 23.42 376 THR A C 1
ATOM 2936 O O . THR A 1 376 ? -35.648 -9.405 -7.090 1.00 25.55 376 THR A O 1
ATOM 2940 N N . ALA A 1 377 ? -36.239 -10.412 -9.057 1.00 24.12 377 ALA A N 1
ATOM 2941 C CA . ALA A 1 377 ? -36.809 -11.581 -8.433 1.00 25.44 377 ALA A CA 1
ATOM 2942 C C . ALA A 1 377 ? -35.755 -12.602 -7.920 1.00 26.12 377 ALA A C 1
ATOM 2943 O O . ALA A 1 377 ? -36.047 -13.471 -7.088 1.00 29.77 377 ALA A O 1
ATOM 2945 N N . TYR A 1 378 ? -34.552 -12.500 -8.439 1.00 22.06 378 TYR A N 1
ATOM 2946 C CA . TYR A 1 378 ? -33.489 -13.399 -8.077 1.00 21.31 378 TYR A CA 1
ATOM 2947 C C . TYR A 1 378 ? -32.911 -13.093 -6.718 1.00 21.79 378 TYR A C 1
ATOM 2948 O O . TYR A 1 378 ? -32.920 -11.927 -6.321 1.00 23.40 378 TYR A O 1
ATOM 2957 N N . ASP A 1 379 ? -32.418 -14.146 -6.053 1.00 22.59 379 ASP A N 1
ATOM 2958 C CA . ASP A 1 379 ? -31.870 -13.927 -4.730 1.00 24.14 379 ASP A CA 1
ATOM 2959 C C . ASP A 1 379 ? -30.371 -13.656 -4.844 1.00 23.04 379 ASP A C 1
ATOM 2960 O O . ASP A 1 379 ? -29.564 -14.568 -5.010 1.00 26.73 379 ASP A O 1
ATOM 2965 N N . ILE A 1 380 ? -30.036 -12.387 -4.761 1.00 21.43 380 ILE A N 1
ATOM 2966 C CA . ILE A 1 380 ? -28.644 -11.930 -4.871 1.00 22.13 380 ILE A CA 1
ATOM 2967 C C . ILE A 1 380 ? -28.229 -11.137 -3.621 1.00 19.79 380 ILE A C 1
ATOM 2968 O O . ILE A 1 380 ? -27.266 -10.357 -3.667 1.00 21.38 380 ILE A O 1
ATOM 2973 N N . SER A 1 381 ? -28.932 -11.357 -2.519 1.00 19.46 381 SER A N 1
ATOM 2974 C CA . SER A 1 381 ? -28.610 -10.582 -1.317 1.00 23.65 381 SER A CA 1
ATOM 2975 C C . SER A 1 381 ? -27.151 -10.629 -0.921 1.00 23.81 381 SER A C 1
ATOM 2976 O O . SER A 1 381 ? -26.615 -9.590 -0.550 1.00 30.22 381 SER A O 1
ATOM 2979 N N . ARG A 1 382 ? -26.544 -11.808 -1.072 1.00 19.87 382 ARG A N 1
ATOM 2980 C CA . ARG A 1 382 ? -25.178 -11.968 -0.600 1.00 21.74 382 ARG A CA 1
ATOM 2981 C C . ARG A 1 382 ? -24.214 -11.230 -1.493 1.00 26.44 382 ARG A C 1
ATOM 2982 O O . ARG A 1 382 ? -23.173 -10.784 -1.006 1.00 22.22 382 ARG A O 1
ATOM 2990 N N . LEU A 1 383 ? -24.550 -10.967 -2.743 1.00 16.40 383 LEU A N 1
ATOM 2991 C CA . LEU A 1 383 ? -23.672 -10.411 -3.742 1.00 15.49 383 LEU A CA 1
ATOM 2992 C C . LEU A 1 383 ? -23.539 -8.887 -3.659 1.00 16.13 383 LEU A C 1
ATOM 2993 O O . LEU A 1 383 ? -22.821 -8.289 -4.441 1.00 15.31 383 LEU A O 1
ATOM 2998 N N . ALA A 1 384 ? -24.314 -8.267 -2.786 1.00 23.40 384 ALA A N 1
ATOM 2999 C CA . ALA A 1 384 ? -24.330 -6.808 -2.759 1.00 26.56 384 ALA A CA 1
ATOM 3000 C C . ALA A 1 384 ? -22.924 -6.256 -2.530 1.00 30.79 384 ALA A C 1
ATOM 3001 O O . ALA A 1 384 ? -22.150 -6.765 -1.730 1.00 48.45 384 ALA A O 1
ATOM 3003 N N . PRO A 1 385 ? -22.546 -5.203 -3.242 1.00 34.32 385 PRO A N 1
ATOM 3004 C CA . PRO A 1 385 ? -21.236 -4.527 -3.152 1.00 48.17 385 PRO A CA 1
ATOM 3005 C C . PRO A 1 385 ? -20.550 -4.247 -1.821 1.00 41.53 385 PRO A C 1
ATOM 3006 O O . PRO A 1 385 ? -20.977 -3.860 -0.734 1.00 50.41 385 PRO A O 1
ATOM 3010 N N . GLN A 1 386 ? -19.198 -4.492 -1.901 1.00 44.92 386 GLN A N 1
ATOM 3011 C CA . GLN A 1 386 ? -18.364 -4.550 -0.708 1.00 35.48 386 GLN A CA 1
ATOM 3012 C C . GLN A 1 386 ? -17.114 -3.659 -0.835 1.00 37.71 386 GLN A C 1
ATOM 3013 O O . GLN A 1 386 ? -16.148 -3.739 -1.606 1.00 31.16 386 GLN A O 1
ATOM 3019 N N . SER A 1 387 ? -17.071 -2.708 0.073 1.00 38.01 387 SER A N 1
ATOM 3020 C CA . SER A 1 387 ? -16.239 -1.509 0.014 1.00 34.60 387 SER A CA 1
ATOM 3021 C C . SER A 1 387 ? -14.811 -1.849 0.421 1.00 39.13 387 SER A C 1
ATOM 3022 O O . SER A 1 387 ? -14.825 -2.637 1.402 1.00 47.58 387 SER A O 1
#

Secondary structure (DSSP, 8-state):
-EEEEEEE--SHHHHHHHHHHHHTT--EEEEESS-TT-SSSS--SSEEEE-S--SSHHHHHHHHHHHHHHHHHHHHHT---EE---EEEEE-SS--BTTB-HHHHHHHHHHTT---EEEEHHHHHHHH---S--TT-EEEEETT-EEEEHHHHHHHHHHHHHHTT-EEEES--EEEEEEETTEEEEEESS-EEEEEEEEE--GGGHHHHHGGGT----EEEEEEEEEEEEB-S--S---EEEEE----SSS---EEE----SSSSSSEEEEEE----S--SSGGG--SS--HHHHHHHHHHHHHH-TTB-SS-SEEEEEEEEEESSTT---EEEESTTTSTTGGGEEEEEESS-GGGHHHHHHHHHHHHHHS--SS--GGGS---

Foldseek 3Di:
DEWQEEEEAQALQSLLLLLQQLLVPTAYEYEHQADQPDQLAFQHDFKDKADLWALDLQVNVLSVVCVVLLVVLCVQLVHNFFDQLWEAEKAQQADQDLRGHQVSRVVSCVVVVQDKAKFFPVRCCVAAPWFDGDRRMIHIIRRRMAIGGRVSSSVSSNVSSVVSPYHYHYNKHWQEWDFDPQFIWTQIPVGIYTYNFYEYPHHQCVQNHCVVQPFDFAKFKDWWKKFKWAQQADHDGWGKYKYQYPQDPAWRPIKIWNTADVPDPHTITMMTGDTPPDTDPGSVPDDFDHDPVRLCSHLVSCVNTRVSTDSPTPDMTIRMAMAGPPSVAAWAWAFCVVGHVSRLRYTYTGHHSPPNPSNVSSNQSNCCSPVVDDPRPCVVNHTDD

B-factor: mean 22.52, std 11.78, range [9.65, 85.88]

Organism: Streptomyces tendae (NCBI:txid1932)

CATH classification: 3.50.50.60 (+1 more: 3.30.9.10)

Solvent-accessible surface area: 15416 Å² total; per-residue (Å²): 111,67,20,63,1,0,0,10,9,3,28,11,12,0,0,0,0,0,16,10,0,6,76,70,66,58,138,2,0,0,2,12,91,87,83,25,96,36,67,106,21,35,22,2,10,12,3,30,16,2,3,13,0,8,29,51,49,34,0,0,114,3,0,66,70,0,49,77,28,0,95,54,0,14,88,120,37,162,137,171,0,7,29,86,41,3,0,0,0,0,0,37,29,90,15,109,21,37,15,9,36,0,39,21,0,10,61,30,0,94,132,30,106,19,160,64,79,95,5,108,11,90,29,0,39,155,59,9,10,3,111,56,18,61,226,100,25,44,0,0,12,0,48,28,0,0,1,0,12,0,115,12,0,8,49,9,0,46,86,18,0,90,87,34,55,9,48,26,71,38,26,6,28,14,75,80,2,65,12,49,74,130,2,0,37,0,54,10,94,166,34,91,16,79,4,35,24,0,0,0,10,19,33,8,40,0,13,62,12,0,82,98,46,71,7,128,0,32,14,19,8,20,27,9,0,8,1,2,0,106,27,48,65,122,53,136,56,30,6,6,13,7,0,0,14,98,81,54,138,124,6,27,20,0,0,24,0,17,5,69,11,55,87,42,121,62,65,85,10,52,0,0,0,4,4,77,36,114,78,38,151,65,8,86,56,36,98,51,110,10,62,178,115,15,22,82,55,0,11,21,21,0,137,93,38,11,63,15,4,41,32,101,40,84,121,56,19,18,15,10,7,16,8,18,84,58,116,131,22,31,2,0,1,6,35,0,150,132,24,24,111,60,0,48,38,0,0,0,24,2,2,13,72,11,20,9,0,0,5,0,0,0,77,0,0,0,18,16,7,41,95,100,70,31,108,48,90,20,92,92,4,49,20,69,98

Nearest PDB structures (foldseek):
  2olo-assembly1_A  TM=9.578E-01  e=3.984E-86  Streptomyces tendae
  3hzl-assembly1_A  TM=9.603E-01  e=8.311E-86  Streptomyces tendae
  1zov-assembly2_B  TM=8.982E-01  e=2.108E-34  Bacillus sp. NS-129
  3bhk-assembly1_A  TM=8.991E-01  e=2.533E-34  Bacillus sp. B-0618
  2uzz-assembly2_B  TM=8.770E-01  e=6.926E-33  Escherichia coli BL21(DE3)